Protein AF-A0A1Q9H7E2-F1 (afdb_monomer)

Radius of gyration: 31.57 Å; Cα contacts (8 Å, |Δi|>4): 617; chains: 1; bounding box: 72×55×86 Å

InterPro domains:
  IPR029470 PD-(D/E)XK nuclease superfamily 4 [PF14281] (46-238)

Foldseek 3Di:
DDPDPPLDDDDPVLVVVLVVLVVVLVVVLVVCVVVPLFLDFPLVVVDPLQPQQPQPLVVVLQQQALPHPLVPQLVLVCLLVVVDDPLCVVADSNQKDKDAQCWLDDPPCPPLTDTQGMWIHSLQAIEREDTEEPDAADFLQQVSVLVSCCVPVDVPRDQSRYEYEYEYAPDLDHDPRNNPQWDDDDDPQWDFIAGNPPRDGSHIYGYHHCVPSVLVSLVSVLVPDDPPRPCNVVSVSSNSSNCVSVVVDDTSRDDPVNVLVDPDPVSNSSSVSVVVVCVLCVQLVQLVVVVVVQVLLVVVCVVLVQADPCQVVVVVVPDDVAERDSVVSSVCSVPVDVDDPPFVWRHWDWGWRDAFQDAPPDFTWTKTWTFDDGPFWIWTWMATDGPWDDDDGDDDDDDDDDDDTDDDDTPTDTDDRHPPPPPPPSDDDPVSVCVSVVSVCRVVNHD

Organism: NCBI:txid1903952

Solvent-accessible surface area (backbone atoms only — not comparable to full-atom values): 25646 Å² total; per-residue (Å²): 134,83,82,78,77,77,77,72,74,80,51,77,70,50,52,54,50,51,53,52,51,50,51,53,48,52,50,54,50,50,54,39,37,76,74,63,45,46,80,81,36,66,59,47,70,79,39,60,54,80,35,47,64,82,47,52,42,48,52,52,44,52,49,44,17,15,83,29,97,81,74,58,38,18,53,56,34,48,57,44,45,76,78,45,65,75,89,59,59,82,59,48,31,67,52,17,44,60,47,63,60,46,68,53,44,64,92,88,41,80,90,59,58,46,60,43,44,32,39,38,30,44,86,75,39,39,38,43,36,44,73,35,71,82,69,78,80,50,74,34,46,56,38,48,52,54,53,38,47,43,69,71,74,38,80,80,66,49,29,84,32,33,33,45,31,44,35,19,61,82,62,90,64,82,48,71,58,14,29,51,67,46,42,79,54,64,60,98,49,38,40,34,28,21,40,60,83,82,62,46,72,59,22,30,31,36,55,42,31,48,84,49,60,52,47,52,35,54,48,53,49,61,69,72,47,60,96,83,42,83,59,52,63,59,54,50,31,49,51,50,25,48,27,52,57,71,69,65,61,68,72,71,41,88,45,74,66,54,65,46,63,40,89,51,68,66,62,25,52,52,47,51,42,49,50,49,52,49,60,69,42,44,26,51,58,50,14,52,53,52,48,54,51,52,52,51,53,50,53,50,43,54,75,69,66,47,48,43,98,55,49,83,65,47,64,71,72,67,63,62,102,37,69,75,43,55,68,59,38,26,52,46,57,69,61,69,54,98,80,56,90,80,59,66,47,64,40,30,50,75,44,62,44,41,74,70,41,66,40,101,82,78,55,64,30,34,32,26,43,34,44,34,48,55,101,45,33,39,40,40,33,39,40,52,50,46,100,55,70,66,90,76,77,79,80,90,75,98,71,94,79,91,73,78,47,57,70,78,69,54,72,68,48,82,42,59,81,50,62,85,73,62,63,89,72,80,69,75,55,76,75,62,71,51,45,61,65,51,51,53,34,40,78,68,48,44,133

Structure (mmCIF, N/CA/C/O backbone):
data_AF-A0A1Q9H7E2-F1
#
_entry.id   AF-A0A1Q9H7E2-F1
#
loop_
_atom_site.group_PDB
_atom_site.id
_atom_site.type_symbol
_atom_site.label_atom_id
_atom_site.label_alt_id
_atom_site.label_comp_id
_atom_site.label_asym_id
_atom_site.label_entity_id
_atom_site.label_seq_id
_atom_site.pdbx_PDB_ins_code
_atom_site.Cartn_x
_atom_site.Cartn_y
_atom_site.Cartn_z
_atom_site.occupancy
_atom_site.B_iso_or_equiv
_atom_site.auth_seq_id
_atom_site.auth_comp_id
_atom_site.auth_asym_id
_atom_site.auth_atom_id
_atom_site.pdbx_PDB_model_num
ATOM 1 N N . MET A 1 1 ? 38.313 38.463 -12.359 1.00 33.28 1 MET A N 1
ATOM 2 C CA . MET A 1 1 ? 38.902 37.269 -12.994 1.00 33.28 1 MET A CA 1
ATOM 3 C C . MET A 1 1 ? 37.817 36.220 -13.021 1.00 33.28 1 MET A C 1
ATOM 5 O O . MET A 1 1 ? 37.540 35.615 -11.995 1.00 33.28 1 MET A O 1
ATOM 9 N N . GLU A 1 2 ? 37.116 36.135 -14.145 1.00 31.05 2 GLU A N 1
ATOM 10 C CA . GLU A 1 2 ? 36.112 35.104 -14.393 1.00 31.05 2 GLU A CA 1
ATOM 11 C C . GLU A 1 2 ? 36.844 33.774 -14.580 1.00 31.05 2 GLU A C 1
ATOM 13 O O . GLU A 1 2 ? 37.717 33.650 -15.435 1.00 31.05 2 GLU A O 1
ATOM 18 N N . THR A 1 3 ? 36.550 32.798 -13.725 1.00 30.09 3 THR A N 1
ATOM 19 C CA . THR A 1 3 ? 37.036 31.429 -13.883 1.00 30.09 3 THR A CA 1
ATOM 20 C C . THR A 1 3 ? 36.246 30.769 -15.004 1.00 30.09 3 THR A C 1
ATOM 22 O O . THR A 1 3 ? 35.138 30.278 -14.784 1.00 30.09 3 THR A O 1
ATOM 25 N N . GLU A 1 4 ? 36.813 30.780 -16.212 1.00 31.81 4 GLU A N 1
ATOM 26 C CA . GLU A 1 4 ? 36.366 29.938 -17.320 1.00 31.81 4 GLU A CA 1
ATOM 27 C C . GLU A 1 4 ? 36.320 28.486 -16.841 1.00 31.81 4 GLU A C 1
ATOM 29 O O . GLU A 1 4 ? 37.337 27.855 -16.545 1.00 31.81 4 GLU A O 1
ATOM 34 N N . THR A 1 5 ? 35.107 27.955 -16.721 1.00 34.22 5 THR A N 1
ATOM 35 C CA . THR A 1 5 ? 34.891 26.542 -16.439 1.00 34.22 5 THR A CA 1
ATOM 36 C C . THR A 1 5 ? 35.270 25.792 -17.711 1.00 34.22 5 THR A C 1
ATOM 38 O O . THR A 1 5 ? 34.480 25.738 -18.653 1.00 34.22 5 THR A O 1
ATOM 41 N N . GLN A 1 6 ? 36.504 25.281 -17.783 1.00 36.09 6 GLN A N 1
ATOM 42 C CA . GLN A 1 6 ? 36.932 24.412 -18.877 1.00 36.09 6 GLN A CA 1
ATOM 43 C C . GLN A 1 6 ? 35.972 23.224 -18.952 1.00 36.09 6 GLN A C 1
ATOM 45 O O . GLN A 1 6 ? 35.955 22.352 -18.085 1.00 36.09 6 GLN A O 1
ATOM 50 N N . ILE A 1 7 ? 35.137 23.212 -19.988 1.00 39.78 7 ILE A N 1
ATOM 51 C CA . ILE A 1 7 ? 34.285 22.076 -20.316 1.00 39.78 7 ILE A CA 1
ATOM 52 C C . ILE A 1 7 ? 35.229 20.969 -20.784 1.00 39.78 7 ILE A C 1
ATOM 54 O O . ILE A 1 7 ? 35.726 21.003 -21.911 1.00 39.78 7 ILE A O 1
ATOM 58 N N . PHE A 1 8 ? 35.521 20.023 -19.893 1.00 45.94 8 PHE A N 1
ATOM 59 C CA . PHE A 1 8 ? 36.308 18.838 -20.205 1.00 45.94 8 PHE A CA 1
ATOM 60 C C . PHE A 1 8 ? 35.589 18.044 -21.297 1.00 45.94 8 PHE A C 1
ATOM 62 O O . PHE A 1 8 ? 34.534 17.459 -21.049 1.00 45.94 8 PHE A O 1
ATOM 69 N N . LYS A 1 9 ? 36.139 18.057 -22.515 1.00 46.31 9 LYS A N 1
ATOM 70 C CA . LYS A 1 9 ? 35.673 17.202 -23.609 1.00 46.31 9 LYS A CA 1
ATOM 71 C C . LYS A 1 9 ? 36.309 15.819 -23.434 1.00 46.31 9 LYS A C 1
ATOM 73 O O . LYS A 1 9 ? 37.536 15.731 -23.522 1.00 46.31 9 LYS A O 1
ATOM 78 N N . PRO A 1 10 ? 35.527 14.760 -23.183 1.00 54.66 10 PRO A N 1
ATOM 79 C CA . PRO A 1 10 ? 36.068 13.428 -22.963 1.00 54.66 10 PRO A CA 1
ATOM 80 C C . PRO A 1 10 ? 36.798 12.913 -24.212 1.00 54.66 10 PRO A C 1
ATOM 82 O O . PRO A 1 10 ? 36.309 13.008 -25.338 1.00 54.66 10 PRO A O 1
ATOM 85 N N . THR A 1 11 ? 37.995 12.363 -24.011 1.00 57.62 11 THR A N 1
ATOM 86 C CA . THR A 1 11 ? 38.763 11.646 -25.042 1.00 57.62 11 THR A CA 1
ATOM 87 C C . THR A 1 11 ? 38.270 10.199 -25.164 1.00 57.62 11 THR A C 1
ATOM 89 O O . THR A 1 11 ? 37.644 9.681 -24.240 1.00 57.62 11 THR A O 1
ATOM 92 N N . THR A 1 12 ? 38.577 9.488 -26.254 1.00 60.16 12 THR A N 1
ATOM 93 C CA . THR A 1 12 ? 38.228 8.057 -26.412 1.00 60.16 12 THR A CA 1
ATOM 94 C C . THR A 1 12 ? 38.704 7.203 -25.223 1.00 60.16 12 THR A C 1
ATOM 96 O O . THR A 1 12 ? 37.951 6.382 -24.716 1.00 60.16 12 THR A O 1
ATOM 99 N N . SER A 1 13 ? 39.893 7.506 -24.685 1.00 63.75 13 SER A N 1
ATOM 100 C CA . SER A 1 13 ? 40.462 6.875 -23.479 1.00 63.75 13 SER A CA 1
ATOM 101 C C . SER A 1 13 ? 39.604 7.072 -22.215 1.00 63.75 13 SER A C 1
ATOM 103 O O . SER A 1 13 ? 39.498 6.185 -21.365 1.00 63.75 13 SER A O 1
ATOM 105 N N . SER A 1 14 ? 38.936 8.225 -22.094 1.00 71.56 14 SER A N 1
ATOM 106 C CA . SER A 1 14 ? 38.057 8.512 -20.953 1.00 71.56 14 SER A CA 1
ATOM 107 C C . SER A 1 14 ? 36.734 7.735 -21.021 1.00 71.56 14 SER A C 1
ATOM 109 O O . SER A 1 14 ? 36.245 7.280 -19.990 1.00 71.56 14 SER A O 1
ATOM 111 N N . TRP A 1 15 ? 36.207 7.472 -22.225 1.00 78.62 15 TRP A N 1
ATOM 112 C CA . TRP A 1 15 ? 35.038 6.602 -22.406 1.00 78.62 15 TRP A CA 1
ATOM 113 C C . TRP A 1 15 ? 35.341 5.146 -22.049 1.00 78.62 15 TRP A C 1
ATOM 115 O O . TRP A 1 15 ? 34.559 4.520 -21.334 1.00 78.62 15 TRP A O 1
ATOM 125 N N . ASP A 1 16 ? 36.488 4.620 -22.483 1.00 81.50 16 ASP A N 1
ATOM 126 C CA . ASP A 1 16 ? 36.915 3.258 -22.139 1.00 81.50 16 ASP A CA 1
ATOM 127 C C . ASP A 1 16 ? 37.079 3.091 -20.623 1.00 81.50 16 ASP A C 1
ATOM 129 O O . ASP A 1 16 ? 36.638 2.096 -20.042 1.00 81.50 16 ASP A O 1
ATOM 133 N N . THR A 1 17 ? 37.642 4.107 -19.966 1.00 81.31 17 THR A N 1
ATOM 134 C CA . THR A 1 17 ? 37.803 4.141 -18.508 1.00 81.31 17 THR A CA 1
ATOM 135 C C . THR A 1 17 ? 36.451 4.145 -17.793 1.00 81.31 17 THR A C 1
ATOM 137 O O . THR A 1 17 ? 36.259 3.351 -16.870 1.00 81.31 17 THR A O 1
ATOM 140 N N . LEU A 1 18 ? 35.490 4.965 -18.240 1.00 82.62 18 LEU A N 1
ATOM 141 C CA . LEU A 1 18 ? 34.126 4.983 -17.700 1.00 82.62 18 LEU A CA 1
ATOM 142 C C . LEU A 1 18 ? 33.436 3.626 -17.868 1.00 82.62 18 LEU A C 1
ATOM 144 O O . LEU A 1 18 ? 32.832 3.109 -16.930 1.00 82.62 18 LEU A O 1
ATOM 148 N N . PHE A 1 19 ? 33.481 3.040 -19.065 1.00 84.75 19 PHE A N 1
ATOM 149 C CA . PHE A 1 19 ? 32.792 1.776 -19.307 1.00 84.75 19 PHE A CA 1
ATOM 150 C C . PHE A 1 19 ? 33.423 0.632 -18.519 1.00 84.75 19 PHE A C 1
ATOM 152 O O . PHE A 1 19 ? 32.691 -0.190 -17.965 1.00 84.75 19 PHE A O 1
ATOM 159 N N . LEU A 1 20 ? 34.750 0.610 -18.385 1.00 85.31 20 LEU A N 1
ATOM 160 C CA . LEU A 1 20 ? 35.446 -0.368 -17.557 1.00 85.31 20 LEU A CA 1
ATOM 161 C C . LEU A 1 20 ? 35.140 -0.173 -16.064 1.00 85.31 20 LEU A C 1
ATOM 163 O O . LEU A 1 20 ? 34.879 -1.146 -15.351 1.00 85.31 20 LEU A O 1
ATOM 167 N N . SER A 1 21 ? 35.125 1.070 -15.572 1.00 84.69 21 SER A N 1
ATOM 168 C CA . SER A 1 21 ? 34.773 1.368 -14.179 1.00 84.69 21 SER A CA 1
ATOM 169 C C . SER A 1 21 ? 33.319 0.992 -13.886 1.00 84.69 21 SER A C 1
ATOM 171 O O . SER A 1 21 ? 33.040 0.374 -12.854 1.00 84.69 21 SER A O 1
ATOM 173 N N . TYR A 1 22 ? 32.409 1.246 -14.829 1.00 87.25 22 TYR A N 1
ATOM 174 C CA . TYR A 1 22 ? 31.016 0.827 -14.745 1.00 87.25 22 TYR A CA 1
ATOM 175 C C . TYR A 1 22 ? 30.871 -0.698 -14.774 1.00 87.25 22 TYR A C 1
ATOM 177 O O . TYR A 1 22 ? 30.132 -1.247 -13.963 1.00 87.25 22 TYR A O 1
ATOM 185 N N . GLN A 1 23 ? 31.597 -1.415 -15.636 1.00 87.19 23 GLN A N 1
ATOM 186 C CA . GLN A 1 23 ? 31.605 -2.885 -15.654 1.00 87.19 23 GLN A CA 1
ATOM 187 C C . GLN A 1 23 ? 32.081 -3.469 -14.318 1.00 87.19 23 GLN A C 1
ATOM 189 O O . GLN A 1 23 ? 31.421 -4.342 -13.750 1.00 87.19 23 GLN A O 1
ATOM 194 N N . ASN A 1 24 ? 33.176 -2.943 -13.768 1.00 87.81 24 ASN A N 1
ATOM 195 C CA . ASN A 1 24 ? 33.678 -3.340 -12.453 1.00 87.81 24 ASN A CA 1
ATOM 196 C C . ASN A 1 24 ? 32.657 -3.047 -11.347 1.00 87.81 24 ASN A C 1
ATOM 198 O O . ASN A 1 24 ? 32.437 -3.866 -10.450 1.00 87.81 24 ASN A O 1
ATOM 202 N N . TYR A 1 25 ? 31.997 -1.892 -11.419 1.00 86.56 25 TYR A N 1
ATOM 203 C CA . TYR A 1 25 ? 30.909 -1.534 -10.521 1.00 86.56 25 TYR A CA 1
ATOM 204 C C . TYR A 1 25 ? 29.738 -2.524 -10.628 1.00 86.56 25 TYR A C 1
ATOM 206 O O . TYR A 1 25 ? 29.253 -3.002 -9.602 1.00 86.56 25 TYR A O 1
ATOM 214 N N . GLN A 1 26 ? 29.331 -2.909 -11.843 1.00 86.44 26 GLN A N 1
ATOM 215 C CA . GLN A 1 26 ? 28.304 -3.929 -12.065 1.00 86.44 26 GLN A CA 1
ATOM 216 C C . GLN A 1 26 ? 28.702 -5.278 -11.461 1.00 86.44 26 GLN A C 1
ATOM 218 O O . GLN A 1 26 ? 27.874 -5.934 -10.834 1.00 86.44 26 GLN A O 1
ATOM 223 N N . GLN A 1 27 ? 29.966 -5.684 -11.575 1.00 88.56 27 GLN A N 1
ATOM 224 C CA . GLN A 1 27 ? 30.439 -6.935 -10.986 1.00 88.56 27 GLN A CA 1
ATOM 225 C C . GLN A 1 27 ? 30.398 -6.903 -9.451 1.00 88.56 27 GLN A C 1
ATOM 227 O O . GLN A 1 27 ? 29.885 -7.831 -8.826 1.00 88.56 27 GLN A O 1
ATOM 232 N N . ARG A 1 28 ? 30.867 -5.812 -8.828 1.00 86.12 28 ARG A N 1
ATOM 233 C CA . ARG A 1 28 ? 30.762 -5.618 -7.368 1.00 86.12 28 ARG A CA 1
ATOM 234 C C . ARG A 1 28 ? 29.308 -5.660 -6.914 1.00 86.12 28 ARG A C 1
ATOM 236 O O . ARG A 1 28 ? 28.985 -6.344 -5.949 1.00 86.12 28 ARG A O 1
ATOM 243 N N . ARG A 1 29 ? 28.433 -4.975 -7.648 1.00 85.69 29 ARG A N 1
ATOM 244 C CA . ARG A 1 29 ? 26.990 -4.965 -7.418 1.00 85.69 29 ARG A CA 1
ATOM 245 C C . ARG A 1 29 ? 26.403 -6.381 -7.436 1.00 85.69 29 ARG A C 1
ATOM 247 O O . ARG A 1 29 ? 25.655 -6.729 -6.529 1.00 85.69 29 ARG A O 1
ATOM 254 N N . GLN A 1 30 ? 26.774 -7.209 -8.413 1.00 87.25 30 GLN A N 1
ATOM 255 C CA . GLN A 1 30 ? 26.323 -8.605 -8.471 1.00 87.25 30 GLN A CA 1
ATOM 256 C C . GLN A 1 30 ? 26.838 -9.442 -7.297 1.00 87.25 30 GLN A C 1
ATOM 258 O O . GLN A 1 30 ? 26.081 -10.225 -6.728 1.00 87.25 30 GLN A O 1
ATOM 263 N N . ASN A 1 31 ? 28.085 -9.235 -6.871 1.00 88.56 31 ASN A N 1
ATOM 264 C CA . ASN A 1 31 ? 28.623 -9.924 -5.698 1.00 88.56 31 ASN A CA 1
ATOM 265 C C . ASN A 1 31 ? 27.832 -9.583 -4.424 1.00 88.56 31 ASN A C 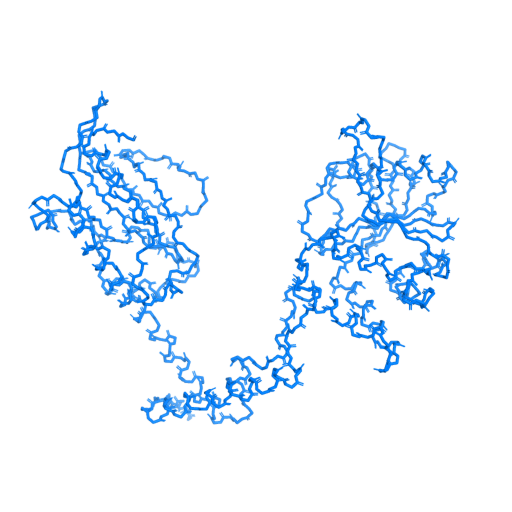1
ATOM 267 O O . ASN A 1 31 ? 27.511 -10.486 -3.656 1.00 88.56 31 ASN A O 1
ATOM 271 N N . LEU A 1 32 ? 27.459 -8.312 -4.224 1.00 85.75 32 LEU A N 1
ATOM 272 C CA . LEU A 1 32 ? 26.629 -7.890 -3.086 1.00 85.75 32 LEU A CA 1
ATOM 273 C C . LEU A 1 32 ? 25.233 -8.533 -3.118 1.00 85.75 32 LEU A C 1
ATOM 275 O O . LEU A 1 32 ? 24.756 -9.004 -2.085 1.00 85.75 32 LEU A O 1
ATOM 279 N N . ILE A 1 33 ? 24.614 -8.621 -4.303 1.00 85.62 33 ILE A N 1
ATOM 280 C CA . ILE A 1 33 ? 23.320 -9.298 -4.498 1.00 85.62 33 ILE A CA 1
ATOM 281 C C . ILE A 1 33 ? 23.394 -10.758 -4.044 1.00 85.62 33 ILE A C 1
ATOM 283 O O . ILE A 1 33 ? 22.537 -11.208 -3.276 1.00 85.62 33 ILE A O 1
ATOM 287 N N . VAL A 1 34 ? 24.427 -11.479 -4.490 1.00 87.69 34 VAL A N 1
ATOM 288 C CA . VAL A 1 34 ? 24.657 -12.892 -4.146 1.00 87.69 34 VAL A CA 1
ATOM 289 C C . VAL A 1 34 ? 24.964 -13.069 -2.655 1.00 87.69 34 VAL A C 1
ATOM 291 O O . VAL A 1 34 ? 24.564 -14.067 -2.064 1.00 87.69 34 VAL A O 1
ATOM 294 N N . GLN A 1 35 ? 25.611 -12.090 -2.022 1.00 85.81 35 GLN A N 1
ATOM 295 C CA . GLN A 1 35 ? 25.883 -12.073 -0.578 1.00 85.81 35 GLN A CA 1
ATOM 296 C C . GLN A 1 35 ? 24.662 -11.702 0.282 1.00 85.81 35 GLN A C 1
ATOM 298 O O . GLN A 1 35 ? 24.761 -11.695 1.507 1.00 85.81 35 GLN A O 1
ATOM 303 N N . GLY A 1 36 ? 23.510 -11.411 -0.331 1.00 78.81 36 GLY A N 1
ATOM 304 C CA . GLY A 1 36 ? 22.252 -11.148 0.372 1.00 78.81 36 GLY A CA 1
ATOM 305 C C . GLY A 1 36 ? 21.850 -9.674 0.458 1.00 78.81 36 GLY A C 1
ATOM 306 O O . GLY A 1 36 ? 20.761 -9.381 0.946 1.00 78.81 36 GLY A O 1
ATOM 307 N N . ILE A 1 37 ? 22.663 -8.741 -0.053 1.00 83.81 37 ILE A N 1
ATOM 308 C CA . ILE A 1 37 ? 22.259 -7.336 -0.214 1.00 83.81 37 ILE A CA 1
ATOM 309 C C . ILE A 1 37 ? 21.485 -7.228 -1.522 1.00 83.81 37 ILE A C 1
ATOM 311 O O . ILE A 1 37 ? 22.042 -6.933 -2.577 1.00 83.81 37 ILE A O 1
ATOM 315 N N . ASN A 1 38 ? 20.196 -7.539 -1.462 1.00 84.25 38 ASN A N 1
ATOM 316 C CA . ASN A 1 38 ? 19.333 -7.558 -2.630 1.00 84.25 38 ASN A CA 1
ATOM 317 C C . ASN A 1 38 ? 17.926 -7.041 -2.318 1.00 84.25 38 ASN A C 1
ATOM 319 O O . ASN A 1 38 ? 17.511 -6.905 -1.167 1.00 84.25 38 ASN A O 1
ATOM 323 N N . ASP A 1 39 ? 17.190 -6.774 -3.392 1.00 81.06 39 ASP A N 1
ATOM 324 C CA . ASP A 1 39 ? 15.796 -6.347 -3.349 1.00 81.06 39 ASP A CA 1
ATOM 325 C C . ASP A 1 39 ? 14.843 -7.551 -3.383 1.00 81.06 39 ASP A C 1
ATOM 327 O O . ASP A 1 39 ? 13.728 -7.464 -3.904 1.00 81.06 39 ASP A O 1
ATOM 331 N N . TYR A 1 40 ? 15.247 -8.715 -2.880 1.00 86.69 40 TYR A N 1
ATOM 332 C CA . TYR A 1 40 ? 14.306 -9.818 -2.767 1.00 86.69 40 TYR A CA 1
ATOM 333 C C . TYR A 1 40 ? 13.234 -9.472 -1.728 1.00 86.69 40 TYR A C 1
ATOM 335 O O . TYR A 1 40 ? 13.530 -8.986 -0.639 1.00 86.69 40 TYR A O 1
ATOM 343 N N . CYS A 1 41 ? 11.975 -9.699 -2.097 1.00 90.44 41 CYS A N 1
ATOM 344 C CA . CYS A 1 41 ? 10.839 -9.593 -1.194 1.00 90.44 41 CYS A CA 1
ATOM 345 C C . CYS A 1 41 ? 9.942 -10.798 -1.440 1.00 90.44 41 CYS A C 1
ATOM 347 O O . CYS A 1 41 ? 9.396 -10.949 -2.540 1.00 90.44 41 CYS A O 1
ATOM 349 N N . LEU A 1 42 ? 9.812 -11.663 -0.439 1.00 93.50 42 LEU A N 1
ATOM 350 C CA . LEU A 1 42 ? 9.065 -12.907 -0.575 1.00 93.50 42 LEU A CA 1
ATOM 351 C C . LEU A 1 42 ? 7.584 -12.603 -0.814 1.00 93.50 42 LEU A C 1
ATOM 353 O O . LEU A 1 42 ? 7.018 -13.068 -1.804 1.00 93.50 42 LEU A O 1
ATOM 357 N N . LEU A 1 43 ? 6.978 -11.759 0.025 1.00 93.94 43 LEU A N 1
ATOM 358 C CA . LEU A 1 43 ? 5.578 -11.344 -0.095 1.00 93.94 43 LEU A CA 1
ATOM 359 C C . LEU A 1 43 ? 5.274 -10.689 -1.446 1.00 93.94 43 LEU A C 1
ATOM 361 O O . LEU A 1 43 ? 4.267 -11.015 -2.072 1.00 93.94 43 LEU A O 1
ATOM 365 N N . GLY A 1 44 ? 6.169 -9.825 -1.933 1.00 89.12 44 GLY A N 1
ATOM 366 C CA . GLY A 1 44 ? 6.045 -9.190 -3.249 1.00 89.12 44 GLY A CA 1
ATOM 367 C C . GLY A 1 44 ? 6.235 -10.144 -4.436 1.00 89.12 44 GLY A C 1
ATOM 368 O O . GLY A 1 44 ? 5.901 -9.778 -5.561 1.00 89.12 44 GLY A O 1
ATOM 369 N N . THR A 1 45 ? 6.766 -11.347 -4.198 1.00 90.12 45 THR A N 1
ATOM 370 C CA . THR A 1 45 ? 6.917 -12.404 -5.210 1.00 90.12 45 THR A CA 1
ATOM 371 C C . THR A 1 45 ? 5.669 -13.284 -5.283 1.00 90.12 45 THR A C 1
ATOM 373 O O . THR A 1 45 ? 5.238 -13.653 -6.374 1.00 90.12 45 THR A O 1
ATOM 376 N N . VAL A 1 46 ? 5.062 -13.609 -4.136 1.00 93.12 46 VAL A N 1
ATOM 377 C CA . VAL A 1 46 ? 3.877 -14.486 -4.069 1.00 93.12 46 VAL A CA 1
ATOM 378 C C . VAL A 1 46 ? 2.554 -13.739 -4.256 1.00 93.12 46 VAL A C 1
ATOM 380 O O . VAL A 1 46 ? 1.569 -14.324 -4.706 1.00 93.12 46 VAL A O 1
ATOM 383 N N . LEU A 1 47 ? 2.515 -12.444 -3.935 1.00 93.75 47 LEU A N 1
ATOM 384 C CA . LEU A 1 47 ? 1.338 -11.589 -4.048 1.00 93.75 47 LEU A CA 1
ATOM 385 C C . LEU A 1 47 ? 1.692 -10.279 -4.750 1.00 93.75 47 LEU A C 1
ATOM 387 O O . LEU A 1 47 ? 2.823 -9.798 -4.719 1.00 93.75 47 LEU A O 1
ATOM 391 N N . LYS A 1 48 ? 0.691 -9.659 -5.380 1.00 91.75 48 LYS A N 1
ATOM 392 C CA . LYS A 1 48 ? 0.872 -8.319 -5.942 1.00 91.75 48 LYS A CA 1
ATOM 393 C C . LYS A 1 48 ? 1.026 -7.331 -4.787 1.00 91.75 48 LYS A C 1
ATOM 395 O O . LYS A 1 48 ? 0.194 -7.309 -3.891 1.00 91.75 48 LYS A O 1
ATOM 400 N N . VAL A 1 49 ? 2.014 -6.440 -4.863 1.00 90.31 49 VAL A N 1
ATOM 401 C CA . VAL A 1 49 ? 2.249 -5.404 -3.832 1.00 90.31 49 VAL A CA 1
ATOM 402 C C . VAL A 1 49 ? 1.084 -4.424 -3.645 1.00 90.31 49 VAL A C 1
ATOM 404 O O . VAL A 1 49 ? 1.092 -3.651 -2.708 1.00 90.31 49 VAL A O 1
ATOM 407 N N . HIS A 1 50 ? 0.095 -4.415 -4.541 1.00 89.06 50 HIS A N 1
ATOM 408 C CA . HIS A 1 50 ? -1.122 -3.604 -4.428 1.00 89.06 50 HIS A CA 1
ATOM 409 C C . HIS A 1 50 ? -2.364 -4.434 -4.060 1.00 89.06 50 HIS A C 1
ATOM 411 O O . HIS A 1 50 ? -3.486 -3.976 -4.270 1.00 89.06 50 HIS A O 1
ATOM 417 N N . ASP A 1 51 ? -2.183 -5.674 -3.604 1.00 91.75 51 ASP A N 1
ATOM 418 C CA . ASP A 1 51 ? -3.276 -6.573 -3.238 1.00 91.75 51 ASP A CA 1
ATOM 419 C C . ASP A 1 51 ? -3.821 -6.237 -1.843 1.00 91.75 51 ASP A C 1
ATOM 421 O O . ASP A 1 51 ? -3.306 -6.697 -0.825 1.00 91.75 51 ASP A O 1
ATOM 425 N N . GLU A 1 52 ? -4.859 -5.403 -1.802 1.00 90.50 52 GLU A N 1
ATOM 426 C CA . GLU A 1 52 ? -5.501 -4.943 -0.563 1.00 90.50 52 GLU A CA 1
ATOM 427 C C . GLU A 1 52 ? -5.899 -6.100 0.350 1.00 90.50 52 GLU A C 1
ATOM 429 O O . GLU A 1 52 ? -5.496 -6.139 1.509 1.00 90.50 52 GLU A O 1
ATOM 434 N N . THR A 1 53 ? -6.638 -7.071 -0.184 1.00 89.25 53 THR A N 1
ATOM 435 C CA . THR A 1 53 ? -7.242 -8.132 0.620 1.00 89.25 53 THR A CA 1
ATOM 436 C C . THR A 1 53 ? -6.221 -9.197 1.010 1.00 89.25 53 THR A C 1
ATOM 438 O O . THR A 1 53 ? -6.056 -9.502 2.192 1.00 89.25 53 THR A O 1
ATOM 441 N N . ARG A 1 54 ? -5.516 -9.789 0.036 1.00 93.19 54 ARG A N 1
ATOM 442 C CA . ARG A 1 54 ? -4.714 -11.001 0.278 1.00 93.19 54 ARG A CA 1
ATOM 443 C C . ARG A 1 54 ? -3.352 -10.703 0.886 1.00 93.19 54 ARG A C 1
ATOM 445 O O . ARG A 1 54 ? -2.816 -11.576 1.562 1.00 93.19 54 ARG A O 1
ATOM 452 N N . LEU A 1 55 ? -2.796 -9.516 0.640 1.00 95.25 55 LEU A N 1
ATOM 453 C CA . LEU A 1 55 ? -1.525 -9.100 1.229 1.00 95.25 55 LEU A CA 1
ATOM 454 C C . LEU A 1 55 ? -1.773 -8.235 2.461 1.00 95.25 55 LEU A C 1
ATOM 456 O O . LEU A 1 55 ? -1.431 -8.633 3.570 1.00 95.25 55 LEU A O 1
ATOM 460 N N . HIS A 1 56 ? -2.376 -7.063 2.283 1.00 96.31 56 HIS A N 1
ATOM 461 C CA . HIS A 1 56 ? -2.361 -6.050 3.332 1.00 96.31 56 HIS A CA 1
ATOM 462 C C . HIS A 1 56 ? -3.351 -6.323 4.465 1.00 96.31 56 HIS A C 1
ATOM 464 O O . HIS A 1 56 ? -2.948 -6.285 5.627 1.00 96.31 56 HIS A O 1
ATOM 470 N N . SER A 1 57 ? -4.611 -6.646 4.159 1.00 96.62 57 SER A N 1
ATOM 471 C CA . SER A 1 57 ? -5.612 -6.927 5.195 1.00 96.62 57 SER A CA 1
ATOM 472 C C . SER A 1 57 ? -5.230 -8.162 6.007 1.00 96.62 57 SER A C 1
ATOM 474 O O . SER A 1 57 ? -5.250 -8.122 7.234 1.00 96.62 57 SER A O 1
ATOM 476 N N . ARG A 1 58 ? -4.782 -9.233 5.337 1.00 97.25 58 ARG A N 1
ATOM 477 C CA . ARG A 1 58 ? -4.305 -10.456 6.005 1.00 97.25 58 ARG A CA 1
ATOM 478 C C . ARG A 1 58 ? -3.088 -10.214 6.887 1.00 97.25 58 ARG A C 1
ATOM 480 O O . ARG A 1 58 ? -3.056 -10.723 8.003 1.00 97.25 58 ARG A O 1
ATOM 487 N N . PHE A 1 59 ? -2.112 -9.438 6.417 1.00 97.69 59 PHE A N 1
ATOM 488 C CA . PHE A 1 59 ? -0.928 -9.129 7.213 1.00 97.69 59 PHE A CA 1
ATOM 489 C C . PHE A 1 59 ? -1.290 -8.324 8.467 1.00 97.69 59 PHE A C 1
ATOM 491 O O . PHE A 1 59 ? -0.926 -8.720 9.572 1.00 97.69 59 PHE A O 1
ATOM 498 N N . ILE A 1 60 ? -2.072 -7.250 8.322 1.00 98.25 60 ILE A N 1
ATOM 499 C CA . ILE A 1 60 ? -2.513 -6.422 9.456 1.00 98.25 60 ILE A CA 1
ATOM 500 C C . ILE A 1 60 ? -3.332 -7.255 10.446 1.00 98.25 60 ILE A C 1
ATOM 502 O O . ILE A 1 60 ? -3.025 -7.262 11.635 1.00 98.25 60 ILE A O 1
ATOM 506 N N . ALA A 1 61 ? -4.313 -8.018 9.962 1.00 98.19 61 ALA A N 1
ATOM 507 C CA . ALA A 1 61 ? -5.115 -8.904 10.799 1.00 98.19 61 ALA A CA 1
ATOM 508 C C . ALA A 1 61 ? -4.263 -9.937 11.549 1.00 98.19 61 ALA A C 1
ATOM 510 O O . ALA A 1 61 ? -4.541 -10.230 12.710 1.00 98.19 61 ALA A O 1
ATOM 511 N N . SER A 1 62 ? -3.214 -10.464 10.907 1.00 97.62 62 SER A N 1
ATOM 512 C CA . SER A 1 62 ? -2.323 -11.434 11.542 1.00 97.62 62 SER A CA 1
ATOM 513 C C . SER A 1 62 ? -1.552 -10.852 12.722 1.00 97.62 62 SER A C 1
ATOM 515 O O . SER A 1 62 ? -1.343 -11.579 13.682 1.00 97.62 62 SER A O 1
ATOM 517 N N . LEU A 1 63 ? -1.164 -9.570 12.671 1.00 98.25 63 LEU A N 1
ATOM 518 C CA . LEU A 1 63 ? -0.468 -8.898 13.770 1.00 98.25 63 LEU A CA 1
ATOM 519 C C . LEU A 1 63 ? -1.426 -8.447 14.876 1.00 98.25 63 LEU A C 1
ATOM 521 O O . LEU A 1 63 ? -1.060 -8.482 16.044 1.00 98.25 63 LEU A O 1
ATOM 525 N N . LEU A 1 64 ? -2.643 -8.025 14.520 1.00 98.31 64 LEU A N 1
ATOM 526 C CA . LEU A 1 64 ? -3.633 -7.562 15.496 1.00 98.31 64 LEU A CA 1
ATOM 527 C C . LEU A 1 64 ? -4.178 -8.685 16.390 1.00 98.31 64 LEU A C 1
ATOM 529 O O . LEU A 1 64 ? -4.611 -8.423 17.510 1.00 98.31 64 LEU A O 1
ATOM 533 N N . ASN A 1 65 ? -4.199 -9.924 15.898 1.00 98.12 65 ASN A N 1
ATOM 534 C CA . ASN A 1 65 ? -4.797 -11.053 16.602 1.00 98.12 65 ASN A CA 1
ATOM 535 C C . ASN A 1 65 ? -3.919 -11.525 17.769 1.00 98.12 65 ASN A C 1
ATOM 537 O O . ASN A 1 65 ? -2.887 -12.155 17.558 1.00 98.12 65 ASN A O 1
ATOM 541 N N . SER A 1 66 ? -4.373 -11.339 19.010 1.00 97.38 66 SER A N 1
ATOM 542 C CA . SER A 1 66 ? -3.611 -11.744 20.198 1.00 97.38 66 SER A CA 1
ATOM 543 C C . SER A 1 66 ? -3.429 -13.262 20.314 1.00 97.38 66 SER A C 1
ATOM 545 O O . SER A 1 66 ? -2.499 -13.739 20.967 1.00 97.38 66 SER A O 1
ATOM 547 N N . ARG A 1 67 ? -4.285 -14.037 19.641 1.00 95.69 67 ARG A N 1
ATOM 548 C CA . ARG A 1 67 ? -4.213 -15.502 19.538 1.00 95.69 67 ARG A CA 1
ATOM 549 C C . ARG A 1 67 ? -3.538 -15.966 18.243 1.00 95.69 67 ARG A C 1
ATOM 551 O O . ARG A 1 67 ? -3.620 -17.141 17.887 1.00 95.69 67 ARG A O 1
ATOM 558 N N . GLY A 1 68 ? -2.888 -15.053 17.520 1.00 93.50 68 GLY A N 1
ATOM 559 C CA . GLY A 1 68 ? -2.163 -15.340 16.292 1.00 93.50 68 GLY A CA 1
ATOM 560 C C . GLY A 1 68 ? -0.962 -16.266 16.507 1.00 93.50 68 GLY A C 1
ATOM 561 O O . GLY A 1 68 ? -0.331 -16.298 17.565 1.00 93.50 68 GLY A O 1
ATOM 562 N N . GLN A 1 69 ? -0.582 -16.989 15.451 1.00 94.06 69 GLN A N 1
ATOM 563 C CA . GLN A 1 69 ? 0.554 -17.926 15.455 1.00 94.06 69 GLN A CA 1
ATOM 564 C C . GLN A 1 69 ? 1.932 -17.243 15.532 1.00 94.06 69 GLN A C 1
ATOM 566 O O . GLN A 1 69 ? 2.961 -17.906 15.457 1.00 94.06 69 GLN A O 1
ATOM 571 N N . HIS A 1 70 ? 1.977 -15.920 15.691 1.00 94.38 70 HIS A N 1
ATOM 572 C CA . HIS A 1 70 ? 3.200 -15.204 16.048 1.00 94.38 70 HIS A CA 1
ATOM 573 C C . HIS A 1 70 ? 3.529 -15.322 17.547 1.00 94.38 70 HIS A C 1
ATOM 575 O O . HIS A 1 70 ? 4.645 -14.992 17.940 1.00 94.38 70 HIS A O 1
ATOM 581 N N . TYR A 1 71 ? 2.586 -15.776 18.390 1.00 95.38 71 TYR A N 1
ATOM 582 C CA . TYR A 1 71 ? 2.769 -16.007 19.835 1.00 95.38 71 TYR A CA 1
ATOM 583 C C . TYR A 1 71 ? 3.260 -14.782 20.628 1.00 95.38 71 TYR A C 1
ATOM 585 O O . TYR A 1 71 ? 3.881 -14.914 21.681 1.00 95.38 71 TYR A O 1
ATOM 593 N N . LYS A 1 72 ? 2.962 -13.574 20.137 1.00 96.19 72 LYS A N 1
ATOM 594 C CA . LYS A 1 72 ? 3.320 -12.298 20.788 1.00 96.19 72 LYS A CA 1
ATOM 595 C C . LYS A 1 72 ? 2.166 -11.671 21.579 1.00 96.19 72 LYS A C 1
ATOM 597 O O . LYS A 1 72 ? 2.303 -10.544 22.037 1.00 96.19 72 LYS A O 1
ATOM 602 N N . GLN A 1 73 ? 1.058 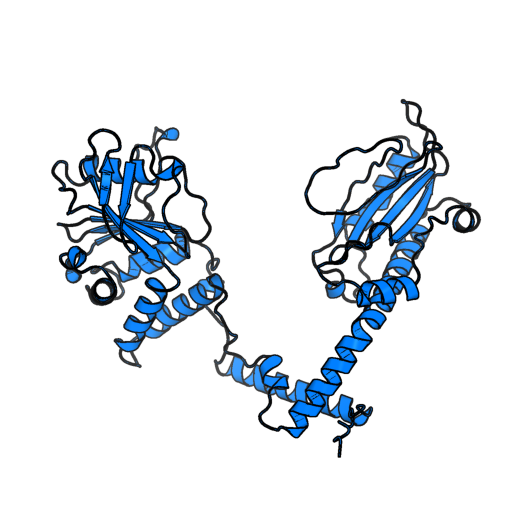-12.395 21.763 1.00 96.75 73 GLN A N 1
ATOM 603 C CA . GLN A 1 73 ? -0.125 -11.899 22.477 1.00 96.75 73 GLN A CA 1
ATOM 604 C C . GLN A 1 73 ? -0.529 -10.509 21.950 1.00 96.75 73 GLN A C 1
ATOM 606 O O . GLN A 1 73 ? -0.525 -10.300 20.739 1.00 96.75 73 GLN A O 1
ATOM 611 N N . GLY A 1 74 ? -0.837 -9.554 22.829 1.00 97.38 74 GLY A N 1
ATOM 612 C CA . GLY A 1 74 ? -1.224 -8.198 22.451 1.00 97.38 74 GLY A CA 1
ATOM 613 C C . GLY A 1 74 ? -0.093 -7.262 22.025 1.00 97.38 74 GLY A C 1
ATOM 614 O O . GLY A 1 74 ? -0.389 -6.113 21.721 1.00 97.38 74 GLY A O 1
ATOM 615 N N . PHE A 1 75 ? 1.168 -7.707 21.977 1.00 98.38 75 PHE A N 1
ATOM 616 C CA . PHE A 1 75 ? 2.342 -6.846 21.758 1.00 98.38 75 PHE A CA 1
ATOM 617 C C . PHE A 1 75 ? 2.213 -5.908 20.549 1.00 98.38 75 PHE A C 1
ATOM 619 O O . PHE A 1 75 ? 2.452 -4.708 20.653 1.00 98.38 75 PHE A O 1
ATOM 626 N N . PHE A 1 76 ? 1.816 -6.435 19.387 1.00 98.44 76 PHE A N 1
ATOM 627 C CA . PHE A 1 76 ? 1.698 -5.612 18.182 1.00 98.44 76 PHE A CA 1
ATOM 628 C C . PHE A 1 76 ? 0.549 -4.606 18.301 1.00 98.44 76 PHE A C 1
ATOM 630 O O . PHE A 1 76 ? 0.710 -3.449 17.920 1.00 98.44 76 PHE A O 1
ATOM 637 N N . THR A 1 77 ? -0.590 -5.021 18.855 1.00 98.31 77 THR A N 1
ATOM 638 C CA . THR A 1 77 ? -1.741 -4.138 19.070 1.00 98.31 77 THR A CA 1
ATOM 639 C C . THR A 1 77 ? -1.440 -3.050 20.098 1.00 98.31 77 THR A C 1
ATOM 641 O O . THR A 1 77 ? -1.831 -1.905 19.899 1.00 98.31 77 THR A O 1
ATOM 644 N N . GLU A 1 78 ? -0.695 -3.369 21.156 1.00 98.50 78 GLU A N 1
ATOM 645 C CA . GLU A 1 78 ? -0.233 -2.400 22.153 1.00 98.50 78 GLU A CA 1
ATOM 646 C C . GLU A 1 78 ? 0.611 -1.302 21.496 1.00 98.50 78 GLU A C 1
ATOM 648 O O . GLU A 1 78 ? 0.329 -0.120 21.681 1.00 98.50 78 GLU A O 1
ATOM 653 N N . LEU A 1 79 ? 1.563 -1.679 20.636 1.00 98.50 79 LEU A N 1
ATOM 654 C CA . LEU A 1 79 ? 2.358 -0.720 19.863 1.00 98.50 79 LEU A CA 1
ATOM 655 C C . LEU A 1 79 ? 1.533 0.083 18.851 1.00 98.50 79 LEU A C 1
ATOM 657 O O . LEU A 1 79 ? 1.902 1.209 18.539 1.00 98.50 79 LEU A O 1
ATOM 661 N N . LEU A 1 80 ? 0.432 -0.461 18.322 1.00 98.44 80 LEU A N 1
ATOM 662 C CA . LEU A 1 80 ? -0.461 0.320 17.464 1.00 98.44 80 LEU A CA 1
ATOM 663 C C . LEU A 1 80 ? -1.197 1.380 18.286 1.00 98.44 80 LEU A C 1
ATOM 665 O O . LEU A 1 80 ? -1.278 2.527 17.863 1.00 98.44 80 LEU A O 1
ATOM 669 N N . LEU A 1 81 ? -1.715 1.015 19.461 1.00 98.06 81 LEU A N 1
ATOM 670 C CA . LEU A 1 81 ? -2.499 1.910 20.317 1.00 98.06 81 LEU A CA 1
ATOM 671 C C . LEU A 1 81 ? -1.719 3.137 20.794 1.00 98.06 81 LEU A C 1
ATOM 673 O O . LEU A 1 81 ? -2.333 4.183 20.997 1.00 98.06 81 LEU A O 1
ATOM 677 N N . THR A 1 82 ? -0.393 3.052 20.937 1.00 97.69 82 THR A N 1
ATOM 678 C CA . THR A 1 82 ? 0.440 4.218 21.288 1.00 97.69 82 THR A CA 1
ATOM 679 C C . THR A 1 82 ? 0.445 5.297 20.201 1.00 97.69 82 THR A C 1
ATOM 681 O O . THR A 1 82 ? 0.701 6.460 20.505 1.00 97.69 82 THR A O 1
ATOM 684 N N . LEU A 1 83 ? 0.126 4.929 18.955 1.00 96.69 83 LEU A N 1
ATOM 685 C CA . LEU A 1 83 ? -0.000 5.838 17.813 1.00 96.69 83 LEU A CA 1
ATOM 686 C C . LEU A 1 83 ? -1.429 6.367 17.617 1.00 96.69 83 LEU A C 1
ATOM 688 O O . LEU A 1 83 ? -1.653 7.200 16.738 1.00 96.69 83 LEU A O 1
ATOM 692 N N . LEU A 1 84 ? -2.406 5.863 18.376 1.00 96.50 84 LEU A N 1
ATOM 693 C CA . LEU A 1 84 ? -3.822 6.191 18.213 1.00 96.50 84 LEU A CA 1
ATOM 694 C C . LEU A 1 84 ? -4.317 7.181 19.286 1.00 96.50 84 LEU A C 1
ATOM 696 O O . LEU A 1 84 ? -3.702 7.307 20.347 1.00 96.50 84 LEU A O 1
ATOM 700 N N . PRO A 1 85 ? -5.452 7.873 19.045 1.00 96.62 85 PRO A N 1
ATOM 701 C CA . PRO A 1 85 ? -6.091 8.724 20.050 1.00 96.62 85 PRO A CA 1
ATOM 702 C C . PRO A 1 85 ? -6.343 7.989 21.372 1.00 96.62 85 PRO A C 1
ATOM 704 O O . PRO A 1 85 ? -6.699 6.805 21.386 1.00 96.62 85 PRO A O 1
ATOM 707 N N . SER A 1 86 ? -6.196 8.697 22.494 1.00 95.00 86 SER A N 1
ATOM 708 C CA . SER A 1 86 ? -6.272 8.102 23.834 1.00 95.00 86 SER A CA 1
ATOM 709 C C . SER A 1 86 ? -7.641 7.489 24.143 1.00 95.00 86 SER A C 1
ATOM 711 O O . SER A 1 86 ? -7.742 6.539 24.917 1.00 95.00 86 SER A O 1
ATOM 713 N N . GLU A 1 87 ? -8.701 7.950 23.480 1.00 94.88 87 GLU A N 1
ATOM 714 C CA . GLU A 1 87 ? -10.056 7.411 23.582 1.00 94.88 87 GLU A CA 1
ATOM 715 C C . GLU A 1 87 ? -10.172 5.947 23.134 1.00 94.88 87 GLU A C 1
ATOM 717 O O . GLU A 1 87 ? -11.130 5.268 23.529 1.00 94.88 87 GLU A O 1
ATOM 722 N N . LEU A 1 88 ? -9.216 5.467 22.330 1.00 94.75 88 LEU A N 1
ATOM 723 C CA . LEU A 1 88 ? -9.135 4.087 21.849 1.00 94.75 88 LEU A CA 1
ATOM 724 C C . LEU A 1 88 ? -8.275 3.182 22.744 1.00 94.75 88 LEU A C 1
ATOM 726 O O . LEU A 1 88 ? -8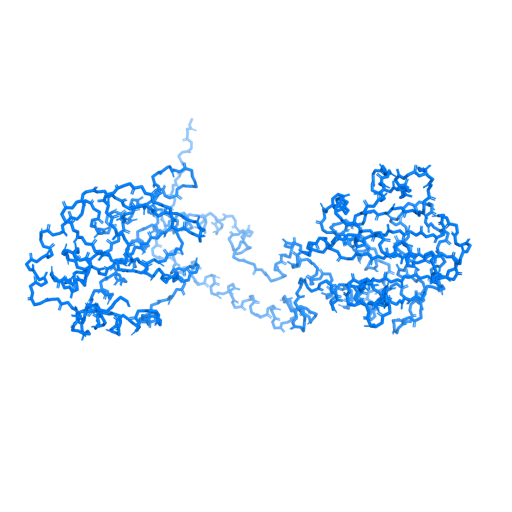.314 1.968 22.576 1.00 94.75 88 LEU A O 1
ATOM 730 N N . GLN A 1 89 ? -7.568 3.724 23.743 1.00 92.19 89 GLN A N 1
ATOM 731 C CA . GLN A 1 89 ? -6.691 2.943 24.635 1.00 92.19 89 GLN A CA 1
ATOM 732 C C . GLN A 1 89 ? -7.434 1.962 25.548 1.00 92.19 89 GLN A C 1
ATOM 734 O O . GLN A 1 89 ? -6.812 1.100 26.155 1.00 92.19 89 GLN A O 1
ATOM 739 N N . LYS A 1 90 ? -8.767 2.053 25.633 1.00 92.56 90 LYS A N 1
ATOM 740 C CA . LYS A 1 90 ? -9.587 1.056 26.337 1.00 92.56 90 LYS A CA 1
ATOM 741 C C . LYS A 1 90 ? -9.586 -0.317 25.642 1.00 92.56 90 LYS A C 1
ATOM 743 O O . LYS A 1 90 ? -10.176 -1.247 26.174 1.00 92.56 90 LYS A O 1
ATOM 748 N N . PHE A 1 91 ? -9.086 -0.401 24.404 1.00 95.56 91 PHE A N 1
ATOM 749 C CA . PHE A 1 91 ? -9.074 -1.628 23.608 1.00 95.56 91 PHE A CA 1
ATOM 750 C C . PHE A 1 91 ? -8.014 -2.581 24.166 1.00 95.56 91 PHE A C 1
ATOM 752 O O . PHE A 1 91 ? -6.830 -2.260 24.131 1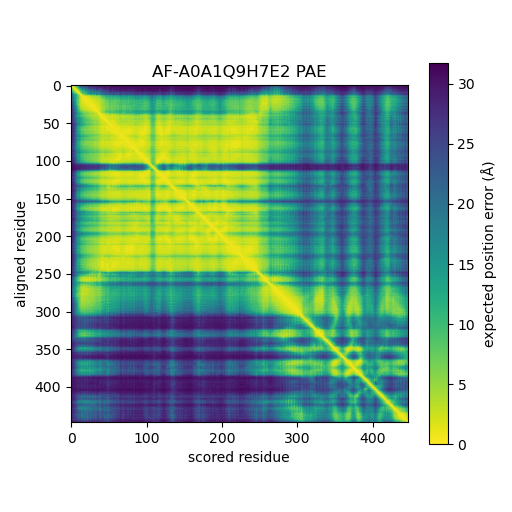.00 95.56 91 PHE A O 1
ATOM 759 N N . GLU A 1 92 ? -8.432 -3.725 24.701 1.00 97.75 92 GLU A N 1
ATOM 760 C CA . GLU A 1 92 ? -7.590 -4.642 25.472 1.00 97.75 92 GLU A CA 1
ATOM 761 C C . GLU A 1 92 ? -6.693 -5.501 24.558 1.00 97.75 92 GLU A C 1
ATOM 763 O O . GLU A 1 92 ? -7.158 -6.508 24.007 1.00 97.75 92 GLU A O 1
ATOM 768 N N . PRO A 1 93 ? -5.382 -5.200 24.428 1.00 97.62 93 PRO A N 1
ATOM 769 C CA . PRO A 1 93 ? -4.534 -5.782 23.381 1.00 97.62 93 PRO A CA 1
ATOM 770 C C . PRO A 1 93 ? -4.402 -7.301 23.484 1.00 97.62 93 PRO A C 1
ATOM 772 O O . PRO A 1 93 ? -4.320 -8.005 22.482 1.00 97.62 93 PRO A O 1
ATOM 775 N N . ASN A 1 94 ? -4.408 -7.834 24.707 1.00 97.81 94 ASN A N 1
ATOM 776 C CA . ASN A 1 94 ? -4.213 -9.261 24.962 1.00 97.81 94 ASN A CA 1
ATOM 777 C C . ASN A 1 94 ? -5.456 -10.114 24.670 1.00 97.81 94 ASN A C 1
ATOM 779 O O . ASN A 1 94 ? -5.363 -11.343 24.660 1.00 97.81 94 ASN A O 1
ATOM 783 N N . LYS A 1 95 ? -6.612 -9.500 24.399 1.00 97.94 95 LYS A N 1
ATOM 784 C CA . LYS A 1 95 ? -7.881 -10.206 24.152 1.00 97.94 95 LYS A CA 1
ATOM 785 C C . LYS A 1 95 ? -8.354 -10.135 22.703 1.00 97.94 95 LYS A C 1
ATOM 787 O O . LYS A 1 95 ? -9.401 -10.695 22.400 1.00 97.94 95 LYS A O 1
ATOM 792 N N . VAL A 1 96 ? -7.597 -9.472 21.833 1.00 98.19 96 VAL A N 1
ATOM 793 C CA . VAL A 1 96 ? -8.031 -9.170 20.470 1.00 98.19 96 VAL A CA 1
ATOM 794 C C . VAL A 1 96 ? -8.161 -10.429 19.624 1.00 98.19 96 VAL A C 1
ATOM 796 O O . VAL A 1 96 ? -7.181 -11.113 19.338 1.00 98.19 96 VAL A O 1
ATOM 799 N N . GLU A 1 97 ? -9.372 -10.681 19.153 1.00 97.69 97 GLU A N 1
ATOM 800 C CA . GLU A 1 97 ? -9.682 -11.641 18.106 1.00 97.69 97 GLU A CA 1
ATOM 801 C C . GLU A 1 97 ? -9.981 -10.906 16.805 1.00 97.69 97 GLU A C 1
ATOM 803 O O . GLU A 1 97 ? -10.547 -9.810 16.804 1.00 97.69 97 GLU A O 1
ATOM 808 N N . VAL A 1 98 ? -9.591 -11.507 15.681 1.00 98.12 98 VAL A N 1
ATOM 809 C CA . VAL A 1 98 ? -9.714 -10.878 14.365 1.00 98.12 98 VAL A CA 1
ATOM 810 C C . VAL A 1 98 ? -10.373 -11.827 13.377 1.00 98.12 98 VAL A C 1
ATOM 812 O O . VAL A 1 98 ? -9.979 -12.987 13.253 1.00 98.12 98 VAL A O 1
ATOM 815 N N . GLN A 1 99 ? -11.345 -11.306 12.635 1.00 97.44 99 GLN A N 1
ATOM 816 C CA . GLN A 1 99 ? -12.000 -11.967 11.516 1.00 97.44 99 GLN A CA 1
ATOM 817 C C . GLN A 1 99 ? -11.724 -11.188 10.228 1.00 97.44 99 GLN A C 1
ATOM 819 O O . GLN A 1 99 ? -11.643 -9.960 10.225 1.00 97.44 99 GLN A O 1
ATOM 824 N N . LEU A 1 100 ? -11.572 -11.915 9.126 1.00 96.38 100 LEU A N 1
ATOM 825 C CA . LEU A 1 100 ? -11.317 -11.367 7.797 1.00 96.38 100 LEU A CA 1
ATOM 826 C C . LEU A 1 100 ? -12.508 -11.642 6.890 1.00 96.38 100 LEU A C 1
ATOM 828 O O . LEU A 1 100 ? -13.131 -12.696 7.009 1.00 96.38 100 LEU A O 1
ATOM 832 N N . GLU A 1 101 ? -12.760 -10.737 5.946 1.00 93.38 101 GLU A N 1
ATOM 833 C CA . GLU A 1 101 ? -13.759 -10.926 4.886 1.00 93.38 101 GLU A CA 1
ATOM 834 C C . GLU A 1 101 ? -15.148 -11.301 5.463 1.00 93.38 101 GLU A C 1
ATOM 836 O O . GLU A 1 101 ? -15.796 -12.252 5.018 1.00 93.38 101 GLU A O 1
ATOM 841 N N . VAL A 1 102 ? -15.614 -10.562 6.482 1.00 93.75 102 VAL A N 1
ATOM 842 C CA . VAL A 1 102 ? -16.885 -10.845 7.177 1.00 93.75 102 VAL A CA 1
ATOM 843 C C . VAL A 1 102 ? -18.065 -10.407 6.313 1.00 93.75 102 VAL A C 1
ATOM 845 O O . VAL A 1 102 ? -18.198 -9.232 5.968 1.00 93.75 102 VAL A O 1
ATOM 848 N N . ALA A 1 103 ? -18.931 -11.351 5.947 1.00 90.69 103 ALA A N 1
ATOM 849 C CA . ALA A 1 103 ? -20.076 -11.087 5.083 1.00 90.69 103 ALA A CA 1
ATOM 850 C C . ALA A 1 103 ? -21.190 -10.331 5.827 1.00 90.69 103 ALA A C 1
ATOM 852 O O . ALA A 1 103 ? -21.736 -10.832 6.804 1.00 90.69 103 ALA A O 1
ATOM 853 N N . THR A 1 104 ? -21.610 -9.176 5.305 1.00 86.12 104 THR A N 1
ATOM 854 C CA . THR A 1 104 ? -22.638 -8.323 5.939 1.00 86.12 104 THR A CA 1
ATOM 855 C C . THR A 1 104 ? -24.057 -8.562 5.410 1.00 86.12 104 THR A C 1
ATOM 857 O O . THR A 1 104 ? -24.907 -7.673 5.442 1.00 86.12 104 THR A O 1
ATOM 860 N N . GLY A 1 105 ? -24.328 -9.734 4.832 1.00 75.88 105 GLY A N 1
ATOM 861 C CA . GLY A 1 105 ? -25.646 -10.075 4.297 1.00 75.88 105 GLY A CA 1
ATOM 862 C C . GLY A 1 105 ? -25.832 -11.573 4.062 1.00 75.88 105 GLY A C 1
ATOM 863 O O . GLY A 1 105 ? -24.869 -12.298 3.811 1.00 75.88 105 GLY A O 1
ATOM 864 N N . LYS A 1 106 ? -27.091 -12.031 4.115 1.00 59.22 106 LYS A N 1
ATOM 865 C CA . LYS A 1 106 ? -27.469 -13.432 3.857 1.00 59.22 106 LYS A CA 1
ATOM 866 C C . LYS A 1 106 ? -27.126 -13.844 2.419 1.00 59.22 106 LYS A C 1
ATOM 868 O O . LYS A 1 106 ? -27.234 -13.030 1.499 1.00 59.22 106 LYS A O 1
ATOM 873 N N . LEU A 1 107 ? -26.737 -15.112 2.241 1.00 51.59 107 LEU A N 1
ATOM 874 C CA . LEU A 1 107 ? -26.179 -15.674 1.000 1.00 51.59 107 LEU A CA 1
ATOM 875 C C . LEU A 1 107 ? -27.047 -15.411 -0.249 1.00 51.59 107 LEU A C 1
ATOM 877 O O . LEU A 1 107 ? -26.493 -15.220 -1.330 1.00 51.59 107 LEU A O 1
ATOM 881 N N . ASP A 1 108 ? -28.367 -15.301 -0.072 1.00 49.28 108 ASP A N 1
ATOM 882 C CA . ASP A 1 108 ? -29.357 -15.236 -1.157 1.00 49.28 108 ASP A CA 1
ATOM 883 C C . ASP A 1 108 ? -29.666 -13.816 -1.664 1.00 49.28 108 ASP A C 1
ATOM 885 O O . ASP A 1 108 ? -30.370 -13.649 -2.658 1.00 49.28 108 ASP A O 1
ATOM 889 N N . ASN A 1 109 ? -29.142 -12.767 -1.016 1.00 47.38 109 ASN A N 1
ATOM 890 C CA . ASN A 1 109 ? -29.412 -11.378 -1.396 1.00 47.38 109 ASN A CA 1
ATOM 891 C C . ASN A 1 109 ? -28.154 -10.702 -1.959 1.00 47.38 109 ASN A C 1
ATOM 893 O O . ASN A 1 109 ? -27.499 -9.888 -1.303 1.00 47.38 109 ASN A O 1
ATOM 897 N N . HIS A 1 110 ? -27.835 -11.012 -3.220 1.00 46.66 110 HIS A N 1
ATOM 898 C CA . HIS A 1 110 ? -26.675 -10.476 -3.950 1.00 46.66 110 HIS A CA 1
ATOM 899 C C . HIS A 1 110 ? -26.576 -8.936 -3.949 1.00 46.66 110 HIS A C 1
ATOM 901 O O . HIS A 1 110 ? -25.486 -8.396 -4.104 1.00 46.66 110 HIS A O 1
ATOM 907 N N . LEU A 1 111 ? -27.689 -8.226 -3.728 1.00 45.69 111 LEU A N 1
ATOM 908 C CA . LEU A 1 111 ? -27.753 -6.761 -3.691 1.00 45.69 111 LEU A CA 1
ATOM 909 C C . LEU A 1 111 ? -27.308 -6.135 -2.352 1.00 45.69 111 LEU A C 1
ATOM 911 O O . LEU A 1 111 ? -26.992 -4.948 -2.325 1.00 45.69 111 LEU A O 1
ATOM 915 N N . LYS A 1 112 ? -27.267 -6.901 -1.248 1.00 52.50 112 LYS A N 1
ATOM 916 C CA . LYS A 1 112 ? -26.846 -6.420 0.090 1.00 52.50 112 LYS A CA 1
ATOM 917 C C . LYS A 1 112 ? -25.459 -6.913 0.521 1.00 52.50 112 LYS A C 1
ATOM 919 O O . LYS A 1 112 ? -24.981 -6.528 1.585 1.00 52.50 112 LYS A O 1
ATOM 924 N N . LYS A 1 113 ? -24.813 -7.766 -0.274 1.00 67.06 113 LYS A N 1
ATOM 925 C CA . LYS A 1 113 ? -23.583 -8.450 0.127 1.00 67.06 113 LYS A CA 1
ATOM 926 C C . LYS A 1 113 ? -22.382 -7.499 0.078 1.00 67.06 113 LYS A C 1
ATOM 928 O O . LYS A 1 113 ? -21.970 -7.068 -0.995 1.00 67.06 113 LYS A O 1
ATOM 933 N N . GLY A 1 114 ? -21.835 -7.174 1.243 1.00 80.06 114 GLY A N 1
ATOM 934 C CA . GLY A 1 114 ? -20.510 -6.581 1.404 1.00 80.06 114 GLY A CA 1
ATOM 935 C C . GLY A 1 114 ? -19.624 -7.493 2.249 1.00 80.06 114 GLY A C 1
ATOM 936 O O . GLY A 1 114 ? -20.129 -8.417 2.889 1.00 80.06 114 GLY A O 1
ATOM 937 N N . PHE A 1 115 ? -18.319 -7.243 2.220 1.00 90.50 115 PHE A N 1
ATOM 938 C CA . PHE A 1 115 ? -17.336 -7.959 3.026 1.00 90.50 115 PHE A CA 1
ATOM 939 C C . PHE A 1 115 ? -16.519 -6.939 3.808 1.00 90.50 115 PHE A C 1
ATOM 941 O O . PHE A 1 115 ? -15.836 -6.115 3.202 1.00 90.50 115 PHE A O 1
ATOM 948 N N . ILE A 1 116 ? -16.624 -6.965 5.133 1.00 94.75 116 ILE A N 1
ATOM 949 C CA . ILE A 1 116 ? -15.734 -6.185 5.993 1.00 94.75 116 ILE A CA 1
ATOM 950 C C . ILE A 1 116 ? -14.333 -6.777 5.844 1.00 94.75 116 ILE A C 1
ATOM 952 O O . ILE A 1 116 ? -14.159 -7.979 6.054 1.00 94.75 116 ILE A O 1
ATOM 956 N N . ASP A 1 117 ? -13.351 -5.951 5.476 1.00 96.38 117 ASP A N 1
ATOM 957 C CA . ASP A 1 117 ? -11.984 -6.425 5.245 1.00 96.38 117 ASP A CA 1
ATOM 958 C C . ASP A 1 117 ? -11.376 -7.020 6.519 1.00 96.38 117 ASP A C 1
ATOM 960 O O . ASP A 1 117 ? -10.850 -8.133 6.477 1.00 96.38 117 ASP A O 1
ATOM 964 N N . ILE A 1 118 ? -11.471 -6.301 7.645 1.00 98.44 118 ILE A N 1
ATOM 965 C CA . ILE A 1 118 ? -11.015 -6.763 8.959 1.00 98.44 118 ILE A CA 1
ATOM 966 C C . ILE A 1 118 ? -12.021 -6.333 10.031 1.00 98.44 118 ILE A C 1
ATOM 968 O O . ILE A 1 118 ? -12.361 -5.155 10.139 1.00 98.44 118 ILE A O 1
ATOM 972 N N . LEU A 1 119 ? -12.458 -7.281 10.854 1.00 98.19 119 LEU A N 1
ATOM 973 C CA . LEU A 1 119 ? -13.208 -7.034 12.081 1.00 98.19 119 LEU A CA 1
ATOM 974 C C . LEU A 1 119 ? -12.347 -7.479 13.263 1.00 98.19 119 LEU A C 1
ATOM 976 O O . LEU A 1 119 ? -12.017 -8.660 13.353 1.00 98.19 119 LEU A O 1
ATOM 980 N N . ALA A 1 120 ? -11.982 -6.559 14.152 1.00 98.25 120 ALA A N 1
ATOM 981 C CA . ALA A 1 120 ? -11.223 -6.867 15.364 1.00 98.25 120 ALA A CA 1
ATOM 982 C C . ALA A 1 120 ? -12.053 -6.561 16.616 1.00 98.25 120 ALA A C 1
ATOM 984 O O . ALA A 1 120 ? -12.754 -5.551 16.657 1.00 98.25 120 ALA A O 1
ATOM 985 N N . SER A 1 121 ? -11.976 -7.412 17.636 1.00 97.31 121 SER A N 1
ATOM 986 C CA . SER A 1 121 ? -12.681 -7.203 18.903 1.00 97.31 121 SER A CA 1
ATOM 987 C C . SER A 1 121 ? -11.912 -7.773 20.083 1.00 97.31 121 SER A C 1
ATOM 989 O O . SER A 1 121 ? -11.306 -8.830 19.972 1.00 97.31 121 SER A O 1
ATOM 991 N N . ASP A 1 122 ? -11.976 -7.095 21.224 1.00 96.81 122 ASP A N 1
ATOM 992 C CA . ASP A 1 122 ? -11.488 -7.589 22.517 1.00 96.81 122 ASP A CA 1
ATOM 993 C C . ASP A 1 122 ? -12.612 -8.183 23.401 1.00 96.81 122 ASP A C 1
ATOM 995 O O . ASP A 1 122 ? -12.393 -8.507 24.573 1.00 96.81 122 ASP A O 1
ATOM 999 N N . GLY A 1 123 ? -13.824 -8.304 22.844 1.00 94.31 123 GLY A N 1
ATOM 1000 C CA . GLY A 1 123 ? -15.051 -8.716 23.527 1.00 94.31 123 GLY A CA 1
ATOM 1001 C C . GLY A 1 123 ? -15.850 -7.576 24.173 1.00 94.31 123 GLY A C 1
ATOM 1002 O O . GLY A 1 123 ? -16.968 -7.811 24.620 1.00 94.31 123 GLY A O 1
ATOM 1003 N N . GLN A 1 124 ? -15.317 -6.351 24.231 1.00 93.94 124 GLN A N 1
ATOM 1004 C CA . GLN A 1 124 ? -16.016 -5.155 24.732 1.00 93.94 124 GLN A CA 1
ATOM 1005 C C . GLN A 1 124 ? -16.128 -4.053 23.677 1.00 93.94 124 GLN A C 1
ATOM 1007 O O . GLN A 1 124 ? -17.104 -3.300 23.660 1.00 93.94 124 GLN A O 1
ATOM 1012 N N . GLN A 1 125 ? -15.121 -3.947 22.820 1.00 96.38 125 GLN A N 1
ATOM 1013 C CA . GLN A 1 125 ? -14.997 -2.994 21.736 1.00 96.38 125 GLN A CA 1
ATOM 1014 C C . GLN A 1 125 ? -14.822 -3.713 20.403 1.00 96.38 125 GLN A C 1
ATOM 1016 O O . GLN A 1 125 ? -14.323 -4.837 20.329 1.00 96.38 125 GLN A O 1
ATOM 1021 N N . TYR A 1 126 ? -15.217 -3.029 19.335 1.00 97.75 126 TYR A N 1
ATOM 1022 C CA . TYR A 1 126 ? -15.244 -3.551 17.978 1.00 97.75 126 TYR A CA 1
ATOM 1023 C C . TYR A 1 126 ? -14.662 -2.528 17.013 1.00 97.75 126 TYR A C 1
ATOM 1025 O O . TYR A 1 126 ? -15.082 -1.369 16.978 1.00 97.75 126 TYR A O 1
ATOM 1033 N N . TRP A 1 127 ? -13.701 -2.960 16.208 1.00 98.31 127 TRP A N 1
ATOM 1034 C CA . TRP A 1 127 ? -13.098 -2.175 15.142 1.00 98.31 127 TRP A CA 1
ATOM 1035 C C . TRP A 1 127 ? -13.457 -2.789 13.794 1.00 98.31 127 TRP A C 1
ATOM 1037 O O . TRP A 1 127 ? -13.055 -3.910 13.482 1.00 98.31 127 TRP A O 1
ATOM 1047 N N . ILE A 1 128 ? -14.186 -2.030 12.981 1.00 98.25 128 ILE A N 1
ATOM 1048 C CA . ILE A 1 128 ? -14.404 -2.323 11.564 1.00 98.25 128 ILE A CA 1
ATOM 1049 C C . ILE A 1 128 ? -13.310 -1.593 10.800 1.00 98.25 128 ILE A C 1
ATOM 1051 O O . ILE A 1 128 ? -13.321 -0.366 10.765 1.00 98.25 128 ILE A O 1
ATOM 1055 N N . ILE A 1 129 ? -12.382 -2.316 10.182 1.00 98.25 129 ILE A N 1
ATOM 1056 C CA . ILE A 1 129 ? -11.309 -1.720 9.385 1.00 98.25 129 ILE A CA 1
ATOM 1057 C C . ILE A 1 129 ? -11.602 -1.980 7.911 1.00 98.25 129 ILE A C 1
ATOM 1059 O O . ILE A 1 129 ? -11.593 -3.123 7.460 1.00 98.25 129 ILE A O 1
ATOM 1063 N N . GLU A 1 130 ? -11.841 -0.906 7.164 1.00 96.75 130 GLU A N 1
ATOM 1064 C CA . GLU A 1 130 ? -11.962 -0.929 5.707 1.00 96.75 130 GLU A CA 1
ATOM 1065 C C . GLU A 1 130 ? -10.629 -0.514 5.082 1.00 96.75 130 GLU A C 1
ATOM 1067 O O . GLU A 1 130 ? -10.154 0.603 5.313 1.00 96.75 130 GLU A O 1
ATOM 1072 N N . ASN A 1 131 ? -10.032 -1.388 4.272 1.00 95.56 131 ASN A N 1
ATOM 1073 C CA . ASN A 1 131 ? -8.710 -1.188 3.693 1.00 95.56 131 ASN A CA 1
ATOM 1074 C C . ASN A 1 131 ? -8.796 -0.669 2.245 1.00 95.56 131 ASN A C 1
ATOM 1076 O O . ASN A 1 131 ? -9.252 -1.356 1.334 1.00 95.56 131 ASN A O 1
ATOM 1080 N N . LYS A 1 132 ? -8.320 0.558 2.004 1.00 92.00 132 LYS A N 1
ATOM 1081 C CA . LYS A 1 132 ? -8.381 1.271 0.718 1.00 92.00 132 LYS A CA 1
ATOM 1082 C C . LYS A 1 132 ? -7.023 1.806 0.266 1.00 92.00 132 LYS A C 1
ATOM 1084 O O . LYS A 1 132 ? -6.730 3.001 0.384 1.00 92.00 132 LYS A O 1
ATOM 1089 N N . LEU A 1 133 ? -6.231 0.958 -0.368 1.00 85.81 133 LEU A N 1
ATOM 1090 C CA . LEU A 1 133 ? -4.998 1.350 -1.048 1.00 85.81 133 LEU A CA 1
ATOM 1091 C C . LEU A 1 133 ? -5.296 1.960 -2.431 1.00 85.81 133 LEU A C 1
ATOM 1093 O O . LEU A 1 133 ? -5.028 3.135 -2.669 1.00 85.81 133 LEU A O 1
ATOM 1097 N N . ASN A 1 134 ? -5.907 1.193 -3.334 1.00 79.75 134 ASN A N 1
ATOM 1098 C CA . ASN A 1 134 ? -6.205 1.568 -4.720 1.00 79.75 134 ASN A CA 1
ATOM 1099 C C . ASN A 1 134 ? -7.687 1.429 -5.103 1.00 79.75 134 ASN A C 1
ATOM 1101 O O . ASN A 1 134 ? -8.100 1.982 -6.130 1.00 79.75 134 ASN A O 1
ATOM 1105 N N . ALA A 1 135 ? -8.499 0.706 -4.329 1.00 77.88 135 ALA A N 1
ATOM 1106 C CA . ALA A 1 135 ? -9.904 0.516 -4.643 1.00 77.88 135 ALA A CA 1
ATOM 1107 C C . ALA A 1 135 ? -10.701 1.820 -4.532 1.00 77.88 135 ALA A C 1
ATOM 1109 O O . ALA A 1 135 ? -10.465 2.695 -3.687 1.00 77.88 135 ALA A O 1
ATOM 1110 N N . LYS A 1 136 ? -11.699 1.936 -5.411 1.00 84.12 136 LYS A N 1
ATOM 1111 C CA . LYS A 1 136 ? -12.759 2.934 -5.276 1.00 84.12 136 LYS A CA 1
ATOM 1112 C C . LYS A 1 136 ? -13.717 2.495 -4.178 1.00 84.12 136 LYS A C 1
ATOM 1114 O O . LYS A 1 136 ? -13.939 1.301 -3.980 1.00 84.12 136 LYS A O 1
ATOM 1119 N N . ASP A 1 137 ? -14.314 3.468 -3.509 1.00 85.69 137 ASP A N 1
ATOM 1120 C CA . ASP A 1 137 ? -15.308 3.159 -2.493 1.00 85.69 137 ASP A CA 1
ATOM 1121 C C . ASP A 1 137 ? -16.568 2.622 -3.158 1.00 85.69 137 ASP A C 1
ATOM 1123 O O . ASP A 1 137 ? -17.026 3.141 -4.183 1.00 85.69 137 ASP A O 1
ATOM 1127 N N . GLN A 1 138 ? -17.132 1.582 -2.560 1.00 85.81 138 GLN A N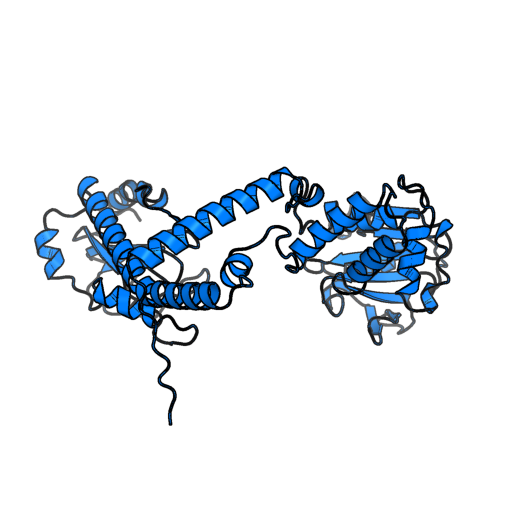 1
ATOM 1128 C CA . GLN A 1 138 ? -18.395 1.032 -3.015 1.00 85.81 138 GLN A CA 1
ATOM 1129 C C . GLN A 1 138 ? -19.550 1.849 -2.424 1.00 85.81 138 GLN A C 1
ATOM 1131 O O . GLN A 1 138 ? -19.451 2.391 -1.322 1.00 85.81 138 GLN A O 1
ATOM 1136 N N . GLY A 1 139 ? -20.660 1.953 -3.157 1.00 87.38 139 GLY A N 1
ATOM 1137 C CA . GLY A 1 139 ? -21.840 2.679 -2.680 1.00 87.38 139 GLY A CA 1
ATOM 1138 C C . GLY A 1 139 ? -22.399 2.050 -1.405 1.00 87.38 139 GLY A C 1
ATOM 1139 O O . GLY A 1 139 ? -22.481 0.826 -1.318 1.00 87.38 139 GLY A O 1
ATOM 1140 N N . LYS A 1 140 ? -22.764 2.883 -0.427 1.00 88.56 140 LYS A N 1
ATOM 1141 C CA . LYS A 1 140 ? -23.276 2.543 0.913 1.00 88.56 140 LYS A CA 1
ATOM 1142 C C . LYS A 1 140 ? -22.420 1.548 1.716 1.00 88.56 140 LYS A C 1
ATOM 1144 O O . LYS A 1 140 ? -22.949 0.869 2.587 1.00 88.56 140 LYS A O 1
ATOM 1149 N N . GLN A 1 141 ? -21.132 1.400 1.400 1.00 90.38 141 GLN A N 1
ATOM 1150 C CA . GLN A 1 141 ? -20.274 0.390 2.025 1.00 90.38 141 GLN A CA 1
ATOM 1151 C C . GLN A 1 141 ? -20.104 0.614 3.526 1.00 90.38 141 GLN A C 1
ATOM 1153 O O . GLN A 1 141 ? -20.382 -0.290 4.302 1.00 90.38 141 GLN A O 1
ATOM 1158 N N . MET A 1 142 ? -19.719 1.827 3.923 1.00 94.62 142 MET A N 1
ATOM 1159 C CA . MET A 1 142 ? -19.579 2.188 5.333 1.00 94.62 142 MET A CA 1
ATOM 1160 C C . MET A 1 142 ? -20.902 2.014 6.087 1.00 94.62 142 MET A C 1
ATOM 1162 O O . MET A 1 142 ? -20.906 1.403 7.151 1.00 94.62 142 MET A O 1
ATOM 1166 N N . ALA A 1 143 ? -22.015 2.491 5.514 1.00 92.94 143 ALA A N 1
ATOM 1167 C CA . ALA A 1 143 ? -23.329 2.367 6.145 1.00 92.94 143 ALA A CA 1
ATOM 1168 C C . ALA A 1 143 ? -23.689 0.907 6.431 1.00 92.94 143 ALA A C 1
ATOM 1170 O O . ALA A 1 143 ? -23.940 0.555 7.576 1.00 92.94 143 ALA A O 1
ATOM 1171 N N . ARG A 1 144 ? -23.571 0.035 5.419 1.00 92.69 144 ARG A N 1
ATOM 1172 C CA . ARG A 1 144 ? -23.860 -1.397 5.573 1.00 92.69 144 ARG A CA 1
ATOM 1173 C C . ARG A 1 144 ? -23.070 -2.054 6.697 1.00 92.69 144 ARG A C 1
ATOM 1175 O O . ARG A 1 144 ? -23.584 -2.972 7.319 1.00 92.69 144 ARG A O 1
ATOM 1182 N N . TYR A 1 145 ? -21.815 -1.663 6.896 1.00 94.88 145 TYR A N 1
ATOM 1183 C CA . TYR A 1 145 ? -20.952 -2.319 7.877 1.00 94.88 145 TYR A CA 1
ATOM 1184 C C . TYR A 1 145 ? -21.287 -1.882 9.295 1.00 94.88 145 TYR A C 1
ATOM 1186 O O . TYR A 1 145 ? -21.298 -2.711 10.198 1.00 94.88 145 TYR A O 1
ATOM 1194 N N . ILE A 1 146 ? -21.595 -0.597 9.468 1.00 94.56 146 ILE A N 1
ATOM 1195 C CA . ILE A 1 146 ? -22.038 -0.046 10.747 1.00 94.56 146 ILE A CA 1
ATOM 1196 C C . ILE A 1 146 ? -23.407 -0.620 11.123 1.00 94.56 146 ILE A C 1
ATOM 1198 O O . ILE A 1 146 ? -23.553 -1.104 12.242 1.00 94.56 146 ILE A O 1
ATOM 1202 N N . ASP A 1 147 ? -24.360 -0.634 10.185 1.00 92.31 147 ASP A N 1
ATOM 1203 C CA . ASP A 1 147 ? -25.690 -1.228 10.382 1.00 92.31 147 ASP A CA 1
ATOM 1204 C C . ASP A 1 147 ? -25.564 -2.698 10.797 1.00 92.31 147 ASP A C 1
ATOM 1206 O O . ASP A 1 147 ? -26.058 -3.104 11.843 1.00 92.31 147 ASP A O 1
ATOM 1210 N N . TRP A 1 148 ? -24.809 -3.484 10.020 1.00 93.00 148 TRP A N 1
ATOM 1211 C CA . TRP A 1 148 ? -24.583 -4.900 10.304 1.00 93.00 148 TRP A CA 1
ATOM 1212 C C . TRP A 1 148 ? -23.966 -5.131 11.687 1.00 93.00 148 TRP A C 1
ATOM 1214 O O . TRP A 1 148 ? -24.401 -6.023 12.406 1.00 93.00 148 TRP A O 1
ATOM 1224 N N . ALA A 1 149 ? -22.970 -4.334 12.080 1.00 92.50 149 ALA A N 1
ATOM 1225 C CA . ALA A 1 149 ? -22.323 -4.496 13.376 1.00 92.50 149 ALA A CA 1
ATOM 1226 C C . ALA A 1 149 ? -23.277 -4.211 14.542 1.00 92.50 149 ALA A C 1
ATOM 1228 O O . ALA A 1 149 ? -23.223 -4.908 15.551 1.00 92.50 149 ALA A O 1
ATOM 1229 N N . ARG A 1 150 ? -24.158 -3.217 14.397 1.00 89.69 150 ARG A N 1
ATOM 1230 C CA . ARG A 1 150 ? -25.175 -2.887 15.403 1.00 89.69 150 ARG A CA 1
ATOM 1231 C C . ARG A 1 150 ? -26.292 -3.925 15.482 1.00 89.69 150 ARG A C 1
ATOM 1233 O O . ARG A 1 150 ? -26.841 -4.128 16.557 1.00 89.69 150 ARG A O 1
ATOM 1240 N N . ASP A 1 151 ? -26.609 -4.569 14.364 1.00 89.25 151 ASP A N 1
ATOM 1241 C CA . ASP A 1 151 ? -27.664 -5.580 14.307 1.00 89.25 151 ASP A CA 1
ATOM 1242 C C . ASP A 1 151 ? -27.181 -6.965 14.784 1.00 89.25 151 ASP A C 1
ATOM 1244 O O . ASP A 1 151 ? -27.941 -7.691 15.420 1.00 89.25 151 ASP A O 1
ATOM 1248 N N . GLU A 1 152 ? -25.936 -7.352 14.473 1.00 89.12 152 GLU A N 1
ATOM 1249 C CA . GLU A 1 152 ? -25.479 -8.749 14.586 1.00 89.12 152 GLU A CA 1
ATOM 1250 C C . GLU A 1 152 ? -24.425 -9.002 15.680 1.00 89.12 152 GLU A C 1
ATOM 1252 O O . GLU A 1 152 ? -24.280 -10.148 16.105 1.00 89.12 152 GLU A O 1
ATOM 1257 N N . LEU A 1 153 ? -23.666 -7.992 16.135 1.00 87.06 153 LEU A N 1
ATOM 1258 C CA . LEU A 1 153 ? -22.637 -8.202 17.172 1.00 87.06 153 LEU A CA 1
ATOM 1259 C C . LEU A 1 153 ? -23.223 -8.115 18.581 1.00 87.06 153 LEU A C 1
ATOM 1261 O O . LEU A 1 153 ? -23.010 -9.014 19.392 1.00 87.06 153 LEU A O 1
ATOM 1265 N N . ASP A 1 154 ? -23.941 -7.031 18.863 1.00 77.19 154 ASP A N 1
ATOM 1266 C CA . ASP A 1 154 ? -24.650 -6.797 20.120 1.00 77.19 154 ASP A CA 1
ATOM 1267 C C . ASP A 1 154 ? -25.697 -5.697 19.891 1.00 77.19 154 ASP A C 1
ATOM 1269 O O . ASP A 1 154 ? -25.349 -4.586 19.484 1.00 77.19 154 ASP A O 1
ATOM 1273 N N . SER A 1 155 ? -26.971 -6.001 20.155 1.00 71.94 155 SER A N 1
ATOM 1274 C CA . SER A 1 155 ? -28.084 -5.067 19.946 1.00 71.94 155 SER A CA 1
ATOM 1275 C C . SER A 1 155 ? -27.992 -3.810 20.814 1.00 71.94 155 SER A C 1
ATOM 1277 O O . SER A 1 155 ? -28.565 -2.783 20.449 1.00 71.94 155 SER A O 1
ATOM 1279 N N . ASP A 1 156 ? -27.255 -3.874 21.928 1.00 82.69 156 ASP A N 1
ATOM 1280 C CA . ASP A 1 156 ? -27.059 -2.763 22.862 1.00 82.69 156 ASP A CA 1
ATOM 1281 C C . ASP A 1 156 ? -25.646 -2.152 22.771 1.00 82.69 156 ASP A C 1
ATOM 1283 O O . ASP A 1 156 ? -25.219 -1.412 23.665 1.00 82.69 156 ASP A O 1
ATOM 1287 N N . ILE A 1 157 ? -24.907 -2.413 21.680 1.00 89.69 157 ILE A N 1
ATOM 1288 C CA . ILE A 1 157 ? -23.585 -1.816 21.469 1.00 89.69 157 ILE A CA 1
ATOM 1289 C C . ILE A 1 157 ? -23.667 -0.284 21.500 1.00 89.69 157 ILE A C 1
ATOM 1291 O O . ILE A 1 157 ? -24.310 0.366 20.669 1.00 89.69 157 ILE A O 1
ATOM 1295 N N . SER A 1 158 ? -22.979 0.332 22.462 1.00 93.00 158 SER A N 1
ATOM 1296 C CA . SER A 1 158 ? -22.922 1.791 22.521 1.00 93.00 158 SER A CA 1
ATOM 1297 C C . SER A 1 158 ? -22.068 2.345 21.379 1.00 93.00 158 SER A C 1
ATOM 1299 O O . SER A 1 158 ? -21.083 1.736 20.955 1.00 93.00 158 SER A O 1
ATOM 1301 N N . ALA A 1 159 ? -22.357 3.575 20.945 1.00 94.31 159 ALA A N 1
ATOM 1302 C CA . ALA A 1 159 ? -21.573 4.249 19.908 1.00 94.31 159 ALA A CA 1
ATOM 1303 C C . ALA A 1 159 ? -20.073 4.360 20.250 1.00 94.31 159 ALA A C 1
ATOM 1305 O O . ALA A 1 159 ? -19.230 4.456 19.364 1.00 94.31 159 ALA A O 1
ATOM 1306 N N . SER A 1 160 ? -19.710 4.344 21.535 1.00 95.44 160 SER A N 1
ATOM 1307 C CA . SER A 1 160 ? -18.307 4.375 21.955 1.00 95.44 160 SER A CA 1
ATOM 1308 C C . SER A 1 160 ? -17.596 3.025 21.810 1.00 95.44 160 SER A C 1
ATOM 1310 O O . SER A 1 160 ? -16.375 2.997 21.681 1.00 95.44 160 SER A O 1
ATOM 1312 N N . GLN A 1 161 ? -18.332 1.914 21.812 1.00 96.62 161 GLN A N 1
ATOM 1313 C CA . GLN A 1 161 ? -17.762 0.570 21.701 1.00 96.62 161 GLN A CA 1
ATOM 1314 C C . GLN A 1 161 ? -17.483 0.163 20.254 1.00 96.62 161 GLN A C 1
ATOM 1316 O O . GLN A 1 161 ? -16.663 -0.722 20.028 1.00 96.62 161 GLN A O 1
ATOM 1321 N N . LEU A 1 162 ? -18.113 0.817 19.278 1.00 97.75 162 LEU A N 1
ATOM 1322 C CA . LEU A 1 162 ? -17.870 0.586 17.859 1.00 97.75 162 LEU A CA 1
ATOM 1323 C C . LEU A 1 162 ? -16.977 1.687 17.276 1.00 97.75 162 LEU A C 1
ATOM 1325 O O . LEU A 1 162 ? -17.261 2.874 17.428 1.00 97.75 162 LEU A O 1
ATOM 1329 N N . THR A 1 163 ? -15.935 1.297 16.547 1.00 98.44 163 THR A N 1
ATOM 1330 C CA . THR A 1 163 ? -15.072 2.211 15.790 1.00 98.44 163 THR A CA 1
ATOM 1331 C C . THR A 1 163 ? -15.023 1.784 14.327 1.00 98.44 163 THR A C 1
ATOM 1333 O O . THR A 1 163 ? -14.618 0.666 14.011 1.00 98.44 163 THR A O 1
ATOM 1336 N N . PHE A 1 164 ? -15.394 2.690 13.422 1.00 98.38 164 PHE A N 1
ATOM 1337 C CA . PHE A 1 164 ? -15.158 2.537 11.991 1.00 98.38 164 PHE A CA 1
ATOM 1338 C C . PHE A 1 164 ? -13.805 3.155 11.628 1.00 98.38 164 PHE A C 1
ATOM 1340 O O . PHE A 1 164 ? -13.616 4.371 11.712 1.00 98.38 164 PHE A O 1
ATOM 1347 N N . ILE A 1 165 ? -12.869 2.307 11.216 1.00 98.44 165 ILE A N 1
ATOM 1348 C CA . ILE A 1 165 ? -11.513 2.663 10.820 1.00 98.44 165 ILE A CA 1
ATOM 1349 C C . ILE A 1 165 ? -11.421 2.631 9.295 1.00 98.44 165 ILE A C 1
ATOM 1351 O O . ILE A 1 165 ? -11.538 1.584 8.658 1.00 98.44 165 ILE A O 1
ATOM 1355 N N . TYR A 1 166 ? -11.170 3.789 8.696 1.00 97.69 166 TYR A N 1
ATOM 1356 C CA . TYR A 1 166 ? -10.892 3.909 7.274 1.00 97.69 166 TYR A CA 1
ATOM 1357 C C . TYR A 1 166 ? -9.382 3.926 7.052 1.00 97.69 166 TYR A C 1
ATOM 1359 O O . TYR A 1 166 ? -8.738 4.955 7.238 1.00 97.69 166 TYR A O 1
ATOM 1367 N N . LEU A 1 167 ? -8.803 2.785 6.678 1.00 97.19 167 LEU A N 1
ATOM 1368 C CA . LEU A 1 167 ? -7.370 2.666 6.434 1.00 97.19 167 LEU A CA 1
ATOM 1369 C C . LEU A 1 167 ? -7.080 2.907 4.955 1.00 97.19 167 LEU A C 1
ATOM 1371 O O . LEU A 1 167 ? -7.486 2.126 4.102 1.00 97.19 167 LEU A O 1
ATOM 1375 N N . SER A 1 168 ? -6.363 3.978 4.625 1.00 93.81 168 SER A N 1
ATOM 1376 C CA . SER A 1 168 ? -6.113 4.342 3.229 1.00 93.81 168 SER A CA 1
ATOM 1377 C C . SER A 1 168 ? -4.703 4.849 2.956 1.00 93.81 168 SER A C 1
ATOM 1379 O O . SER A 1 168 ? -3.926 5.134 3.865 1.00 93.81 168 SER A O 1
ATOM 1381 N N . ASN A 1 169 ? -4.353 5.008 1.682 1.00 87.00 169 ASN A N 1
ATOM 1382 C CA . ASN A 1 169 ? -3.165 5.765 1.298 1.00 87.00 169 ASN A CA 1
ATOM 1383 C C . ASN A 1 169 ? -3.543 7.231 1.006 1.00 87.00 169 ASN A C 1
ATOM 1385 O O . ASN A 1 169 ? -3.907 7.571 -0.119 1.00 87.00 169 ASN A O 1
ATOM 1389 N N . ASN A 1 170 ? -3.487 8.090 2.032 1.00 81.38 170 ASN A N 1
ATOM 1390 C CA . ASN A 1 170 ? -3.723 9.544 1.968 1.00 81.38 170 ASN A CA 1
ATOM 1391 C C . ASN A 1 170 ? -5.122 10.002 1.494 1.00 81.38 170 ASN A C 1
ATOM 1393 O O . ASN A 1 170 ? -5.274 11.130 1.016 1.00 81.38 170 ASN A O 1
ATOM 1397 N N . LYS A 1 171 ? -6.174 9.179 1.617 1.00 88.44 171 LYS A N 1
ATOM 1398 C CA . LYS A 1 171 ? -7.551 9.648 1.371 1.00 88.44 171 LYS A CA 1
ATOM 1399 C C . LYS A 1 171 ? -8.112 10.301 2.633 1.00 88.44 171 LYS A C 1
ATOM 1401 O O . LYS A 1 171 ? -8.061 9.721 3.703 1.00 88.44 171 LYS A O 1
ATOM 1406 N N . THR A 1 172 ? -8.729 11.472 2.515 1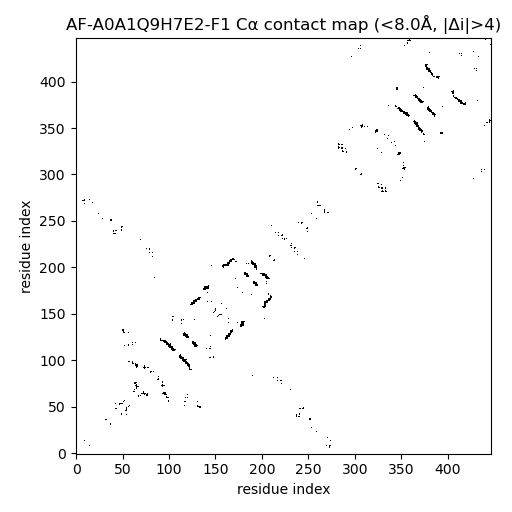.00 87.19 172 THR A N 1
ATOM 1407 C CA . THR A 1 172 ? -9.220 12.213 3.693 1.00 87.19 172 THR A CA 1
ATOM 1408 C C . THR A 1 172 ? -10.405 11.554 4.407 1.00 87.19 172 THR A C 1
ATOM 1410 O O . THR A 1 172 ? -10.564 11.745 5.605 1.00 87.19 172 THR A O 1
ATOM 1413 N N . ARG A 1 173 ? -11.265 10.820 3.688 1.00 92.44 173 ARG A N 1
ATOM 1414 C CA . ARG A 1 173 ? -12.431 10.095 4.234 1.00 92.44 173 ARG A CA 1
ATOM 1415 C C . ARG A 1 173 ? -13.095 9.205 3.178 1.00 92.44 173 ARG A C 1
ATOM 1417 O O . ARG A 1 173 ? -12.827 9.401 1.985 1.00 92.44 173 ARG A O 1
ATOM 1424 N N . PRO A 1 174 ? -14.002 8.289 3.572 1.00 93.50 174 PRO A N 1
ATOM 1425 C CA . PRO A 1 174 ? -14.900 7.622 2.637 1.00 93.50 174 PRO A CA 1
ATOM 1426 C C . PRO A 1 174 ? -15.716 8.627 1.814 1.00 93.50 174 PRO A C 1
ATOM 1428 O O . PRO A 1 174 ? -16.154 9.673 2.305 1.00 93.50 174 PRO A O 1
ATOM 1431 N N . SER A 1 175 ? -15.960 8.303 0.547 1.00 92.81 175 SER A N 1
ATOM 1432 C CA . SER A 1 175 ? -16.787 9.114 -0.346 1.00 92.81 175 SER A CA 1
ATOM 1433 C C . SER A 1 175 ? -18.230 9.238 0.150 1.00 92.81 175 SER A C 1
ATOM 1435 O O . SER A 1 175 ? -18.760 8.349 0.818 1.00 92.81 175 SER A O 1
ATOM 1437 N N . LYS A 1 176 ? -18.923 10.313 -0.260 1.00 90.56 176 LYS A N 1
ATOM 1438 C CA . LYS A 1 176 ? -20.348 10.516 0.065 1.00 90.56 176 LYS A CA 1
ATOM 1439 C C . LYS A 1 176 ? -21.213 9.304 -0.290 1.00 90.56 176 LYS A C 1
ATOM 1441 O O . LYS A 1 176 ? -22.075 8.937 0.493 1.00 90.56 176 LYS A O 1
ATOM 1446 N N . SER A 1 177 ? -20.927 8.669 -1.428 1.00 89.75 177 SER A N 1
ATOM 1447 C CA . SER A 1 177 ? -21.627 7.462 -1.877 1.00 89.75 177 SER A CA 1
ATOM 1448 C C . SER A 1 177 ? -21.473 6.302 -0.890 1.00 89.75 177 SER A C 1
ATOM 1450 O O . SER A 1 177 ? -22.448 5.616 -0.614 1.00 89.75 177 SER A O 1
ATOM 1452 N N . SER A 1 178 ? -20.278 6.100 -0.324 1.00 90.75 178 SER A N 1
ATOM 1453 C CA . SER A 1 178 ? -20.006 5.026 0.643 1.00 90.75 178 SER A CA 1
ATOM 1454 C C . SER A 1 178 ? -20.686 5.239 1.995 1.00 90.75 178 SER A C 1
ATOM 1456 O O . SER A 1 178 ? -21.189 4.284 2.586 1.00 90.75 178 SER A O 1
ATOM 1458 N N . ARG A 1 179 ? -20.742 6.491 2.460 1.00 91.31 179 ARG A N 1
ATOM 1459 C CA . ARG A 1 179 ? -21.320 6.851 3.765 1.00 91.31 179 ARG A CA 1
ATOM 1460 C C . ARG A 1 179 ? -22.833 6.633 3.840 1.00 91.31 179 ARG A C 1
ATOM 1462 O O . ARG A 1 179 ? -23.351 6.444 4.929 1.00 91.31 179 ARG A O 1
ATOM 1469 N N . GLY A 1 180 ? -23.534 6.635 2.702 1.00 90.12 180 GLY A N 1
ATOM 1470 C CA . GLY A 1 180 ? -24.994 6.543 2.687 1.00 90.12 180 GLY A CA 1
ATOM 1471 C C . GLY A 1 180 ? -25.618 7.733 3.413 1.00 90.12 180 GLY A C 1
ATOM 1472 O O . GLY A 1 180 ? -25.295 8.875 3.087 1.00 90.12 180 GLY A O 1
ATOM 1473 N N . ASP A 1 181 ? -26.469 7.442 4.392 1.00 92.12 181 ASP A N 1
ATOM 1474 C CA . ASP A 1 181 ? -27.187 8.438 5.190 1.00 92.12 181 ASP A CA 1
ATOM 1475 C C . ASP A 1 181 ? -26.404 8.874 6.444 1.00 92.12 181 ASP A C 1
ATOM 1477 O O . ASP A 1 181 ? -26.936 9.595 7.277 1.00 92.12 181 ASP A O 1
ATOM 1481 N N . TYR A 1 182 ? -25.131 8.477 6.574 1.00 96.00 182 TYR A N 1
ATOM 1482 C CA . TYR A 1 182 ? -24.268 8.879 7.683 1.00 96.00 182 TYR A CA 1
ATOM 1483 C C . TYR A 1 182 ? -23.403 10.107 7.384 1.00 96.00 182 TYR A C 1
ATOM 1485 O O . TYR A 1 182 ? -22.830 10.268 6.297 1.00 96.00 182 TYR A O 1
ATOM 1493 N N . ASP A 1 183 ? -23.220 10.927 8.416 1.00 95.88 183 ASP A N 1
ATOM 1494 C CA . ASP A 1 183 ? -22.306 12.062 8.433 1.00 95.88 183 ASP A CA 1
ATOM 1495 C C . ASP A 1 183 ? -21.082 11.759 9.306 1.00 95.88 183 ASP A C 1
ATOM 1497 O O . ASP A 1 183 ? -21.174 11.104 10.338 1.00 95.88 183 ASP A O 1
ATOM 1501 N N . ILE A 1 1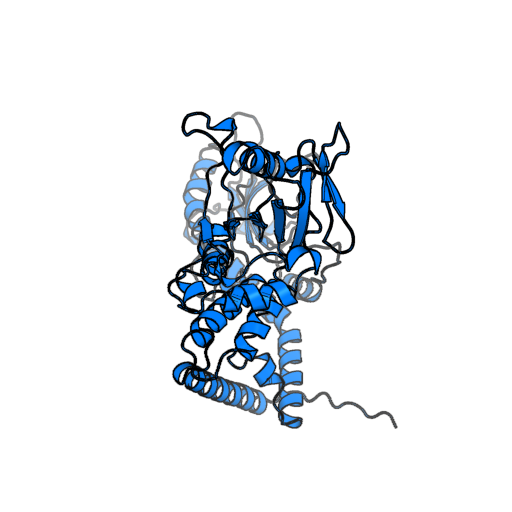84 ? -19.912 12.254 8.895 1.00 96.75 184 ILE A N 1
ATOM 1502 C CA . ILE A 1 184 ? -18.669 12.144 9.673 1.00 96.75 184 ILE A CA 1
ATOM 1503 C C . ILE A 1 184 ? -18.325 13.536 10.188 1.00 96.75 184 ILE A C 1
ATOM 1505 O O . ILE A 1 184 ? -18.145 14.455 9.382 1.00 96.75 184 ILE A O 1
ATOM 1509 N N . VAL A 1 185 ? -18.212 13.659 11.509 1.00 96.06 185 VAL A N 1
ATOM 1510 C CA . VAL A 1 185 ? -17.736 14.854 12.208 1.00 96.06 185 VAL A CA 1
ATOM 1511 C C . VAL A 1 185 ? -16.432 14.477 12.896 1.00 96.06 185 VAL A C 1
ATOM 1513 O O . VAL A 1 185 ? -16.429 13.738 13.877 1.00 96.06 185 VAL A O 1
ATOM 1516 N N . GLU A 1 186 ? -15.321 14.944 12.342 1.00 95.25 186 GLU A N 1
ATOM 1517 C CA . GLU A 1 186 ? -13.976 14.600 12.798 1.00 95.25 186 GLU A CA 1
ATOM 1518 C C . GLU A 1 186 ? -13.080 15.830 12.843 1.00 95.25 186 GLU A C 1
ATOM 1520 O O . GLU A 1 186 ? -13.346 16.838 12.179 1.00 95.25 186 GLU A O 1
ATOM 1525 N N . LYS A 1 187 ? -12.036 15.727 13.659 1.00 94.06 187 LYS A N 1
ATOM 1526 C CA . LYS A 1 187 ? -10.924 16.658 13.706 1.00 94.06 187 LYS A CA 1
ATOM 1527 C C . LYS A 1 187 ? -9.635 15.844 13.686 1.00 94.06 187 LYS A C 1
ATOM 1529 O O . LYS A 1 187 ? -9.480 14.913 14.473 1.00 94.06 187 LYS A O 1
ATOM 1534 N N . ASP A 1 188 ? -8.719 16.221 12.800 1.00 90.94 188 ASP A N 1
ATOM 1535 C CA . ASP A 1 188 ? -7.399 15.599 12.661 1.00 90.94 188 ASP A CA 1
ATOM 1536 C C . ASP A 1 188 ? -7.462 14.067 12.460 1.00 90.94 188 ASP A C 1
ATOM 1538 O O . ASP A 1 188 ? -6.594 13.323 12.905 1.00 90.94 188 ASP A O 1
ATOM 1542 N N . GLY A 1 189 ? -8.498 13.582 11.766 1.00 94.00 189 GLY A N 1
ATOM 1543 C CA . GLY A 1 189 ? -8.680 12.174 11.424 1.00 94.00 189 GLY A CA 1
ATOM 1544 C C . GLY A 1 189 ? -9.449 11.351 12.456 1.00 94.00 189 GLY A C 1
ATOM 1545 O O . GLY A 1 189 ? -9.724 10.185 12.182 1.00 94.00 189 GLY A O 1
ATOM 1546 N N . PHE A 1 190 ? -9.850 11.918 13.596 1.00 97.31 190 PHE A N 1
ATOM 1547 C CA . PHE A 1 190 ? -10.621 11.217 14.627 1.00 97.31 190 PHE A CA 1
ATOM 1548 C C . PHE A 1 190 ? -11.911 11.958 14.992 1.00 97.31 190 PHE A C 1
ATOM 1550 O O . PHE A 1 190 ? -11.967 13.187 15.031 1.00 97.31 190 PHE A O 1
ATOM 1557 N N . GLY A 1 191 ? -12.976 11.208 15.267 1.00 97.38 191 GLY A N 1
ATOM 1558 C CA . GLY A 1 191 ? -14.235 11.780 15.726 1.00 97.38 191 GLY A CA 1
ATOM 1559 C C . GLY A 1 191 ? -15.371 10.774 15.730 1.00 97.38 191 GLY A C 1
ATOM 1560 O O . GLY A 1 191 ? -15.220 9.647 16.200 1.00 97.38 191 GLY A O 1
ATOM 1561 N N . TRP A 1 192 ? -16.518 11.188 15.201 1.00 98.12 192 TRP A N 1
ATOM 1562 C CA . TRP A 1 192 ? -17.770 10.451 15.310 1.00 98.12 192 TRP A CA 1
ATOM 1563 C C . TRP A 1 192 ? -18.505 10.360 13.979 1.00 98.12 192 TRP A C 1
ATOM 1565 O O . TRP A 1 192 ? -18.571 11.313 13.194 1.00 98.12 192 TRP A O 1
ATOM 1575 N N . VAL A 1 193 ? -19.110 9.200 13.762 1.00 97.94 193 VAL A N 1
ATOM 1576 C CA . VAL A 1 193 ? -20.141 8.990 12.753 1.00 97.94 193 VAL A CA 1
ATOM 1577 C C . VAL A 1 193 ? -21.486 9.302 13.391 1.00 97.94 193 VAL A C 1
ATOM 1579 O O . VAL A 1 193 ? -21.785 8.781 14.463 1.00 97.94 193 VAL A O 1
ATOM 1582 N N . HIS A 1 194 ? -22.292 10.122 12.729 1.00 97.44 194 HIS A N 1
ATOM 1583 C CA . HIS A 1 194 ? -23.633 10.486 13.169 1.00 97.44 194 HIS A CA 1
ATOM 1584 C C . HIS A 1 194 ? -24.671 10.024 12.159 1.00 97.44 194 HIS A C 1
ATOM 1586 O O . HIS A 1 194 ? -24.433 10.067 10.947 1.00 97.44 194 HIS A O 1
ATOM 1592 N N . ASP A 1 195 ? -25.837 9.640 12.664 1.00 95.06 195 ASP A N 1
ATOM 1593 C CA . ASP A 1 195 ? -27.014 9.409 11.839 1.00 95.06 195 ASP A CA 1
ATOM 1594 C C . ASP A 1 195 ? -27.435 10.713 11.149 1.00 95.06 195 ASP A C 1
ATOM 1596 O O . ASP A 1 195 ? -27.533 11.771 11.777 1.00 95.06 195 ASP A O 1
ATOM 1600 N N . GLY A 1 196 ? -27.661 10.669 9.837 1.00 90.81 196 GLY A N 1
ATOM 1601 C CA . GLY A 1 196 ? -27.979 11.861 9.059 1.00 90.81 196 GLY A CA 1
ATOM 1602 C C . GLY A 1 196 ? -29.321 12.491 9.422 1.00 90.81 196 GLY A C 1
ATOM 1603 O O . GLY A 1 196 ? -29.468 13.700 9.215 1.00 90.81 196 GLY A O 1
ATOM 1604 N N . GLN A 1 197 ? -30.266 11.719 9.970 1.00 90.69 197 GLN A N 1
ATOM 1605 C CA . GLN A 1 197 ? -31.595 12.182 10.363 1.00 90.69 197 GLN A CA 1
ATOM 1606 C C . GLN A 1 197 ? -31.634 12.614 11.829 1.00 90.69 197 GLN A C 1
ATOM 1608 O O . GLN A 1 197 ? -32.007 13.753 12.104 1.00 90.69 197 GLN A O 1
ATOM 1613 N N . SER A 1 198 ? -31.242 11.740 12.763 1.00 92.94 198 SER A N 1
ATOM 1614 C CA . SER A 1 198 ? -31.329 12.038 14.201 1.00 92.94 198 SER A CA 1
ATOM 1615 C C . SER A 1 198 ? -30.191 12.925 14.702 1.00 92.94 198 SER A C 1
ATOM 1617 O O . SER A 1 198 ? -30.344 13.581 15.726 1.00 92.94 198 SER A O 1
ATOM 1619 N N . LYS A 1 199 ? -29.064 12.969 13.976 1.00 93.38 199 LYS A N 1
ATOM 1620 C CA . LYS A 1 199 ? -27.807 13.613 14.391 1.00 93.38 199 LYS A CA 1
ATOM 1621 C C . LYS A 1 199 ? -27.184 13.024 15.658 1.00 93.38 199 LYS A C 1
ATOM 1623 O O . LYS A 1 199 ? -26.222 13.593 16.163 1.00 93.38 199 LYS A O 1
ATOM 1628 N N . GLU A 1 200 ? -27.658 11.870 16.118 1.00 94.88 200 GLU A N 1
ATOM 1629 C CA . GLU A 1 200 ? -27.063 11.144 17.239 1.00 94.88 200 GLU A CA 1
ATOM 1630 C C . GLU A 1 200 ? -25.793 10.389 16.805 1.00 94.88 200 GLU A C 1
ATOM 1632 O O . GLU A 1 200 ? -25.709 9.932 15.657 1.00 94.88 200 GLU A O 1
ATOM 1637 N N . PRO A 1 201 ? -24.793 10.237 17.694 1.00 96.56 201 PRO A N 1
ATOM 1638 C CA . PRO A 1 201 ? -23.593 9.465 17.406 1.00 96.56 201 PRO A CA 1
ATOM 1639 C C . PRO A 1 201 ? -23.915 7.970 17.292 1.00 96.56 201 PRO A C 1
ATOM 1641 O O . PRO A 1 201 ? -24.629 7.388 18.107 1.00 96.56 201 PRO A O 1
ATOM 1644 N N . VAL A 1 202 ? -23.347 7.334 16.272 1.00 96.19 202 VAL A N 1
ATOM 1645 C CA . VAL A 1 202 ? -23.599 5.934 15.899 1.00 96.19 202 VAL A CA 1
ATOM 1646 C C . VAL A 1 202 ? -22.377 5.074 16.184 1.00 96.19 202 VAL A C 1
ATOM 1648 O O . VAL A 1 202 ? -22.518 3.965 16.689 1.00 96.19 202 VAL A O 1
ATOM 1651 N N . CYS A 1 203 ? -21.185 5.582 15.875 1.00 97.50 203 CYS A N 1
ATOM 1652 C CA . CYS A 1 203 ? -19.915 4.954 16.214 1.00 97.50 203 CYS A CA 1
ATOM 1653 C C . CYS A 1 203 ? -18.780 5.985 16.192 1.00 97.50 203 CYS A C 1
ATOM 1655 O O . CYS A 1 203 ? -18.933 7.089 15.655 1.00 97.50 203 CYS A O 1
ATOM 1657 N N . ARG A 1 204 ? -17.610 5.624 16.716 1.00 98.25 204 ARG A N 1
ATOM 1658 C CA . ARG A 1 204 ? -16.381 6.399 16.506 1.00 98.25 204 ARG A CA 1
ATOM 1659 C C . ARG A 1 204 ? -15.903 6.273 15.063 1.00 98.25 204 ARG A C 1
ATOM 1661 O O . ARG A 1 204 ? -16.138 5.262 14.400 1.00 98.25 204 ARG A O 1
ATOM 1668 N N . TYR A 1 205 ? -15.209 7.298 14.589 1.00 98.44 205 TYR A N 1
ATOM 1669 C CA . TYR A 1 205 ? -14.546 7.324 13.290 1.00 98.44 205 TYR A CA 1
ATOM 1670 C C . TYR A 1 205 ? -13.048 7.546 13.470 1.00 98.44 205 TYR A C 1
ATOM 1672 O O . TYR A 1 205 ? -12.643 8.431 14.225 1.00 98.44 205 TYR A O 1
ATOM 1680 N N . LEU A 1 206 ? -12.243 6.786 12.731 1.00 98.00 206 LEU A N 1
ATOM 1681 C CA . LEU A 1 206 ? -10.798 6.966 12.655 1.00 98.00 206 LEU A CA 1
ATOM 1682 C C . LEU A 1 206 ? -10.325 6.844 11.202 1.00 98.00 206 LEU A C 1
ATOM 1684 O O . LEU A 1 206 ? -10.581 5.844 10.536 1.00 98.00 206 LEU A O 1
ATOM 1688 N N . ASN A 1 207 ? -9.602 7.845 10.713 1.00 97.31 207 ASN A N 1
ATOM 1689 C CA . ASN A 1 207 ? -8.935 7.817 9.419 1.00 97.31 207 ASN A CA 1
ATOM 1690 C C . ASN A 1 207 ? -7.465 7.429 9.604 1.00 97.31 207 ASN A C 1
ATOM 1692 O O . ASN A 1 207 ? -6.660 8.234 10.067 1.00 97.31 207 ASN A O 1
ATOM 1696 N N . LEU A 1 208 ? -7.114 6.202 9.226 1.00 96.69 208 LEU A N 1
ATOM 1697 C CA . LEU A 1 208 ? -5.741 5.717 9.281 1.00 96.69 208 LEU A CA 1
ATOM 1698 C C . LEU A 1 208 ? -5.064 5.785 7.920 1.00 96.69 208 LEU A C 1
ATOM 1700 O O . LEU A 1 208 ? -5.674 5.677 6.854 1.00 96.69 208 LEU A O 1
ATOM 1704 N N . HIS A 1 209 ? -3.743 5.920 7.975 1.00 95.06 209 HIS A N 1
ATOM 1705 C CA . HIS A 1 209 ? -2.914 6.106 6.797 1.00 95.06 209 HIS A CA 1
ATOM 1706 C C . HIS A 1 209 ? -1.752 5.139 6.773 1.00 95.06 209 HIS A C 1
ATOM 1708 O O . HIS A 1 209 ? -0.993 5.059 7.734 1.00 95.06 209 HIS A O 1
ATOM 1714 N N . TYR A 1 210 ? -1.556 4.478 5.633 1.00 95.44 210 TYR A N 1
ATOM 1715 C CA . TYR A 1 210 ? -0.377 3.639 5.437 1.00 95.44 210 TYR A CA 1
ATOM 1716 C C . TYR A 1 210 ? 0.923 4.422 5.595 1.00 95.44 210 TYR A C 1
ATOM 1718 O O . TYR A 1 210 ? 1.875 3.923 6.177 1.00 95.44 210 TYR A O 1
ATOM 1726 N N . HIS A 1 211 ? 0.951 5.651 5.082 1.00 91.31 211 HIS A N 1
ATOM 1727 C CA . HIS A 1 211 ? 2.175 6.427 4.927 1.00 91.31 211 HIS A CA 1
ATOM 1728 C C . HIS A 1 211 ? 2.772 6.958 6.240 1.00 91.31 211 HIS A C 1
ATOM 1730 O O . HIS A 1 211 ? 3.959 7.286 6.238 1.00 91.31 211 HIS A O 1
ATOM 1736 N N . HIS A 1 212 ? 1.951 7.047 7.290 1.00 89.62 212 HIS A N 1
ATOM 1737 C CA . HIS A 1 212 ? 2.315 7.524 8.625 1.00 89.62 212 HIS A CA 1
ATOM 1738 C C . HIS A 1 212 ? 1.979 6.423 9.636 1.00 89.62 212 HIS A C 1
ATOM 1740 O O . HIS A 1 212 ? 2.841 5.628 9.952 1.00 89.62 212 HIS A O 1
ATOM 1746 N N . HIS A 1 213 ? 0.708 6.197 9.970 1.00 95.88 213 HIS A N 1
ATOM 1747 C CA . HIS A 1 213 ? 0.323 5.211 10.992 1.00 95.88 213 HIS A CA 1
ATOM 1748 C C . HIS A 1 213 ? 0.862 3.778 10.792 1.00 95.88 213 HIS A C 1
ATOM 1750 O O . HIS A 1 213 ? 1.411 3.212 11.727 1.00 95.88 213 HIS A O 1
ATOM 1756 N N . ILE A 1 214 ? 0.720 3.163 9.606 1.00 97.31 214 ILE A N 1
ATOM 1757 C CA . ILE A 1 214 ? 1.195 1.773 9.413 1.00 97.31 214 ILE A CA 1
ATOM 1758 C C . ILE A 1 214 ? 2.718 1.713 9.258 1.00 97.31 214 ILE A C 1
ATOM 1760 O O . ILE A 1 214 ? 3.331 0.789 9.780 1.00 97.31 214 ILE A O 1
ATOM 1764 N N . CYS A 1 215 ? 3.339 2.667 8.556 1.00 96.12 215 CYS A N 1
ATOM 1765 C CA . CYS A 1 215 ? 4.801 2.748 8.477 1.00 96.12 215 CYS A CA 1
ATOM 1766 C C . CYS A 1 215 ? 5.422 2.921 9.870 1.00 96.12 215 CYS A C 1
ATOM 1768 O O . CYS A 1 215 ? 6.264 2.108 10.244 1.00 96.12 215 CYS A O 1
ATOM 1770 N N . ASP A 1 216 ? 4.945 3.899 10.639 1.00 97.50 216 ASP A N 1
ATOM 1771 C CA . ASP A 1 216 ? 5.434 4.213 11.982 1.00 97.50 216 ASP A CA 1
ATOM 1772 C C . ASP A 1 216 ? 5.196 3.025 12.929 1.00 97.50 216 ASP A C 1
ATOM 1774 O O . ASP A 1 216 ? 6.063 2.670 13.720 1.00 97.50 216 ASP A O 1
ATOM 1778 N N . TRP A 1 217 ? 4.062 2.325 12.794 1.00 98.50 217 TRP A N 1
ATOM 1779 C CA . TRP A 1 217 ? 3.790 1.107 13.561 1.00 98.50 217 TRP A CA 1
ATOM 1780 C C . TRP A 1 217 ? 4.802 -0.008 13.273 1.00 98.50 217 TRP A C 1
ATOM 1782 O O . TRP A 1 217 ? 5.317 -0.627 14.201 1.00 98.50 217 TRP A O 1
ATOM 1792 N N . LEU A 1 218 ? 5.128 -0.261 12.000 1.00 98.38 218 LEU A N 1
ATOM 1793 C CA . LEU A 1 218 ? 6.137 -1.263 11.635 1.00 98.38 218 LEU A CA 1
ATOM 1794 C C . LEU A 1 218 ? 7.534 -0.872 12.134 1.00 98.38 218 LEU A C 1
ATOM 1796 O O . LEU A 1 218 ? 8.299 -1.749 12.534 1.00 98.38 218 LEU A O 1
ATOM 1800 N N . GLU A 1 219 ? 7.866 0.419 12.115 1.00 97.62 219 GLU A N 1
ATOM 1801 C CA . GLU A 1 219 ? 9.126 0.942 12.652 1.00 97.62 219 GLU A CA 1
ATOM 1802 C C . GLU A 1 219 ? 9.202 0.740 14.169 1.00 97.62 219 GLU A C 1
ATOM 1804 O O . GLU A 1 219 ? 10.149 0.107 14.635 1.00 97.62 219 GLU A O 1
ATOM 1809 N N . LEU A 1 220 ? 8.160 1.119 14.918 1.00 98.31 220 LEU A N 1
ATOM 1810 C CA . LEU A 1 220 ? 8.063 0.863 16.360 1.00 98.31 220 LEU A CA 1
ATOM 1811 C C . LEU A 1 220 ? 8.184 -0.626 16.697 1.00 98.31 220 LEU A C 1
ATOM 1813 O O . LEU A 1 220 ? 8.872 -0.998 17.647 1.00 98.31 220 LEU A O 1
ATOM 1817 N N . ILE A 1 221 ? 7.557 -1.501 15.904 1.00 98.50 221 ILE A N 1
ATOM 1818 C CA . ILE A 1 221 ? 7.708 -2.951 16.060 1.00 98.50 221 ILE A CA 1
ATOM 1819 C C . ILE A 1 221 ? 9.176 -3.355 15.896 1.00 98.50 221 ILE A C 1
ATOM 1821 O O . ILE A 1 221 ? 9.716 -4.084 16.726 1.00 98.50 221 ILE A O 1
ATOM 1825 N N . LEU A 1 222 ? 9.844 -2.902 14.836 1.00 97.94 222 LEU A N 1
ATOM 1826 C CA . LEU A 1 222 ? 11.248 -3.235 14.590 1.00 97.94 222 LEU A CA 1
ATOM 1827 C C . LEU A 1 222 ? 12.199 -2.620 15.624 1.00 97.94 222 LEU A C 1
ATOM 1829 O O . LEU A 1 222 ? 13.282 -3.164 15.825 1.00 97.94 222 LEU A O 1
ATOM 1833 N N . GLU A 1 223 ? 11.844 -1.521 16.274 1.00 97.81 223 GLU A N 1
ATOM 1834 C CA . GLU A 1 223 ? 12.623 -0.949 17.376 1.00 97.81 223 GLU A CA 1
ATOM 1835 C C . GLU A 1 223 ? 12.448 -1.746 18.671 1.00 97.81 223 GLU A C 1
ATOM 1837 O O . GLU A 1 223 ? 13.425 -1.989 19.378 1.00 97.81 223 GLU A O 1
ATOM 1842 N N . ALA A 1 224 ? 11.227 -2.207 18.949 1.00 97.56 224 ALA A N 1
ATOM 1843 C CA . ALA A 1 224 ? 10.892 -2.947 20.161 1.00 97.56 224 ALA A CA 1
ATOM 1844 C C . ALA A 1 224 ? 11.317 -4.428 20.132 1.00 97.56 224 ALA A C 1
ATOM 1846 O O . ALA A 1 224 ? 11.481 -5.042 21.185 1.00 97.56 224 ALA A O 1
ATOM 1847 N N . LEU A 1 225 ? 11.480 -5.032 18.950 1.00 96.94 225 LEU A N 1
ATOM 1848 C CA . LEU A 1 225 ? 11.927 -6.423 18.818 1.00 96.94 225 LEU A CA 1
ATOM 1849 C C . LEU A 1 225 ? 13.444 -6.566 19.021 1.00 96.94 225 LEU A C 1
ATOM 1851 O O . LEU A 1 225 ? 14.234 -5.832 18.430 1.00 96.94 225 LEU A O 1
ATOM 1855 N N . ASP A 1 226 ? 13.879 -7.608 19.730 1.00 95.19 226 ASP A N 1
ATOM 1856 C CA . ASP A 1 226 ? 15.301 -7.964 19.826 1.00 95.19 226 ASP A CA 1
ATOM 1857 C C . ASP A 1 226 ? 15.905 -8.263 18.452 1.00 95.19 226 ASP A C 1
ATOM 1859 O O . ASP A 1 226 ? 15.253 -8.853 17.597 1.00 95.19 226 ASP A O 1
ATOM 1863 N N . LYS A 1 227 ? 17.188 -7.943 18.229 1.00 92.50 227 LYS A N 1
ATOM 1864 C CA . LYS A 1 227 ? 17.863 -8.143 16.924 1.00 92.50 227 LYS A CA 1
ATOM 1865 C C . LYS A 1 227 ? 17.767 -9.572 16.371 1.00 92.50 227 LYS A C 1
ATOM 1867 O O . LYS A 1 227 ? 17.810 -9.745 15.158 1.00 92.50 227 LYS A O 1
ATOM 1872 N N . GLN A 1 228 ? 17.673 -10.569 17.249 1.00 92.88 228 GLN A N 1
ATOM 1873 C CA . GLN A 1 228 ? 17.579 -11.990 16.897 1.00 92.88 228 GLN A CA 1
ATOM 1874 C C . GLN A 1 228 ? 16.131 -12.507 16.856 1.00 92.88 228 GLN A C 1
ATOM 1876 O O . GLN A 1 228 ? 15.915 -13.695 16.629 1.00 92.88 228 GLN A O 1
ATOM 1881 N N . ASP A 1 229 ? 15.137 -11.644 17.077 1.00 95.69 229 ASP A N 1
ATOM 1882 C CA . ASP A 1 229 ? 13.736 -12.042 17.085 1.00 95.69 229 ASP A CA 1
ATOM 1883 C C . ASP A 1 229 ? 13.285 -12.520 15.698 1.00 95.69 229 ASP A C 1
ATOM 1885 O O . ASP A 1 229 ? 13.450 -11.833 14.683 1.00 95.69 229 ASP A O 1
ATOM 1889 N N . GLN A 1 230 ? 12.668 -13.702 15.672 1.00 94.62 230 GLN A N 1
ATOM 1890 C CA . GLN A 1 230 ? 12.182 -14.363 14.463 1.00 94.62 230 GLN A CA 1
ATOM 1891 C C . GLN A 1 230 ? 11.132 -13.557 13.687 1.00 94.62 230 GLN A C 1
ATOM 1893 O O . GLN A 1 230 ? 10.918 -13.827 12.509 1.00 94.62 230 GLN A O 1
ATOM 1898 N N . MET A 1 231 ? 10.469 -12.581 14.315 1.00 96.06 231 MET A N 1
ATOM 1899 C CA . MET A 1 231 ? 9.477 -11.740 13.649 1.00 96.06 231 MET A CA 1
ATOM 1900 C C . MET A 1 231 ? 10.114 -10.678 12.761 1.00 96.06 231 MET A C 1
ATOM 1902 O O . MET A 1 231 ? 9.503 -10.276 11.770 1.00 96.06 231 MET A O 1
ATOM 1906 N N . ARG A 1 232 ? 11.347 -10.241 13.054 1.00 96.56 232 ARG A N 1
ATOM 1907 C CA . ARG A 1 232 ? 11.980 -9.136 12.317 1.00 96.56 232 ARG A CA 1
ATOM 1908 C C . ARG A 1 232 ? 12.031 -9.363 10.804 1.00 96.56 232 ARG A C 1
ATOM 1910 O O . ARG A 1 232 ? 11.666 -8.428 10.089 1.00 96.56 232 ARG A O 1
ATOM 1917 N N . PRO A 1 233 ? 12.424 -10.544 10.278 1.00 94.19 233 PRO A N 1
ATOM 1918 C CA . PRO A 1 233 ? 12.427 -10.785 8.838 1.00 94.19 233 PRO A CA 1
ATOM 1919 C C . PRO A 1 233 ? 11.037 -10.656 8.205 1.00 94.19 233 PRO A C 1
ATOM 1921 O O . PRO A 1 233 ? 10.923 -10.060 7.140 1.00 94.19 233 PRO A O 1
ATOM 1924 N N . PHE A 1 234 ? 9.976 -11.136 8.864 1.00 95.62 234 PHE A N 1
ATOM 1925 C CA . PHE A 1 234 ? 8.607 -11.057 8.335 1.00 95.62 234 PHE A CA 1
ATOM 1926 C C . PHE A 1 234 ? 8.081 -9.617 8.305 1.00 95.62 234 PHE A C 1
ATOM 1928 O O . PHE A 1 234 ? 7.500 -9.191 7.306 1.00 95.62 234 PHE A O 1
ATOM 1935 N N . ILE A 1 235 ? 8.337 -8.849 9.370 1.00 97.31 235 ILE A N 1
ATOM 1936 C CA . ILE A 1 235 ? 7.995 -7.421 9.432 1.00 97.31 235 ILE A CA 1
ATOM 1937 C C . ILE A 1 235 ? 8.773 -6.639 8.364 1.00 97.31 235 ILE A C 1
ATOM 1939 O O . ILE A 1 235 ? 8.190 -5.840 7.635 1.00 97.31 235 ILE A O 1
ATOM 1943 N N . THR A 1 236 ? 10.071 -6.921 8.210 1.00 94.56 236 THR A N 1
ATOM 1944 C CA . THR A 1 236 ? 10.942 -6.276 7.210 1.00 94.56 236 THR A CA 1
ATOM 1945 C C . THR A 1 236 ? 10.511 -6.605 5.777 1.00 94.56 236 THR A C 1
ATOM 1947 O O . THR A 1 236 ? 10.538 -5.735 4.901 1.00 94.56 236 THR A O 1
ATOM 1950 N N . ASP A 1 237 ? 10.098 -7.847 5.511 1.00 94.50 237 ASP A N 1
ATOM 1951 C CA . ASP A 1 237 ? 9.622 -8.263 4.190 1.00 94.50 237 ASP A CA 1
ATOM 1952 C C . ASP A 1 237 ? 8.314 -7.549 3.823 1.00 94.50 237 ASP A C 1
ATOM 1954 O O . ASP A 1 237 ? 8.188 -7.001 2.726 1.00 94.50 237 ASP A O 1
ATOM 1958 N N . TYR A 1 238 ? 7.376 -7.436 4.770 1.00 96.69 238 TYR A N 1
ATOM 1959 C CA . TYR A 1 238 ? 6.160 -6.648 4.563 1.00 96.69 238 TYR A CA 1
ATOM 1960 C C . TYR A 1 238 ? 6.442 -5.152 4.412 1.00 96.69 238 TYR A C 1
ATOM 1962 O O . TYR A 1 238 ? 5.886 -4.522 3.513 1.00 96.69 238 TYR A O 1
ATOM 1970 N N . GLN A 1 239 ? 7.338 -4.580 5.223 1.00 94.75 239 GLN A N 1
ATOM 1971 C CA . GLN A 1 239 ? 7.758 -3.183 5.088 1.00 94.75 239 GLN A CA 1
ATOM 1972 C C . GLN A 1 239 ? 8.351 -2.923 3.695 1.00 94.75 239 GLN A C 1
ATOM 1974 O O . GLN A 1 239 ? 8.046 -1.907 3.073 1.00 94.75 239 GLN A O 1
ATOM 1979 N N . THR A 1 240 ? 9.123 -3.873 3.154 1.00 92.75 240 THR A N 1
ATOM 1980 C CA . THR A 1 240 ? 9.647 -3.812 1.780 1.00 92.75 240 THR A CA 1
ATOM 1981 C C . THR A 1 240 ? 8.506 -3.833 0.752 1.00 92.75 240 THR A C 1
ATOM 1983 O O . THR A 1 240 ? 8.450 -2.968 -0.126 1.00 92.75 240 THR A O 1
ATOM 1986 N N . ALA A 1 241 ? 7.545 -4.758 0.871 1.00 94.00 241 ALA A N 1
ATOM 1987 C CA . ALA A 1 241 ? 6.377 -4.812 -0.016 1.00 94.00 241 ALA A CA 1
ATOM 1988 C C . ALA A 1 241 ? 5.540 -3.518 0.032 1.00 94.00 241 ALA A C 1
ATOM 1990 O O . ALA A 1 241 ? 5.144 -2.988 -1.010 1.00 94.00 241 ALA A O 1
ATOM 1991 N N . LEU A 1 242 ? 5.322 -2.971 1.231 1.00 93.50 242 LEU A N 1
ATOM 1992 C CA . LEU A 1 242 ? 4.604 -1.719 1.443 1.00 93.50 242 LEU A CA 1
ATOM 1993 C C . LEU A 1 242 ? 5.365 -0.524 0.850 1.00 93.50 242 LEU A C 1
ATOM 1995 O O . LEU A 1 242 ? 4.770 0.295 0.154 1.00 93.50 242 LEU A O 1
ATOM 1999 N N . ASN A 1 243 ? 6.681 -0.438 1.045 1.00 91.75 243 ASN A N 1
ATOM 2000 C CA . ASN A 1 243 ? 7.502 0.630 0.472 1.00 91.75 243 ASN A CA 1
ATOM 2001 C C . ASN A 1 243 ? 7.485 0.619 -1.060 1.00 91.75 243 ASN A C 1
ATOM 2003 O O . ASN A 1 243 ? 7.461 1.688 -1.677 1.00 91.75 243 ASN A O 1
ATOM 2007 N N . ARG A 1 244 ? 7.416 -0.561 -1.689 1.00 89.94 244 ARG A N 1
ATOM 2008 C CA . ARG A 1 244 ? 7.219 -0.685 -3.146 1.00 89.94 244 ARG A CA 1
ATOM 2009 C C . ARG A 1 244 ? 5.881 -0.142 -3.587 1.00 89.94 244 ARG A C 1
ATOM 2011 O O . ARG A 1 244 ? 5.818 0.614 -4.555 1.00 89.94 244 ARG A O 1
ATOM 2018 N N . TYR A 1 245 ? 4.822 -0.500 -2.868 1.00 89.00 245 TYR A N 1
ATOM 2019 C CA . TYR A 1 245 ? 3.495 0.034 -3.131 1.00 89.00 245 TYR A CA 1
ATOM 2020 C C . TYR A 1 245 ? 3.471 1.567 -3.015 1.00 89.00 245 TYR A C 1
ATOM 2022 O O . TYR A 1 245 ? 3.000 2.254 -3.923 1.00 89.00 245 TYR A O 1
ATOM 2030 N N . LEU A 1 246 ? 4.052 2.106 -1.939 1.00 89.06 246 LEU A N 1
ATOM 2031 C CA . LEU A 1 246 ? 4.129 3.545 -1.678 1.00 89.06 246 LEU A CA 1
ATOM 2032 C C . LEU A 1 246 ? 5.134 4.277 -2.581 1.00 89.06 246 LEU A C 1
ATOM 2034 O O . LEU A 1 246 ? 5.233 5.499 -2.502 1.00 89.06 246 LEU A O 1
ATOM 2038 N N . LYS A 1 247 ? 5.874 3.558 -3.439 1.00 85.19 247 LYS A N 1
ATOM 2039 C CA . LYS A 1 247 ? 6.964 4.095 -4.272 1.00 85.19 247 LYS A CA 1
ATOM 2040 C C . LYS A 1 247 ? 8.043 4.822 -3.456 1.00 85.19 247 LYS A C 1
ATOM 2042 O O . LYS A 1 247 ? 8.684 5.743 -3.955 1.00 85.19 247 LYS A O 1
ATOM 2047 N N . LYS A 1 248 ? 8.229 4.398 -2.203 1.00 80.44 248 LYS A N 1
ATOM 2048 C CA . LYS A 1 248 ? 9.317 4.824 -1.312 1.00 80.44 248 LYS A CA 1
ATOM 2049 C C . LYS A 1 248 ? 10.563 3.954 -1.465 1.00 80.44 248 LYS A C 1
ATOM 2051 O O . LYS A 1 248 ? 11.624 4.350 -0.990 1.00 80.44 248 LYS A O 1
ATOM 2056 N N . ASP A 1 249 ? 10.423 2.771 -2.070 1.00 71.19 249 ASP A N 1
ATOM 2057 C CA . ASP A 1 249 ? 11.509 1.796 -2.144 1.00 71.19 249 ASP A CA 1
ATOM 2058 C C . ASP A 1 249 ? 12.692 2.378 -2.924 1.00 71.19 249 ASP A C 1
ATOM 2060 O O . ASP A 1 249 ? 12.585 2.725 -4.105 1.00 71.19 249 ASP A O 1
ATOM 2064 N N . LYS A 1 250 ? 13.823 2.507 -2.235 1.00 65.12 250 LYS A N 1
ATOM 2065 C CA . LYS A 1 250 ? 15.124 2.705 -2.859 1.00 65.12 250 LYS A CA 1
ATOM 2066 C C . LYS A 1 250 ? 15.757 1.329 -2.924 1.00 65.12 250 LYS A C 1
ATOM 2068 O O . LYS A 1 250 ? 15.795 0.637 -1.912 1.00 65.12 250 LYS A O 1
ATOM 2073 N N . SER A 1 251 ? 16.236 0.959 -4.107 1.00 69.38 251 SER A N 1
ATOM 2074 C CA . SER A 1 251 ? 17.040 -0.248 -4.297 1.00 69.38 251 SER A CA 1
ATOM 2075 C C . SER A 1 251 ? 18.079 -0.342 -3.176 1.00 69.38 251 SER A C 1
ATOM 2077 O O . SER A 1 251 ? 18.866 0.586 -2.989 1.00 69.38 251 SER A O 1
ATOM 2079 N N . LYS A 1 252 ? 18.064 -1.441 -2.415 1.00 71.88 252 LYS A N 1
ATOM 2080 C CA . LYS A 1 252 ? 19.084 -1.759 -1.398 1.00 71.88 252 LYS A CA 1
ATOM 2081 C C . LYS A 1 252 ? 20.434 -2.022 -2.051 1.00 71.88 252 LYS A C 1
ATOM 2083 O O . LYS A 1 252 ? 21.475 -1.994 -1.402 1.00 71.88 252 LYS A O 1
ATOM 2088 N N . VAL A 1 253 ? 20.398 -2.298 -3.348 1.00 75.19 253 VAL A N 1
ATOM 2089 C CA . VAL A 1 253 ? 21.558 -2.424 -4.204 1.00 75.19 253 VAL A CA 1
ATOM 2090 C C . VAL A 1 253 ? 21.931 -1.049 -4.751 1.00 75.19 253 VAL A C 1
ATOM 2092 O O . VAL A 1 253 ? 21.063 -0.319 -5.231 1.00 75.19 253 VAL A O 1
ATOM 2095 N N . ASN A 1 254 ? 23.224 -0.728 -4.752 1.00 74.75 254 ASN A N 1
ATOM 2096 C CA . ASN A 1 254 ? 23.717 0.512 -5.345 1.00 74.75 254 ASN A CA 1
ATOM 2097 C C . ASN A 1 254 ? 23.214 0.672 -6.802 1.00 74.75 254 ASN A C 1
ATOM 2099 O O . ASN A 1 254 ? 23.190 -0.275 -7.599 1.00 74.75 254 ASN A O 1
ATOM 2103 N N . THR A 1 255 ? 22.790 1.887 -7.131 1.00 81.81 255 THR A N 1
ATOM 2104 C CA . THR A 1 255 ? 22.136 2.306 -8.373 1.00 81.81 255 THR A CA 1
ATOM 2105 C C . THR A 1 255 ? 23.096 3.038 -9.312 1.00 81.81 255 THR A C 1
ATOM 2107 O O . THR A 1 255 ? 24.178 3.466 -8.922 1.00 81.81 255 THR A O 1
ATOM 2110 N N . LEU A 1 256 ? 22.680 3.284 -10.561 1.00 81.25 256 LEU A N 1
ATOM 2111 C CA . LEU A 1 256 ? 23.446 4.151 -11.467 1.00 81.25 256 LEU A CA 1
ATOM 2112 C C . LEU A 1 256 ? 23.730 5.531 -10.843 1.00 81.25 256 LEU A C 1
ATOM 2114 O O . LEU A 1 256 ? 24.808 6.077 -11.044 1.00 81.25 256 LEU A O 1
ATOM 2118 N N . ILE A 1 257 ? 22.793 6.069 -10.056 1.00 81.62 257 ILE A N 1
ATOM 2119 C CA . ILE A 1 257 ? 22.981 7.337 -9.344 1.00 81.62 257 ILE A CA 1
ATOM 2120 C C . ILE A 1 257 ? 24.132 7.226 -8.337 1.00 81.62 257 ILE A C 1
ATOM 2122 O O . ILE A 1 257 ? 24.934 8.149 -8.244 1.00 81.62 257 ILE A O 1
ATOM 2126 N N . ASP A 1 258 ? 24.256 6.099 -7.637 1.00 84.69 258 ASP A N 1
ATOM 2127 C CA . ASP A 1 258 ? 25.344 5.866 -6.678 1.00 84.69 258 ASP A CA 1
ATOM 2128 C C . ASP A 1 258 ? 26.696 5.692 -7.381 1.00 84.69 258 ASP A C 1
ATOM 2130 O O . ASP A 1 258 ? 27.716 6.148 -6.876 1.00 84.69 258 ASP A O 1
ATOM 2134 N N . PHE A 1 259 ? 26.714 5.086 -8.574 1.00 85.12 259 PHE A N 1
ATOM 2135 C CA . PHE A 1 259 ? 27.914 5.044 -9.417 1.00 85.12 259 PHE A CA 1
ATOM 2136 C C . PHE A 1 259 ? 28.350 6.446 -9.870 1.00 85.12 259 PHE A C 1
ATOM 2138 O O . PHE A 1 259 ? 29.531 6.778 -9.817 1.00 85.12 259 PHE A O 1
ATOM 2145 N N . ILE A 1 260 ? 27.396 7.281 -10.294 1.00 83.94 260 ILE A N 1
ATOM 2146 C CA . ILE A 1 260 ? 27.668 8.655 -10.738 1.00 83.94 260 ILE A CA 1
ATOM 2147 C C . ILE A 1 260 ? 28.146 9.521 -9.567 1.00 83.94 260 ILE A C 1
ATOM 2149 O O . ILE A 1 260 ? 29.069 10.313 -9.728 1.00 83.94 260 ILE A O 1
ATOM 2153 N N . ASN A 1 261 ? 27.537 9.370 -8.389 1.00 81.81 261 ASN A N 1
ATOM 2154 C CA . ASN A 1 261 ? 27.865 10.128 -7.181 1.00 81.81 261 ASN A CA 1
ATOM 2155 C C . ASN A 1 261 ? 29.025 9.518 -6.377 1.00 81.81 261 ASN A C 1
ATOM 2157 O O . ASN A 1 261 ? 29.041 9.647 -5.155 1.00 81.81 261 ASN A O 1
ATOM 2161 N N . CYS A 1 262 ? 29.985 8.865 -7.032 1.00 75.50 262 CYS A N 1
ATOM 2162 C CA . CYS A 1 262 ? 31.159 8.316 -6.361 1.00 75.50 262 CYS A CA 1
ATOM 2163 C C . CYS A 1 262 ? 31.889 9.376 -5.510 1.00 75.50 262 CYS A C 1
ATOM 2165 O O . CYS A 1 262 ? 31.947 10.552 -5.879 1.00 75.50 262 CYS A O 1
ATOM 2167 N N . ASP A 1 263 ? 32.486 8.948 -4.393 1.00 72.12 263 ASP A N 1
ATOM 2168 C CA . ASP A 1 263 ? 33.143 9.843 -3.423 1.00 72.12 263 ASP A CA 1
ATOM 2169 C C . ASP A 1 263 ? 34.346 10.606 -4.007 1.00 72.12 263 ASP A C 1
ATOM 2171 O O . ASP A 1 263 ? 34.730 11.662 -3.502 1.00 72.12 263 ASP A O 1
ATOM 2175 N N . ASN A 1 264 ? 34.939 10.098 -5.092 1.00 75.75 264 ASN A N 1
ATOM 2176 C CA . ASN A 1 264 ? 36.003 10.788 -5.809 1.00 75.75 264 ASN A CA 1
ATOM 2177 C C . ASN A 1 264 ? 35.425 11.930 -6.662 1.00 75.75 264 ASN A C 1
ATOM 2179 O O . ASN A 1 264 ? 34.697 11.706 -7.632 1.00 75.75 264 ASN A O 1
ATOM 2183 N N . SER A 1 265 ? 35.778 13.168 -6.307 1.00 69.75 265 SER A N 1
ATOM 2184 C CA . SER A 1 265 ? 35.287 14.380 -6.967 1.00 69.75 265 SER A CA 1
ATOM 2185 C C . SER A 1 265 ? 35.730 14.510 -8.427 1.00 69.75 265 SER A C 1
ATOM 2187 O O . SER A 1 265 ? 34.993 15.101 -9.218 1.00 69.75 265 SER A O 1
ATOM 2189 N N . ILE A 1 266 ? 36.892 13.952 -8.786 1.00 71.88 266 ILE A N 1
ATOM 2190 C CA . ILE A 1 266 ? 37.415 13.960 -10.159 1.00 71.88 266 ILE A CA 1
ATOM 2191 C C . ILE A 1 266 ? 36.575 13.020 -11.029 1.00 71.88 266 ILE A C 1
ATOM 2193 O O . ILE A 1 266 ? 35.975 13.470 -12.004 1.00 71.88 266 ILE A O 1
ATOM 2197 N N . ASP A 1 267 ? 36.433 11.759 -10.610 1.00 74.38 267 ASP A N 1
ATOM 2198 C CA . ASP A 1 267 ? 35.630 10.751 -11.316 1.00 74.38 267 ASP A CA 1
ATOM 2199 C C . ASP A 1 267 ? 34.177 11.225 -11.484 1.00 74.38 267 ASP A C 1
ATOM 2201 O O . ASP A 1 267 ? 33.588 11.118 -12.559 1.00 74.38 267 ASP A O 1
ATOM 2205 N N . ARG A 1 268 ? 33.607 11.854 -10.446 1.00 80.56 268 ARG A N 1
ATOM 2206 C CA . ARG A 1 268 ? 32.258 12.431 -10.502 1.00 80.56 268 ARG A CA 1
ATOM 2207 C C . ARG A 1 268 ? 32.128 13.517 -11.573 1.00 80.56 268 ARG A C 1
ATOM 2209 O O . ARG A 1 268 ? 31.121 13.553 -12.280 1.00 80.56 268 ARG A O 1
ATOM 2216 N N . ALA A 1 269 ? 33.098 14.424 -11.681 1.00 80.75 269 ALA A N 1
ATOM 2217 C CA . ALA A 1 269 ? 33.065 15.491 -12.680 1.00 80.75 269 ALA A CA 1
ATOM 2218 C C . ALA A 1 269 ? 33.153 14.930 -14.109 1.00 80.75 269 ALA A C 1
ATOM 2220 O O . ALA A 1 269 ? 32.409 15.373 -14.988 1.00 80.75 269 ALA A O 1
ATOM 2221 N N . GLU A 1 270 ? 33.996 13.919 -14.325 1.00 79.62 270 GLU A N 1
ATOM 2222 C CA . GLU A 1 270 ? 34.104 13.220 -15.609 1.00 79.62 270 GLU A CA 1
ATOM 2223 C C . GLU A 1 270 ? 32.807 12.483 -15.965 1.00 79.62 270 GLU A C 1
ATOM 2225 O O . GLU A 1 270 ? 32.278 12.672 -17.064 1.00 79.62 270 GLU A O 1
ATOM 2230 N N . HIS A 1 271 ? 32.228 11.734 -15.017 1.00 83.31 271 HIS A N 1
ATOM 2231 C CA . HIS A 1 271 ? 30.939 11.059 -15.185 1.00 83.31 271 HIS A CA 1
ATOM 2232 C C . HIS A 1 271 ? 29.830 12.048 -15.578 1.00 83.31 271 HIS A C 1
ATOM 2234 O O . HIS A 1 271 ? 29.054 11.785 -16.498 1.00 83.31 271 HIS A O 1
ATOM 2240 N N . LEU A 1 272 ? 29.756 13.206 -14.910 1.00 84.44 272 LEU A N 1
ATOM 2241 C CA . LEU A 1 272 ? 28.771 14.249 -15.215 1.00 84.44 272 LEU A CA 1
ATOM 2242 C C . LEU A 1 272 ? 28.982 14.868 -16.602 1.00 84.44 272 LEU A C 1
ATOM 2244 O O . LEU A 1 272 ? 28.000 15.113 -17.306 1.00 84.44 272 LEU A O 1
ATOM 2248 N N . SER A 1 273 ? 30.233 15.100 -17.011 1.00 83.38 273 SER A N 1
ATOM 2249 C CA . SER A 1 273 ? 30.539 15.601 -18.357 1.00 83.38 273 SER A CA 1
ATOM 2250 C C . SER A 1 273 ? 30.083 14.608 -19.432 1.00 83.38 273 SER A C 1
ATOM 2252 O O . SER A 1 273 ? 29.371 14.972 -20.366 1.00 83.38 273 SER A O 1
ATOM 2254 N N . MET A 1 274 ? 30.381 13.320 -19.248 1.00 82.50 274 MET A N 1
ATOM 2255 C CA . MET A 1 274 ? 29.971 12.264 -20.177 1.00 82.50 274 MET A CA 1
ATOM 2256 C C . MET A 1 274 ? 28.449 12.075 -20.230 1.00 82.50 274 MET A C 1
ATOM 2258 O O . MET A 1 274 ? 27.892 11.865 -21.305 1.00 82.50 274 MET A O 1
ATOM 2262 N N . LEU A 1 275 ? 27.741 12.193 -19.101 1.00 84.00 275 LEU A N 1
ATOM 2263 C CA . LEU A 1 275 ? 26.272 12.170 -19.089 1.00 84.00 275 LEU A CA 1
ATOM 2264 C C . LEU A 1 275 ? 25.674 13.317 -19.898 1.00 84.00 275 LEU A C 1
ATOM 2266 O O . LEU A 1 275 ? 24.688 13.113 -20.605 1.00 84.00 275 LEU A O 1
ATOM 2270 N N . LYS A 1 276 ? 26.282 14.502 -19.824 1.00 84.56 276 LYS A N 1
ATOM 2271 C CA . LYS A 1 276 ? 25.883 15.648 -20.639 1.00 84.56 276 LYS A CA 1
ATOM 2272 C C . LYS A 1 276 ? 26.113 15.375 -22.124 1.00 84.56 276 LYS A C 1
ATOM 2274 O O . LYS A 1 276 ? 25.243 15.682 -22.933 1.00 84.56 276 LYS A O 1
ATOM 2279 N N . ASP A 1 277 ? 27.228 14.749 -22.490 1.00 85.62 277 ASP A N 1
ATOM 2280 C CA . ASP A 1 277 ? 27.488 14.358 -23.880 1.00 85.62 277 ASP A CA 1
ATOM 2281 C C . ASP A 1 277 ? 26.489 13.307 -24.387 1.00 85.62 277 ASP A C 1
ATOM 2283 O O . ASP A 1 277 ? 26.001 13.420 -25.517 1.00 85.62 277 ASP A O 1
ATOM 2287 N N . ILE A 1 278 ? 26.114 12.330 -23.549 1.00 84.81 278 ILE A N 1
ATOM 2288 C CA . ILE A 1 278 ? 25.034 11.374 -23.845 1.00 84.81 278 ILE A CA 1
ATOM 2289 C C . ILE A 1 278 ? 23.716 12.121 -24.044 1.00 84.81 278 ILE A C 1
ATOM 2291 O O . ILE A 1 278 ? 23.039 11.892 -25.041 1.00 84.81 278 ILE A O 1
ATOM 2295 N N . GLU A 1 279 ? 23.350 13.023 -23.132 1.00 83.69 279 GLU A N 1
ATOM 2296 C CA . GLU A 1 279 ? 22.116 13.810 -23.211 1.00 83.69 279 GLU A CA 1
ATOM 2297 C C . GLU A 1 279 ? 22.052 14.640 -24.501 1.00 83.69 279 GLU A C 1
ATOM 2299 O O . GLU A 1 279 ? 21.036 14.617 -25.198 1.00 83.69 279 GLU A O 1
ATOM 2304 N N . LEU A 1 280 ? 23.149 15.315 -24.861 1.00 82.62 280 LEU A N 1
ATOM 2305 C CA . LEU A 1 280 ? 23.259 16.120 -26.080 1.00 82.62 280 LEU A CA 1
ATOM 2306 C C . LEU A 1 280 ? 23.198 15.273 -27.358 1.00 82.62 280 LEU A C 1
ATOM 2308 O O . LEU A 1 280 ? 22.646 15.720 -28.366 1.00 82.62 280 LEU A O 1
ATOM 2312 N N . SER A 1 281 ? 23.743 14.056 -27.317 1.00 82.56 281 SER A N 1
ATOM 2313 C CA . SER A 1 281 ? 23.783 13.133 -28.459 1.00 82.56 281 SER A CA 1
ATOM 2314 C C . SER A 1 281 ? 22.503 12.308 -28.605 1.00 82.56 281 SER A C 1
ATOM 2316 O O . SER A 1 281 ? 22.188 11.840 -29.703 1.00 82.56 281 SER A O 1
ATOM 2318 N N . LEU A 1 282 ? 21.735 12.144 -27.524 1.00 79.06 282 LEU A N 1
ATOM 2319 C CA . LEU A 1 282 ? 20.550 11.293 -27.475 1.00 79.06 282 LEU A CA 1
ATOM 2320 C C . LEU A 1 282 ? 19.514 11.645 -28.557 1.00 79.06 282 LEU A C 1
ATOM 2322 O O . LEU A 1 282 ? 19.035 10.717 -29.200 1.00 79.06 282 LEU A O 1
ATOM 2326 N N . PRO A 1 283 ? 19.172 12.920 -28.842 1.00 76.56 283 PRO A N 1
ATOM 2327 C CA . PRO A 1 283 ? 18.269 13.258 -29.943 1.00 76.56 283 PRO A CA 1
ATOM 2328 C C . PRO A 1 283 ? 18.735 12.752 -31.311 1.00 76.56 283 PRO A C 1
ATOM 2330 O O . PRO A 1 283 ? 17.913 12.292 -32.101 1.00 76.56 283 PRO A O 1
ATOM 2333 N N . THR A 1 284 ? 20.041 12.811 -31.578 1.00 79.88 284 THR A N 1
ATOM 2334 C CA . THR A 1 284 ? 20.639 12.367 -32.843 1.00 79.88 284 THR A CA 1
ATOM 2335 C C . THR A 1 284 ? 20.595 10.856 -32.972 1.00 79.88 284 THR A C 1
ATOM 2337 O O . THR A 1 284 ? 20.056 10.344 -33.949 1.00 79.88 284 THR A O 1
ATOM 2340 N N . VAL A 1 285 ? 21.058 10.137 -31.944 1.00 78.38 285 VAL A N 1
ATOM 2341 C CA . VAL A 1 285 ? 20.941 8.671 -31.883 1.00 78.38 285 VAL A CA 1
ATOM 2342 C C . VAL A 1 285 ? 19.482 8.258 -32.065 1.00 78.38 285 VAL A C 1
ATOM 2344 O O . VAL A 1 285 ? 19.174 7.292 -32.767 1.00 78.38 285 VAL A O 1
ATOM 2347 N N . LYS A 1 286 ? 18.564 9.037 -31.480 1.00 73.00 286 LYS A N 1
ATOM 2348 C CA . LYS A 1 286 ? 17.143 8.763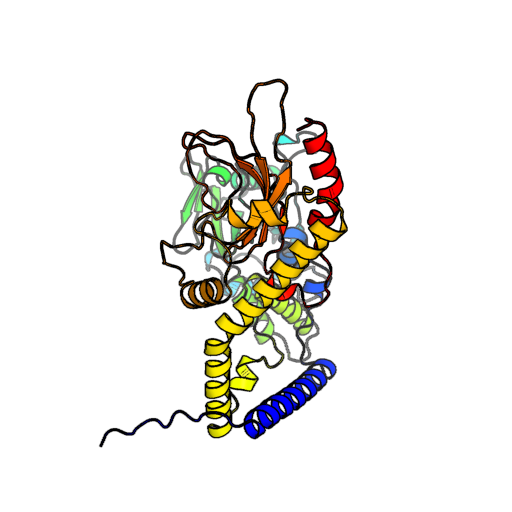 -31.590 1.00 73.00 286 LYS A CA 1
ATOM 2349 C C . LYS A 1 286 ? 16.573 8.975 -32.998 1.00 73.00 286 LYS A C 1
ATOM 2351 O O . LYS A 1 286 ? 15.759 8.190 -33.480 1.00 73.00 286 LYS A O 1
ATOM 2356 N N . ALA A 1 287 ? 17.002 10.021 -33.685 1.00 73.94 287 ALA A N 1
ATOM 2357 C CA . ALA A 1 287 ? 16.621 10.253 -35.071 1.00 73.94 287 ALA A CA 1
ATOM 2358 C C . ALA A 1 287 ? 17.151 9.151 -36.001 1.00 73.94 287 ALA A C 1
ATOM 2360 O O . ALA A 1 287 ? 16.412 8.637 -36.838 1.00 73.94 287 ALA A O 1
ATOM 2361 N N . GLN A 1 288 ? 18.404 8.734 -35.819 1.00 78.38 288 GLN A N 1
ATOM 2362 C CA . GLN A 1 288 ? 19.038 7.702 -36.643 1.00 78.38 288 GLN A CA 1
ATOM 2363 C C . GLN A 1 288 ? 18.320 6.360 -36.536 1.00 78.38 288 GLN A C 1
ATOM 2365 O O . GLN A 1 288 ? 17.954 5.768 -37.550 1.00 78.38 288 GLN A O 1
ATOM 2370 N N . TRP A 1 289 ? 18.050 5.906 -35.310 1.00 78.62 289 TRP A N 1
ATOM 2371 C CA . TRP A 1 289 ? 17.324 4.656 -35.093 1.00 78.62 289 TRP A CA 1
ATOM 2372 C C . TRP A 1 289 ? 15.908 4.708 -35.681 1.00 78.62 289 TRP A C 1
ATOM 2374 O O . TRP A 1 289 ? 15.497 3.768 -36.358 1.00 78.62 289 TRP A O 1
ATOM 2384 N N . LEU A 1 290 ? 15.181 5.817 -35.491 1.00 72.19 290 LEU A N 1
ATOM 2385 C CA . LEU A 1 290 ? 13.827 5.963 -36.034 1.00 72.19 290 LEU A CA 1
ATOM 2386 C C . LEU A 1 290 ? 13.843 5.928 -37.569 1.00 72.19 290 LEU A C 1
ATOM 2388 O O . LEU A 1 290 ? 12.980 5.300 -38.174 1.00 72.19 290 LEU A O 1
ATOM 2392 N N . THR A 1 291 ? 14.864 6.523 -38.188 1.00 73.62 291 THR A N 1
ATOM 2393 C CA . THR A 1 291 ? 15.053 6.520 -39.645 1.00 73.62 291 THR A CA 1
ATOM 2394 C C . THR A 1 291 ? 15.292 5.114 -40.164 1.00 73.62 291 THR A C 1
ATOM 2396 O O . THR A 1 291 ? 14.599 4.662 -41.075 1.00 73.62 291 THR A O 1
ATOM 2399 N N . ALA A 1 292 ? 16.222 4.391 -39.538 1.00 76.38 292 ALA A N 1
ATOM 2400 C CA . ALA A 1 292 ? 16.508 3.008 -39.886 1.00 76.38 292 ALA A CA 1
ATOM 2401 C C . ALA A 1 292 ? 15.264 2.119 -39.727 1.00 76.38 292 ALA A C 1
ATOM 2403 O O . ALA A 1 292 ? 14.960 1.314 -40.605 1.00 76.38 292 ALA A O 1
ATOM 2404 N N . PHE A 1 293 ? 14.504 2.302 -38.646 1.00 72.88 293 PHE A N 1
ATOM 2405 C CA . PHE A 1 293 ? 13.266 1.569 -38.404 1.00 72.88 293 PHE A CA 1
ATOM 2406 C C . PHE A 1 293 ? 12.190 1.855 -39.467 1.00 72.88 293 PHE A C 1
ATOM 2408 O O . PHE A 1 293 ? 11.561 0.923 -39.972 1.00 72.88 293 PHE A O 1
ATOM 2415 N N . MET A 1 294 ? 11.993 3.120 -39.854 1.00 72.31 294 MET A N 1
ATOM 2416 C CA . MET A 1 294 ? 11.046 3.489 -40.916 1.00 72.31 294 MET A CA 1
ATOM 2417 C C . MET A 1 294 ? 11.439 2.868 -42.263 1.00 72.31 294 MET A C 1
ATOM 2419 O O . MET A 1 294 ? 10.582 2.301 -42.941 1.00 72.31 294 MET A O 1
ATOM 2423 N N . GLN A 1 295 ? 12.734 2.870 -42.602 1.00 73.88 295 GLN A N 1
ATOM 2424 C CA . GLN A 1 295 ? 13.239 2.217 -43.814 1.00 73.88 295 GLN A CA 1
ATOM 2425 C C . GLN A 1 295 ? 12.989 0.703 -43.804 1.00 73.88 295 GLN A C 1
ATOM 2427 O O . GLN A 1 295 ? 12.621 0.117 -44.821 1.00 73.88 295 GLN A O 1
ATOM 2432 N N . GLN A 1 296 ? 13.162 0.048 -42.654 1.00 72.56 296 GLN A N 1
ATOM 2433 C CA . GLN A 1 296 ? 12.843 -1.374 -42.515 1.00 72.56 296 GLN A CA 1
ATOM 2434 C C . GLN A 1 296 ? 11.349 -1.649 -42.729 1.00 72.56 296 GLN A C 1
ATOM 2436 O O . GLN A 1 296 ? 10.997 -2.638 -43.374 1.00 72.56 296 GLN A O 1
ATOM 2441 N N . CYS A 1 297 ? 10.473 -0.776 -42.220 1.00 70.12 297 CYS A N 1
ATOM 2442 C CA . CYS A 1 297 ? 9.033 -0.892 -42.434 1.00 70.12 297 CYS A CA 1
ATOM 2443 C C . CYS A 1 297 ? 8.678 -0.765 -43.921 1.00 70.12 297 CYS A C 1
ATOM 2445 O O . CYS A 1 297 ? 7.944 -1.605 -44.435 1.00 70.12 297 CYS A O 1
ATOM 2447 N N . GLU A 1 298 ? 9.234 0.231 -44.617 1.00 72.38 298 GLU A N 1
ATOM 2448 C CA . GLU A 1 298 ? 9.072 0.402 -46.067 1.00 72.38 298 GLU A CA 1
ATOM 2449 C C . GLU A 1 298 ? 9.513 -0.860 -46.821 1.00 72.38 298 GLU A C 1
ATOM 2451 O O . GLU A 1 298 ? 8.717 -1.461 -47.543 1.00 72.38 298 GLU A O 1
ATOM 2456 N N . ASN A 1 299 ? 10.737 -1.336 -46.569 1.00 71.94 299 ASN A N 1
ATOM 2457 C CA . ASN A 1 299 ? 11.289 -2.526 -47.221 1.00 71.94 299 ASN A CA 1
ATOM 2458 C C . ASN A 1 299 ? 10.421 -3.774 -47.002 1.00 71.94 299 ASN A C 1
ATOM 2460 O O . ASN A 1 299 ? 10.260 -4.588 -47.910 1.00 71.94 299 ASN A O 1
ATOM 2464 N N . TYR A 1 300 ? 9.842 -3.942 -45.813 1.00 71.31 300 TYR A N 1
ATOM 2465 C CA . TYR A 1 300 ? 8.946 -5.062 -45.536 1.00 71.31 300 TYR A CA 1
ATOM 2466 C C . TYR A 1 300 ? 7.644 -4.983 -46.334 1.00 71.31 300 TYR A C 1
ATOM 2468 O O . TYR A 1 300 ? 7.187 -5.990 -46.871 1.00 71.31 300 TYR A O 1
ATOM 2476 N N . VAL A 1 301 ? 7.052 -3.793 -46.440 1.00 67.06 301 VAL A N 1
ATOM 2477 C CA . VAL A 1 301 ? 5.819 -3.579 -47.209 1.00 67.06 301 VAL A CA 1
ATOM 2478 C C . VAL A 1 301 ? 6.066 -3.850 -48.700 1.00 67.06 301 VAL A C 1
ATOM 2480 O O . VAL A 1 301 ? 5.249 -4.530 -49.328 1.00 67.06 301 VAL A O 1
ATOM 2483 N N . VAL A 1 302 ? 7.227 -3.434 -49.232 1.00 69.44 302 VAL A N 1
ATOM 2484 C CA . VAL A 1 302 ? 7.701 -3.792 -50.585 1.00 69.44 302 VAL A CA 1
ATOM 2485 C C . VAL A 1 302 ? 7.786 -5.317 -50.740 1.00 69.44 302 VAL A C 1
ATOM 2487 O O . VAL A 1 302 ? 7.180 -5.885 -51.645 1.00 69.44 302 VAL A O 1
ATOM 2490 N N . GLN A 1 303 ? 8.492 -6.005 -49.833 1.00 68.44 303 GLN A N 1
ATOM 2491 C CA . GLN A 1 303 ? 8.694 -7.461 -49.890 1.00 68.44 303 GLN A CA 1
ATOM 2492 C C . GLN A 1 303 ? 7.388 -8.263 -49.829 1.00 68.44 303 GLN A C 1
ATOM 2494 O O . GLN A 1 303 ? 7.305 -9.352 -50.393 1.00 68.44 303 GLN A O 1
ATOM 2499 N N . GLN A 1 304 ? 6.363 -7.750 -49.146 1.00 67.12 304 GLN A N 1
ATOM 2500 C CA . GLN A 1 304 ? 5.053 -8.399 -49.081 1.00 67.12 304 GLN A CA 1
ATOM 2501 C C . GLN A 1 304 ? 4.199 -8.193 -50.346 1.00 67.12 304 GLN A C 1
ATOM 2503 O O . GLN A 1 304 ? 3.100 -8.749 -50.411 1.00 67.12 304 GLN A O 1
ATOM 2508 N N . GLY A 1 305 ? 4.682 -7.433 -51.340 1.00 64.12 305 GLY A N 1
ATOM 2509 C CA . GLY A 1 305 ? 3.959 -7.140 -52.582 1.00 64.12 305 GLY A CA 1
ATOM 2510 C C . GLY A 1 305 ? 2.721 -6.271 -52.356 1.00 64.12 305 GLY A C 1
ATOM 2511 O O . GLY A 1 305 ? 1.700 -6.446 -53.020 1.00 64.12 305 GLY A O 1
ATOM 2512 N N . LEU A 1 306 ? 2.766 -5.406 -51.339 1.00 62.53 306 LEU A N 1
ATOM 2513 C CA . LEU A 1 306 ? 1.611 -4.613 -50.914 1.00 62.53 306 LEU A CA 1
ATOM 2514 C C . LEU A 1 306 ? 1.513 -3.264 -51.626 1.00 62.53 306 LEU A C 1
ATOM 2516 O O . LEU A 1 306 ? 0.408 -2.734 -51.716 1.00 62.53 306 LEU A O 1
ATOM 2520 N N . LEU A 1 307 ? 2.636 -2.755 -52.132 1.00 63.25 307 LEU A N 1
ATOM 2521 C CA . LEU A 1 307 ? 2.722 -1.488 -52.857 1.00 63.25 307 LEU A CA 1
ATOM 2522 C C . LEU A 1 307 ? 2.241 -1.643 -54.304 1.00 63.25 307 LEU A C 1
ATOM 2524 O O . LEU A 1 307 ? 2.305 -2.737 -54.870 1.00 63.25 307 LEU A O 1
ATOM 2528 N N . ASP A 1 308 ? 1.751 -0.548 -54.876 1.00 58.59 308 ASP A N 1
ATOM 2529 C CA . ASP A 1 308 ? 1.341 -0.476 -56.280 1.00 58.59 308 ASP A CA 1
ATOM 2530 C C . ASP A 1 308 ? 2.556 -0.472 -57.230 1.00 58.59 308 ASP A C 1
ATOM 2532 O O . ASP A 1 308 ? 3.654 -0.057 -56.847 1.00 58.59 308 ASP A O 1
ATOM 2536 N N . SER A 1 309 ? 2.375 -0.921 -58.477 1.00 54.19 309 SER A N 1
ATOM 2537 C CA . SER A 1 309 ? 3.433 -0.974 -59.501 1.00 54.19 309 SER A CA 1
ATOM 2538 C C . SER A 1 309 ? 4.018 0.397 -59.854 1.00 54.19 309 SER A C 1
ATOM 2540 O O . SER A 1 309 ? 5.134 0.466 -60.364 1.00 54.19 309 SER A O 1
ATOM 2542 N N . GLU A 1 310 ? 3.308 1.479 -59.528 1.00 53.28 310 GLU A N 1
ATOM 2543 C CA . GLU A 1 310 ? 3.734 2.868 -59.732 1.00 53.28 310 GLU A CA 1
ATOM 2544 C C . GLU A 1 310 ? 4.335 3.534 -58.477 1.00 53.28 310 GLU A C 1
ATOM 2546 O O . GLU A 1 310 ? 4.480 4.756 -58.430 1.00 53.28 310 GLU A O 1
ATOM 2551 N N . TYR A 1 311 ? 4.725 2.760 -57.455 1.00 55.41 311 TYR A N 1
ATOM 2552 C CA . TYR A 1 311 ? 5.293 3.270 -56.194 1.00 55.41 311 TYR A CA 1
ATOM 2553 C C . TYR A 1 311 ? 6.391 4.336 -56.374 1.00 55.41 311 TYR A C 1
ATOM 2555 O O . TYR A 1 311 ? 6.381 5.367 -55.703 1.00 55.41 311 TYR A O 1
ATOM 2563 N N . GLU A 1 312 ? 7.330 4.115 -57.298 1.00 52.09 312 GLU A N 1
ATOM 2564 C CA . GLU A 1 312 ? 8.429 5.059 -57.550 1.00 52.09 312 GLU A CA 1
ATOM 2565 C C . GLU A 1 312 ? 7.953 6.377 -58.192 1.00 52.09 312 GLU A C 1
ATOM 2567 O O . GLU A 1 312 ? 8.546 7.428 -57.944 1.00 52.09 312 GLU A O 1
ATOM 2572 N N . ASN A 1 313 ? 6.848 6.356 -58.949 1.00 48.75 313 ASN A N 1
ATOM 2573 C CA . ASN A 1 313 ? 6.251 7.553 -59.553 1.00 48.75 313 ASN A CA 1
ATOM 2574 C C . ASN A 1 313 ? 5.407 8.344 -58.535 1.00 48.75 313 ASN A C 1
ATOM 2576 O O . ASN A 1 313 ? 5.465 9.573 -58.507 1.00 48.75 313 ASN A O 1
ATOM 2580 N N . THR A 1 314 ? 4.679 7.655 -57.648 1.00 49.41 314 THR A N 1
ATOM 2581 C CA . THR A 1 314 ? 3.791 8.264 -56.634 1.00 49.41 314 THR A CA 1
ATOM 2582 C C . THR A 1 314 ? 4.520 8.786 -55.391 1.00 49.41 314 THR A C 1
ATOM 2584 O O . THR A 1 314 ? 4.040 9.712 -54.731 1.00 49.41 314 THR A O 1
ATOM 2587 N N . LYS A 1 315 ? 5.732 8.283 -55.104 1.00 47.53 315 LYS A N 1
ATOM 2588 C CA . LYS A 1 315 ? 6.627 8.803 -54.047 1.00 47.53 315 LYS A CA 1
ATOM 2589 C C . LYS A 1 315 ? 7.012 10.278 -54.261 1.00 47.53 315 LYS A C 1
ATOM 2591 O O . LYS A 1 315 ? 7.370 10.964 -53.303 1.00 47.53 315 LYS A O 1
ATOM 2596 N N . GLN A 1 316 ? 6.942 10.775 -55.503 1.00 43.31 316 GLN A N 1
ATOM 2597 C CA . GLN A 1 316 ? 7.235 12.173 -55.844 1.00 43.31 316 GLN A CA 1
ATOM 2598 C C . GLN A 1 316 ? 6.015 13.102 -55.761 1.00 43.31 316 GLN A C 1
ATOM 2600 O O . GLN A 1 316 ? 6.196 14.278 -55.442 1.00 43.31 316 GLN A O 1
ATOM 2605 N N . THR A 1 317 ? 4.805 12.599 -56.022 1.00 41.31 317 THR A N 1
ATOM 2606 C CA . THR A 1 317 ? 3.558 13.384 -56.081 1.00 41.31 317 THR A CA 1
ATOM 2607 C C . THR A 1 317 ? 2.874 13.528 -54.726 1.00 41.31 317 THR A C 1
ATOM 2609 O O . THR A 1 317 ? 2.404 14.618 -54.410 1.00 41.31 317 THR A O 1
ATOM 2612 N N . PHE A 1 318 ? 2.883 12.492 -53.880 1.00 43.62 318 PHE A N 1
ATOM 2613 C CA . PHE A 1 318 ? 2.385 12.599 -52.505 1.00 43.62 318 PHE A CA 1
ATOM 2614 C C . PHE A 1 318 ? 3.528 12.977 -51.555 1.00 43.62 318 PHE A C 1
ATOM 2616 O O . PHE A 1 318 ? 4.138 12.144 -50.874 1.00 43.62 318 PHE A O 1
ATOM 2623 N N . LYS A 1 319 ? 3.847 14.272 -51.523 1.00 47.34 319 LYS A N 1
ATOM 2624 C CA . LYS A 1 319 ? 4.586 14.876 -50.416 1.00 47.34 319 LYS A CA 1
ATOM 2625 C C . LYS A 1 319 ? 3.598 15.656 -49.558 1.00 47.34 319 LYS A C 1
ATOM 2627 O O . LYS A 1 319 ? 3.405 16.837 -49.828 1.00 47.34 319 LYS A O 1
ATOM 2632 N N . PRO A 1 320 ? 2.989 15.067 -48.515 1.00 47.72 320 PRO A N 1
ATOM 2633 C CA . PRO A 1 320 ? 2.530 15.924 -47.439 1.00 47.72 320 PRO A CA 1
ATOM 2634 C C . PRO A 1 320 ? 3.757 16.725 -46.974 1.00 47.72 320 PRO A C 1
ATOM 2636 O O . PRO A 1 320 ? 4.876 16.199 -46.981 1.00 47.72 320 PRO A O 1
ATOM 2639 N N . ASP A 1 321 ? 3.577 17.975 -46.553 1.00 41.94 321 ASP A N 1
ATOM 2640 C CA . ASP A 1 321 ? 4.639 18.834 -45.991 1.00 41.94 321 ASP A CA 1
ATOM 2641 C C . ASP A 1 321 ? 5.353 18.211 -44.758 1.00 41.94 321 ASP A C 1
ATOM 2643 O O . ASP A 1 321 ? 6.200 18.830 -44.116 1.00 41.94 321 ASP A O 1
ATOM 2647 N N . SER A 1 322 ? 5.017 16.965 -44.412 1.00 48.75 322 SER A N 1
ATOM 2648 C CA . SER A 1 322 ? 5.418 16.186 -43.256 1.00 48.75 322 SER A CA 1
ATOM 2649 C C . SER A 1 322 ? 6.195 14.899 -43.588 1.00 48.75 322 SER A C 1
ATOM 2651 O O . SER A 1 322 ? 6.148 13.928 -42.824 1.00 48.75 322 SER A O 1
ATOM 2653 N N . HIS A 1 323 ? 6.940 14.867 -44.699 1.00 47.44 323 HIS A N 1
ATOM 2654 C CA . HIS A 1 323 ? 7.842 13.744 -44.982 1.00 47.44 323 HIS A CA 1
ATOM 2655 C C . HIS A 1 323 ? 8.992 13.657 -43.979 1.00 47.44 323 HIS A C 1
ATOM 2657 O O . HIS A 1 323 ? 9.643 14.638 -43.624 1.00 47.44 323 HIS A O 1
ATOM 2663 N N . TYR A 1 324 ? 9.235 12.437 -43.522 1.00 58.59 324 TYR A N 1
ATOM 2664 C CA . TYR A 1 324 ? 10.227 12.122 -42.512 1.00 58.59 324 TYR A CA 1
ATOM 2665 C C . TYR A 1 324 ? 11.664 12.360 -43.018 1.00 58.59 324 TYR A C 1
ATOM 2667 O O . TYR A 1 324 ? 12.130 11.666 -43.920 1.00 58.59 324 TYR A O 1
ATOM 2675 N N . SER A 1 325 ? 12.390 13.297 -42.398 1.00 61.88 325 SER A N 1
ATOM 2676 C CA . SER A 1 325 ? 13.846 13.445 -42.543 1.00 61.88 325 SER A CA 1
ATOM 2677 C C . SER A 1 325 ? 14.554 13.227 -41.200 1.00 61.88 325 SER A C 1
ATOM 2679 O O . SER A 1 325 ? 14.002 13.526 -40.136 1.00 61.88 325 SER A O 1
ATOM 2681 N N . GLU A 1 326 ? 15.799 12.738 -41.220 1.00 62.53 326 GLU A N 1
ATOM 2682 C CA . GLU A 1 326 ? 16.607 12.603 -39.996 1.00 62.53 326 GLU A CA 1
ATOM 2683 C C . GLU A 1 326 ? 16.744 13.961 -39.282 1.00 62.53 326 GLU A C 1
ATOM 2685 O O . GLU A 1 326 ? 16.567 14.043 -38.067 1.00 62.53 326 GLU A O 1
ATOM 2690 N N . SER A 1 327 ? 16.940 15.052 -40.033 1.00 65.50 327 SER A N 1
ATOM 2691 C CA . SER A 1 327 ? 16.976 16.426 -39.509 1.00 65.50 327 SER A CA 1
ATOM 2692 C C . SER A 1 327 ? 15.699 16.821 -38.765 1.00 65.50 327 SER A C 1
ATOM 2694 O O . SER A 1 327 ? 15.771 17.381 -37.668 1.00 65.50 327 SER A O 1
ATOM 2696 N N . ASP A 1 328 ? 14.532 16.484 -39.313 1.00 64.12 328 ASP A N 1
ATOM 2697 C CA . ASP A 1 328 ? 13.235 16.741 -38.691 1.00 64.12 328 ASP A CA 1
ATOM 2698 C C . ASP A 1 328 ? 13.039 15.960 -37.394 1.00 64.12 328 ASP A C 1
ATOM 2700 O O . ASP A 1 328 ? 12.467 16.484 -36.428 1.00 64.12 328 ASP A O 1
ATOM 2704 N N . ALA A 1 329 ? 13.524 14.718 -37.359 1.00 65.44 329 ALA A N 1
ATOM 2705 C CA . ALA A 1 329 ? 13.497 13.879 -36.172 1.00 65.44 329 ALA A CA 1
ATOM 2706 C C . ALA A 1 329 ? 14.445 14.412 -35.083 1.00 65.44 329 ALA A C 1
ATOM 2708 O O . ALA A 1 329 ? 14.045 14.481 -33.919 1.00 65.44 329 ALA A O 1
ATOM 2709 N N . VAL A 1 330 ? 15.653 14.873 -35.439 1.00 64.50 330 VAL A N 1
ATOM 2710 C CA . VAL A 1 330 ? 16.602 15.488 -34.489 1.00 64.50 330 VAL A CA 1
ATOM 2711 C C . VAL A 1 330 ? 16.004 16.734 -33.840 1.00 64.50 330 VAL A C 1
ATOM 2713 O O . VAL A 1 330 ? 16.032 16.858 -32.613 1.00 64.50 330 VAL A O 1
ATOM 2716 N N . ILE A 1 331 ? 15.452 17.652 -34.643 1.00 65.75 331 ILE A N 1
ATOM 2717 C CA . ILE A 1 331 ? 14.790 18.876 -34.157 1.00 65.75 331 ILE A CA 1
ATOM 2718 C C . ILE A 1 331 ? 13.666 18.494 -33.189 1.00 65.75 331 ILE A C 1
ATOM 2720 O O . ILE A 1 331 ? 13.588 19.012 -32.075 1.00 65.75 331 ILE A O 1
ATOM 2724 N N . TRP A 1 332 ? 12.840 17.517 -33.557 1.00 65.19 332 TRP A N 1
ATOM 2725 C CA . TRP A 1 332 ? 11.747 17.065 -32.705 1.00 65.19 332 TRP A CA 1
ATOM 2726 C C . TRP A 1 332 ? 12.221 16.500 -31.357 1.00 65.19 332 TRP A C 1
ATOM 2728 O O . TRP A 1 332 ? 11.714 16.906 -30.308 1.00 65.19 332 TRP A O 1
ATOM 2738 N N . PHE A 1 333 ? 13.221 15.611 -31.350 1.00 67.69 333 PHE A N 1
ATOM 2739 C CA . PHE A 1 333 ? 13.753 15.040 -30.108 1.00 67.69 333 PHE A CA 1
ATOM 2740 C C . PHE A 1 333 ? 14.446 16.084 -29.218 1.00 67.69 333 PHE A C 1
ATOM 2742 O O . PHE A 1 333 ? 14.432 15.921 -27.997 1.00 67.69 333 PHE A O 1
ATOM 2749 N N . LYS A 1 334 ? 14.996 17.164 -29.794 1.00 67.12 334 LYS A N 1
ATOM 2750 C CA . LYS A 1 334 ? 15.536 18.315 -29.047 1.00 67.12 334 LYS A CA 1
ATOM 2751 C C . LYS A 1 334 ? 14.437 19.181 -28.416 1.00 67.12 334 LYS A C 1
ATOM 2753 O O . LYS A 1 334 ? 14.589 19.626 -27.283 1.00 67.12 334 LYS A O 1
ATOM 2758 N N . HIS A 1 335 ? 13.329 19.415 -29.127 1.00 57.97 335 HIS A N 1
ATOM 2759 C CA . HIS A 1 335 ? 12.276 20.367 -28.733 1.00 57.97 335 HIS A CA 1
ATOM 2760 C C . HIS A 1 335 ? 11.067 19.754 -28.012 1.00 57.97 335 HIS A C 1
ATOM 2762 O O . HIS A 1 335 ? 10.134 20.484 -27.672 1.00 57.97 335 HIS A O 1
ATOM 2768 N N . ALA A 1 336 ? 11.061 18.448 -27.725 1.00 53.75 336 ALA A N 1
ATOM 2769 C CA . ALA A 1 336 ? 9.983 17.748 -27.014 1.00 53.75 336 ALA A CA 1
ATOM 2770 C C . ALA A 1 336 ? 9.867 18.119 -25.510 1.00 53.75 336 ALA A C 1
ATOM 2772 O O . ALA A 1 336 ? 9.679 17.253 -24.645 1.00 53.75 336 ALA A O 1
ATOM 2773 N N . SER A 1 337 ? 9.929 19.412 -25.188 1.00 44.53 337 SER A N 1
ATOM 2774 C CA . SER A 1 337 ? 9.585 19.982 -23.890 1.00 44.53 337 SER A CA 1
ATOM 2775 C C . SER A 1 337 ? 8.130 19.630 -23.525 1.00 44.53 337 SER A C 1
ATOM 2777 O O . SER A 1 337 ? 7.279 19.523 -24.410 1.00 44.53 337 SER A O 1
ATOM 2779 N N . PRO A 1 338 ? 7.791 19.401 -22.242 1.00 44.78 338 PRO A N 1
ATOM 2780 C CA . PRO A 1 338 ? 6.433 19.040 -21.823 1.00 44.78 338 PRO A CA 1
ATOM 2781 C C . PRO A 1 338 ? 5.332 20.034 -22.234 1.00 44.78 338 PRO A C 1
ATOM 2783 O O . PRO A 1 338 ? 4.173 19.627 -22.298 1.00 44.78 338 PRO A O 1
ATOM 2786 N N . ASN A 1 339 ? 5.690 21.290 -22.532 1.00 44.09 339 ASN A N 1
ATOM 2787 C CA . ASN A 1 339 ? 4.755 22.409 -22.681 1.00 44.09 339 ASN A CA 1
ATOM 2788 C C . ASN A 1 339 ? 4.680 23.027 -24.091 1.00 44.09 339 ASN A C 1
ATOM 2790 O O . ASN A 1 339 ? 3.982 24.025 -24.253 1.00 44.09 339 ASN A O 1
ATOM 2794 N N . SER A 1 340 ? 5.355 22.487 -25.114 1.00 46.00 340 SER A N 1
ATOM 2795 C CA . SER A 1 340 ? 5.199 23.022 -26.475 1.00 46.00 340 SER A CA 1
ATOM 2796 C C . SER A 1 340 ? 3.866 22.575 -27.095 1.00 46.00 340 SER A C 1
ATOM 2798 O O . SER A 1 340 ? 3.490 21.399 -27.069 1.00 46.00 340 SER A O 1
ATOM 2800 N N . SER A 1 341 ? 3.117 23.541 -27.634 1.00 44.03 341 SER A N 1
ATOM 2801 C CA . SER A 1 341 ? 1.876 23.332 -28.398 1.00 44.03 341 SER A CA 1
ATOM 2802 C C . SER A 1 341 ? 2.117 22.589 -29.715 1.00 44.03 341 SER A C 1
ATOM 2804 O O . SER A 1 341 ? 1.204 21.934 -30.225 1.00 44.03 341 SER A O 1
ATOM 2806 N N . ASP A 1 342 ? 3.360 22.618 -30.195 1.00 46.75 342 ASP A N 1
ATOM 2807 C CA . ASP A 1 342 ? 3.851 21.958 -31.399 1.00 46.75 342 ASP A CA 1
ATOM 2808 C C . ASP A 1 342 ? 4.239 20.498 -31.109 1.00 46.75 342 ASP A C 1
ATOM 2810 O O . ASP A 1 342 ? 5.376 20.035 -31.216 1.00 46.75 342 ASP A O 1
ATOM 2814 N N . LYS A 1 343 ? 3.260 19.749 -30.599 1.00 48.97 343 LYS A N 1
ATOM 2815 C CA . LYS A 1 343 ? 3.354 18.291 -30.501 1.00 48.97 343 LYS A CA 1
ATOM 2816 C C . LYS A 1 343 ? 3.492 17.804 -31.937 1.00 48.97 343 LYS A C 1
ATOM 2818 O O . LYS A 1 343 ? 2.608 18.165 -32.693 1.00 48.97 343 LYS A O 1
ATOM 2823 N N . GLY A 1 344 ? 4.518 17.012 -32.272 1.00 45.22 344 GLY A N 1
ATOM 2824 C CA . GLY A 1 344 ? 4.788 16.390 -33.591 1.00 45.22 344 GLY A CA 1
ATOM 2825 C C . GLY A 1 344 ? 3.638 15.565 -34.184 1.00 45.22 344 GLY A C 1
ATOM 2826 O O . GLY A 1 344 ? 3.749 14.373 -34.436 1.00 45.22 344 GLY A O 1
ATOM 2827 N N . LYS A 1 345 ? 2.507 16.226 -34.343 1.00 45.38 345 LYS A N 1
ATOM 2828 C CA . LYS A 1 345 ? 1.322 15.862 -35.071 1.00 45.38 345 LYS A CA 1
ATOM 2829 C C . LYS A 1 345 ? 1.783 15.903 -36.522 1.00 45.38 345 LYS A C 1
ATOM 2831 O O . LYS A 1 345 ? 2.442 16.856 -36.910 1.00 45.38 345 LYS A O 1
ATOM 2836 N N . GLU A 1 346 ? 1.507 14.833 -37.255 1.00 48.75 346 GLU A N 1
ATOM 2837 C CA . GLU A 1 346 ? 1.724 14.722 -38.708 1.00 48.75 346 GLU A CA 1
ATOM 2838 C C . GLU A 1 346 ? 3.090 14.198 -39.181 1.00 48.75 346 GLU A C 1
ATOM 2840 O O . GLU A 1 346 ? 3.201 13.903 -40.365 1.00 48.75 346 GLU A O 1
ATOM 2845 N N . LYS A 1 347 ? 4.087 13.944 -38.317 1.00 58.22 347 LYS A N 1
ATOM 2846 C CA . LYS A 1 347 ? 5.362 13.345 -38.772 1.00 58.22 347 LYS A CA 1
ATOM 2847 C C . LYS A 1 347 ? 5.314 11.809 -38.788 1.00 58.22 347 LYS A C 1
ATOM 2849 O O . LYS A 1 347 ? 4.979 11.162 -37.791 1.00 58.22 347 LYS A O 1
ATOM 2854 N N . GLY A 1 348 ? 5.666 11.220 -39.925 1.00 63.50 348 GLY A N 1
ATOM 2855 C CA . GLY A 1 348 ? 5.655 9.777 -40.152 1.00 63.50 348 GLY A CA 1
ATOM 2856 C C . GLY A 1 348 ? 5.929 9.430 -41.611 1.00 63.50 348 GLY A C 1
ATOM 2857 O O . GLY A 1 348 ? 6.319 10.300 -42.384 1.00 63.50 348 GLY A O 1
ATOM 2858 N N . ILE A 1 349 ? 5.726 8.168 -41.984 1.00 64.50 349 ILE A N 1
ATOM 2859 C CA . ILE A 1 349 ? 5.761 7.739 -43.386 1.00 64.50 349 ILE A CA 1
ATOM 2860 C C . ILE A 1 349 ? 4.365 7.332 -43.853 1.00 64.50 349 ILE A C 1
ATOM 2862 O O . ILE A 1 349 ? 3.588 6.741 -43.096 1.00 64.50 349 ILE A O 1
ATOM 2866 N N . PHE A 1 350 ? 4.065 7.656 -45.106 1.00 67.38 350 PHE A N 1
ATOM 2867 C CA . PHE A 1 350 ? 2.829 7.304 -45.793 1.00 67.38 350 PHE A CA 1
ATOM 2868 C C . PHE A 1 350 ? 3.203 6.518 -47.048 1.00 67.38 350 PHE A C 1
ATOM 2870 O O . PHE A 1 350 ? 3.898 7.042 -47.914 1.00 67.38 350 PHE A O 1
ATOM 2877 N N . LEU A 1 351 ? 2.792 5.253 -47.118 1.00 65.38 351 LEU A N 1
ATOM 2878 C CA . LEU A 1 351 ? 3.138 4.340 -48.209 1.00 65.38 351 LEU A CA 1
ATOM 2879 C C . LEU A 1 351 ? 1.871 3.995 -49.008 1.00 65.38 351 LEU A C 1
ATOM 2881 O O . LEU A 1 351 ? 0.957 3.426 -48.409 1.00 65.38 351 LEU A O 1
ATOM 2885 N N . PRO A 1 352 ? 1.769 4.317 -50.309 1.00 63.97 352 PRO A N 1
ATOM 2886 C CA . PRO A 1 352 ? 0.579 4.019 -51.105 1.00 63.97 352 PRO A CA 1
ATOM 2887 C C . PRO A 1 352 ? 0.383 2.504 -51.269 1.00 63.97 352 PRO A C 1
ATOM 2889 O O . PRO A 1 352 ? 1.331 1.754 -51.492 1.00 63.97 352 PRO A O 1
ATOM 2892 N N . LEU A 1 353 ? -0.861 2.047 -51.139 1.00 61.66 353 LEU A N 1
ATOM 2893 C CA . LEU A 1 353 ? -1.269 0.640 -51.205 1.00 61.66 353 LEU A CA 1
ATOM 2894 C C . LEU A 1 353 ? -2.170 0.320 -52.411 1.00 61.66 353 LEU A C 1
ATOM 2896 O O . LEU A 1 353 ? -2.177 -0.834 -52.850 1.00 61.66 353 LEU A O 1
ATOM 2900 N N . ALA A 1 354 ? -2.963 1.287 -52.891 1.00 58.66 354 ALA A N 1
ATOM 2901 C CA . ALA A 1 354 ? -3.822 1.180 -54.079 1.00 58.66 354 ALA A CA 1
ATOM 2902 C C . ALA A 1 354 ? -4.309 2.572 -54.532 1.00 58.66 354 ALA A C 1
ATOM 2904 O O . ALA A 1 354 ? -4.709 3.359 -53.669 1.00 58.66 354 ALA A O 1
ATOM 2905 N N . GLU A 1 355 ? -4.316 2.839 -55.843 1.00 52.53 355 GLU A N 1
ATOM 2906 C CA . GLU A 1 355 ? -4.749 4.124 -56.434 1.00 52.53 355 GLU A CA 1
ATOM 2907 C C . GLU A 1 355 ? -6.274 4.332 -56.474 1.00 52.53 355 GLU A C 1
ATOM 2909 O O . GLU A 1 355 ? -6.727 5.466 -56.390 1.00 52.53 355 GLU A O 1
ATOM 2914 N N . GLU A 1 356 ? -7.091 3.272 -56.499 1.00 53.28 356 GLU A N 1
ATOM 2915 C CA . GLU A 1 356 ? -8.554 3.416 -56.538 1.00 53.28 356 GLU A CA 1
ATOM 2916 C C . GLU A 1 356 ? -9.258 2.299 -55.760 1.00 53.28 356 GLU A C 1
ATOM 2918 O O . GLU A 1 356 ? -9.258 1.131 -56.155 1.00 53.28 356 GLU A O 1
ATOM 2923 N N . VAL A 1 357 ? -9.908 2.645 -54.643 1.00 51.22 357 VAL A N 1
ATOM 2924 C CA . VAL A 1 357 ? -10.798 1.715 -53.928 1.00 51.22 357 VAL A CA 1
ATOM 2925 C C . VAL A 1 357 ? -12.246 2.175 -54.043 1.00 51.22 357 VAL A C 1
ATOM 2927 O O . VAL A 1 357 ? -12.761 2.894 -53.190 1.00 51.22 357 VAL A O 1
ATOM 2930 N N . SER A 1 358 ? -12.935 1.672 -55.067 1.00 46.34 358 SER A N 1
ATOM 2931 C CA . SER A 1 358 ? -14.383 1.815 -55.221 1.00 46.34 358 SER A CA 1
ATOM 2932 C C . SER A 1 358 ? -15.121 1.108 -54.074 1.00 46.34 358 SER A C 1
ATOM 2934 O O . SER A 1 358 ? -15.101 -0.121 -53.941 1.00 46.34 358 SER A O 1
ATOM 2936 N N . ARG A 1 359 ? -15.810 1.872 -53.218 1.00 51.09 359 ARG A N 1
ATOM 2937 C CA . ARG A 1 359 ? -16.812 1.315 -52.291 1.00 51.09 359 ARG A CA 1
ATOM 2938 C C . ARG A 1 359 ? -18.196 1.347 -52.933 1.00 51.09 359 ARG A C 1
ATOM 2940 O O . ARG A 1 359 ? -18.551 2.301 -53.612 1.00 51.09 359 ARG A O 1
ATOM 2947 N N . LYS A 1 360 ? -19.059 0.403 -52.531 1.00 43.84 360 LYS A N 1
ATOM 2948 C CA . LYS A 1 360 ? -20.517 0.407 -52.800 1.00 43.84 360 LYS A CA 1
ATOM 2949 C C . LYS A 1 360 ? -21.253 1.726 -52.459 1.00 43.84 360 LYS A C 1
ATOM 2951 O O . LYS A 1 360 ? -22.398 1.868 -52.870 1.00 43.84 360 LYS A O 1
ATOM 2956 N N . ASN A 1 361 ? -20.624 2.655 -51.725 1.00 39.72 361 ASN A N 1
ATOM 2957 C CA . ASN A 1 361 ? -21.207 3.917 -51.248 1.00 39.72 361 ASN A CA 1
ATOM 2958 C C . ASN A 1 361 ? -20.500 5.195 -51.774 1.00 39.72 361 ASN A C 1
ATOM 2960 O O . ASN A 1 361 ? -20.718 6.254 -51.197 1.00 39.72 361 ASN A O 1
ATOM 2964 N N . GLY A 1 362 ? -19.680 5.121 -52.834 1.00 44.75 362 GLY A N 1
ATOM 2965 C CA . GLY A 1 362 ? -19.310 6.303 -53.639 1.00 44.75 362 GLY A CA 1
ATOM 2966 C C . GLY A 1 362 ? -18.288 7.280 -53.042 1.00 44.75 362 GLY A C 1
ATOM 2967 O O . GLY A 1 362 ? -18.536 8.479 -53.040 1.00 44.75 362 GLY A O 1
ATOM 2968 N N . ILE A 1 363 ? -17.149 6.788 -52.546 1.00 44.47 363 ILE A N 1
ATOM 2969 C CA . ILE A 1 363 ? -15.962 7.631 -52.319 1.00 44.47 363 ILE A CA 1
ATOM 2970 C C . ILE A 1 363 ? -14.815 6.980 -53.089 1.00 44.47 363 ILE A C 1
ATOM 2972 O O . ILE A 1 363 ? -14.460 5.845 -52.762 1.00 44.47 363 ILE A O 1
ATOM 2976 N N . ASP A 1 364 ? -14.288 7.691 -54.083 1.00 54.22 364 ASP A N 1
ATOM 2977 C CA . ASP A 1 364 ? -13.110 7.310 -54.865 1.00 54.22 364 ASP A CA 1
ATOM 2978 C C . ASP A 1 364 ? -11.862 7.955 -54.236 1.00 54.22 364 ASP A C 1
ATOM 2980 O O . ASP A 1 364 ? -11.935 9.072 -53.712 1.00 54.22 364 ASP A O 1
ATOM 2984 N N . GLY A 1 365 ? -10.740 7.230 -54.195 1.00 59.94 365 GLY A N 1
ATOM 2985 C CA . GLY A 1 365 ? -9.527 7.725 -53.544 1.00 59.94 365 GLY A CA 1
ATOM 2986 C C . GLY A 1 365 ? -8.394 6.711 -53.355 1.00 59.94 365 GLY A C 1
ATOM 2987 O O . GLY A 1 365 ? -8.614 5.493 -53.388 1.00 59.94 365 GLY A O 1
ATOM 2988 N N . THR A 1 366 ? -7.197 7.239 -53.086 1.00 60.28 366 THR A N 1
ATOM 2989 C CA . THR A 1 366 ? -5.938 6.499 -52.897 1.00 60.28 366 THR A CA 1
ATOM 2990 C C . THR A 1 366 ? -5.779 6.051 -51.447 1.00 60.28 366 THR A C 1
ATOM 2992 O O . THR A 1 366 ? -5.952 6.833 -50.512 1.00 60.28 366 THR A O 1
ATOM 2995 N N . VAL A 1 367 ? -5.407 4.790 -51.215 1.00 63.28 367 VAL A N 1
ATOM 2996 C CA . VAL A 1 367 ? -5.179 4.252 -49.862 1.00 63.28 367 VAL A CA 1
ATOM 2997 C C . VAL A 1 367 ? -3.692 4.238 -49.530 1.00 63.28 367 VAL A C 1
ATOM 2999 O O . VAL A 1 367 ? -2.896 3.665 -50.264 1.00 63.28 367 VAL A O 1
ATOM 3002 N N . TYR A 1 368 ? -3.328 4.762 -48.364 1.00 66.62 368 TYR A N 1
ATOM 3003 C CA . TYR A 1 368 ? -1.980 4.772 -47.807 1.00 66.62 368 TYR A CA 1
ATOM 3004 C C . TYR A 1 368 ? -1.902 3.966 -46.505 1.00 66.62 368 TYR A C 1
ATOM 3006 O O . TYR A 1 368 ? -2.795 4.000 -45.660 1.00 66.62 368 TYR A O 1
ATOM 3014 N N . LEU A 1 369 ? -0.784 3.285 -46.286 1.00 66.38 369 LEU A N 1
ATOM 3015 C CA . LEU A 1 369 ? -0.332 2.844 -44.973 1.00 66.38 369 LEU A CA 1
ATOM 3016 C C . LEU A 1 369 ? 0.368 4.010 -44.277 1.00 66.38 369 LEU A C 1
ATOM 3018 O O . LEU A 1 369 ? 1.399 4.483 -44.742 1.00 66.38 369 LEU A O 1
ATOM 3022 N N . SER A 1 370 ? -0.166 4.444 -43.142 1.00 66.38 370 SER A N 1
ATOM 3023 C CA . SER A 1 370 ? 0.425 5.486 -42.305 1.00 66.38 370 SER A CA 1
ATOM 3024 C C . SER A 1 370 ? 1.158 4.872 -41.124 1.00 66.38 370 SER A C 1
ATOM 3026 O O . SER A 1 370 ? 0.566 4.148 -40.318 1.00 66.38 370 SER A O 1
ATOM 3028 N N . ILE A 1 371 ? 2.431 5.220 -40.976 1.00 67.06 371 ILE A N 1
ATOM 3029 C CA . ILE A 1 371 ? 3.241 4.904 -39.802 1.00 67.06 371 ILE A CA 1
ATOM 3030 C C . ILE A 1 371 ? 3.679 6.231 -39.193 1.00 67.06 371 ILE A C 1
ATOM 3032 O O . ILE A 1 371 ? 4.605 6.886 -39.662 1.00 67.06 371 ILE A O 1
ATOM 3036 N N . LEU A 1 372 ? 2.977 6.637 -38.144 1.00 66.00 372 LEU A N 1
ATOM 3037 C CA . LEU A 1 372 ? 3.202 7.884 -37.427 1.00 66.00 372 LEU A CA 1
ATOM 3038 C C . LEU A 1 372 ? 3.899 7.591 -36.104 1.00 66.00 372 LEU A C 1
ATOM 3040 O O . LEU A 1 372 ? 3.651 6.563 -35.471 1.00 66.00 372 LEU A O 1
ATOM 3044 N N . TYR A 1 373 ? 4.724 8.515 -35.632 1.00 60.88 373 TYR A N 1
ATOM 3045 C CA . TYR A 1 373 ? 5.352 8.397 -34.320 1.00 60.88 373 TYR A CA 1
ATOM 3046 C C . TYR A 1 373 ? 4.901 9.538 -33.407 1.00 60.88 373 TYR A C 1
ATOM 3048 O O . TYR A 1 373 ? 4.863 10.705 -33.777 1.00 60.88 373 TYR A O 1
ATOM 3056 N N . GLY A 1 374 ? 4.527 9.185 -32.181 1.00 56.62 374 GLY A N 1
ATOM 3057 C CA . GLY A 1 374 ? 4.266 10.127 -31.100 1.00 56.62 374 GLY A CA 1
ATOM 3058 C C . GLY A 1 374 ? 5.429 10.183 -30.111 1.00 56.62 374 GLY A C 1
ATOM 3059 O O . GLY A 1 374 ? 6.405 9.447 -30.215 1.00 56.62 374 GLY A O 1
ATOM 3060 N N . LYS A 1 375 ? 5.287 11.001 -29.056 1.00 53.66 375 LYS A N 1
ATOM 3061 C CA . LYS A 1 375 ? 6.309 11.171 -27.996 1.00 53.66 375 LYS A CA 1
ATOM 3062 C C . LYS A 1 375 ? 6.796 9.855 -27.367 1.00 53.66 375 LYS A C 1
ATOM 3064 O O . LYS A 1 375 ? 7.915 9.803 -26.869 1.00 53.66 375 LYS A O 1
ATOM 3069 N N . ARG A 1 376 ? 5.935 8.833 -27.320 1.00 50.00 376 ARG A N 1
ATOM 3070 C CA . ARG A 1 376 ? 6.200 7.541 -26.658 1.00 50.00 376 ARG A CA 1
ATOM 3071 C C . ARG A 1 376 ? 5.690 6.314 -27.419 1.00 50.00 376 ARG A C 1
ATOM 3073 O O . ARG A 1 376 ? 6.001 5.200 -27.031 1.00 50.00 376 ARG A O 1
ATOM 3080 N N . LYS A 1 377 ? 4.883 6.505 -28.465 1.00 54.59 377 LYS A N 1
ATOM 3081 C CA . LYS A 1 377 ? 4.131 5.428 -29.122 1.00 54.59 377 LYS A CA 1
ATOM 3082 C C . LYS A 1 377 ? 4.291 5.492 -30.627 1.00 54.59 377 LYS A C 1
ATOM 3084 O O . LYS A 1 377 ? 4.334 6.590 -31.179 1.00 54.59 377 LYS A O 1
ATOM 3089 N N . LEU A 1 378 ? 4.343 4.328 -31.264 1.00 57.06 378 LEU A N 1
ATOM 3090 C CA . LEU A 1 378 ? 4.197 4.218 -32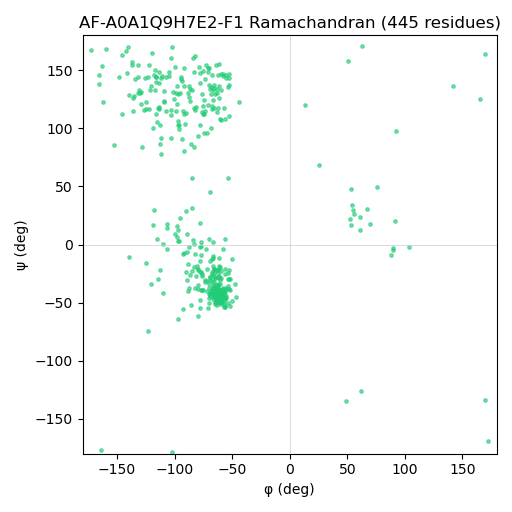.708 1.00 57.06 378 LEU A CA 1
ATOM 3091 C C . LEU A 1 378 ? 2.717 3.987 -33.016 1.00 57.06 378 LEU A C 1
ATOM 3093 O O . LEU A 1 378 ? 2.052 3.181 -32.360 1.00 57.06 378 LEU A O 1
ATOM 3097 N N . HIS A 1 379 ? 2.218 4.689 -34.021 1.00 61.88 379 HIS A N 1
ATOM 3098 C CA . HIS A 1 379 ? 0.862 4.574 -34.522 1.00 61.88 379 HIS A CA 1
ATOM 3099 C C . HIS A 1 379 ? 0.924 4.056 -35.954 1.00 61.88 379 HIS A C 1
ATOM 3101 O O . HIS A 1 379 ? 1.385 4.753 -36.849 1.00 61.88 379 HIS A O 1
ATOM 3107 N N . VAL A 1 380 ? 0.442 2.836 -36.170 1.00 58.16 380 VAL A N 1
ATOM 3108 C CA . VAL A 1 380 ? 0.302 2.256 -37.512 1.00 58.16 380 VAL A CA 1
ATOM 3109 C C . VAL A 1 380 ? -1.180 2.190 -37.846 1.00 58.16 380 VAL A C 1
ATOM 3111 O O . VAL A 1 380 ? -1.984 1.743 -37.021 1.00 58.16 380 VAL A O 1
ATOM 3114 N N . GLY A 1 381 ? -1.551 2.654 -39.034 1.00 60.34 381 GLY A N 1
ATOM 3115 C CA . GLY A 1 381 ? -2.931 2.679 -39.500 1.00 60.34 381 GLY A CA 1
ATOM 3116 C C . GLY A 1 381 ? -3.026 2.878 -41.006 1.00 60.34 381 GLY A C 1
ATOM 3117 O O . GLY A 1 381 ? -2.021 2.930 -41.699 1.00 60.34 381 GLY A O 1
ATOM 3118 N N . LEU A 1 382 ? -4.249 2.979 -41.509 1.00 59.12 382 LEU A N 1
ATOM 3119 C CA . LEU A 1 382 ? -4.510 3.258 -42.915 1.00 59.12 382 LEU A CA 1
ATOM 3120 C C . LEU A 1 382 ? -5.100 4.653 -43.067 1.00 59.12 382 LEU A C 1
ATOM 3122 O O . LEU A 1 382 ? -5.876 5.104 -42.219 1.00 59.12 382 LEU A O 1
ATOM 3126 N N . HIS A 1 383 ? -4.733 5.300 -44.157 1.00 60.69 383 HIS A N 1
ATOM 3127 C CA . HIS A 1 383 ? -5.197 6.603 -44.582 1.00 60.69 383 HIS A CA 1
ATOM 3128 C C . HIS A 1 383 ? -5.789 6.474 -45.984 1.00 60.69 383 HIS A C 1
ATOM 3130 O O . HIS A 1 383 ? -5.345 5.636 -46.758 1.00 60.69 383 HIS A O 1
ATOM 3136 N N . ILE A 1 384 ? -6.840 7.229 -46.282 1.00 58.47 384 ILE A N 1
ATOM 3137 C CA . ILE A 1 384 ? -7.473 7.244 -47.601 1.00 58.47 384 ILE A CA 1
ATOM 3138 C C . ILE A 1 384 ? -7.571 8.711 -47.993 1.00 58.47 384 ILE A C 1
ATOM 3140 O O . ILE A 1 384 ? -8.156 9.493 -47.242 1.00 58.47 384 ILE A O 1
ATOM 3144 N N . GLU A 1 385 ? -6.961 9.064 -49.113 1.00 56.19 385 GLU A N 1
ATOM 3145 C CA . GLU A 1 385 ? -7.011 10.394 -49.705 1.00 56.19 385 GLU A CA 1
ATOM 3146 C C . GLU A 1 385 ? -8.118 10.430 -50.763 1.00 56.19 385 GLU A C 1
ATOM 3148 O O . GLU A 1 385 ? -8.190 9.549 -51.611 1.00 56.19 385 GLU A O 1
ATOM 3153 N N . SER A 1 386 ? -8.988 11.434 -50.691 1.00 52.47 386 SER A N 1
ATOM 3154 C CA . SER A 1 386 ? -10.058 11.729 -51.654 1.00 52.47 386 SER A CA 1
ATOM 3155 C C . SER A 1 386 ? -10.071 13.242 -51.895 1.00 52.47 386 SER A C 1
ATOM 3157 O O . SER A 1 386 ? -9.691 13.970 -50.980 1.00 52.47 386 SER A O 1
ATOM 3159 N N . ASP A 1 387 ? -10.556 13.712 -53.048 1.00 45.81 387 ASP A N 1
ATOM 3160 C CA . ASP A 1 387 ? -10.457 15.109 -53.539 1.00 45.81 387 ASP A CA 1
ATOM 3161 C C . ASP A 1 387 ? -11.052 16.235 -52.649 1.00 45.81 387 ASP A C 1
ATOM 3163 O O . ASP A 1 387 ? -10.888 17.417 -52.952 1.00 45.81 387 ASP A O 1
ATOM 3167 N N . ASP A 1 388 ? -11.702 15.922 -51.526 1.00 35.16 388 ASP A N 1
ATOM 3168 C CA . ASP A 1 388 ? -12.231 16.913 -50.573 1.00 35.16 388 ASP A CA 1
ATOM 3169 C C . ASP A 1 388 ? -11.271 17.116 -49.389 1.00 35.16 388 ASP A C 1
ATOM 3171 O O . ASP A 1 388 ? -10.790 16.121 -48.879 1.00 35.16 388 ASP A O 1
ATOM 3175 N N . SER A 1 389 ? -11.028 18.372 -48.960 1.00 29.70 389 SER A N 1
ATOM 3176 C CA . SER A 1 389 ? -9.899 18.897 -48.133 1.00 29.70 389 SER A CA 1
ATOM 3177 C C . SER A 1 389 ? -10.104 19.013 -46.588 1.00 29.70 389 SER A C 1
ATOM 3179 O O . SER A 1 389 ? -11.170 19.458 -46.188 1.00 29.70 389 SER A O 1
ATOM 3181 N N . VAL A 1 390 ? -9.067 18.725 -45.739 1.00 34.38 390 VAL A N 1
ATOM 3182 C CA . VAL A 1 390 ? -8.902 18.717 -44.227 1.00 34.38 390 VAL A CA 1
ATOM 3183 C C . VAL A 1 390 ? -8.040 17.586 -43.530 1.00 34.38 390 VAL A C 1
ATOM 3185 O O . VAL A 1 390 ? -8.166 16.374 -43.679 1.00 34.38 390 VAL A O 1
ATOM 3188 N N . THR A 1 391 ? -7.223 18.057 -42.581 1.00 34.50 391 THR A N 1
ATOM 3189 C CA . THR A 1 391 ? -6.057 17.509 -41.848 1.00 34.50 391 THR A CA 1
ATOM 3190 C C . THR A 1 391 ? -6.319 16.623 -40.594 1.00 34.50 391 THR A C 1
ATOM 3192 O O . THR A 1 391 ? -7.360 16.723 -39.943 1.00 34.50 391 THR A O 1
ATOM 3195 N N . ILE A 1 392 ? -5.327 15.807 -40.170 1.00 36.81 392 ILE A N 1
ATOM 3196 C CA . ILE A 1 392 ? -5.356 14.914 -38.978 1.00 36.81 392 ILE A CA 1
ATOM 3197 C C . ILE A 1 392 ? -4.366 15.358 -37.897 1.00 36.81 392 ILE A C 1
ATOM 3199 O O . ILE A 1 392 ? -3.197 15.597 -38.166 1.00 36.81 392 ILE A O 1
ATOM 3203 N N . THR A 1 393 ? -4.783 15.298 -36.628 1.00 34.44 393 THR A N 1
ATOM 3204 C CA . THR A 1 393 ? -3.936 15.630 -35.477 1.00 34.44 393 THR A CA 1
ATOM 3205 C C . THR A 1 393 ? -3.957 14.541 -34.384 1.00 34.44 393 THR A C 1
ATOM 3207 O O . THR A 1 393 ? -5.021 14.132 -33.927 1.00 34.44 393 THR A O 1
ATOM 3210 N N . LEU A 1 394 ? -2.786 14.098 -33.901 1.00 35.81 394 LEU A N 1
ATOM 3211 C CA . LEU A 1 394 ? -2.616 13.069 -32.850 1.00 35.81 394 LEU A CA 1
ATOM 3212 C C . LEU A 1 394 ? -2.732 13.638 -31.409 1.00 35.81 394 LEU A C 1
ATOM 3214 O O . LEU A 1 394 ? -1.862 14.414 -31.012 1.00 35.81 394 LEU A O 1
ATOM 3218 N N . ASP A 1 395 ? -3.715 13.214 -30.582 1.00 29.98 395 ASP A N 1
ATOM 3219 C CA . ASP A 1 395 ? -3.512 13.010 -29.120 1.00 29.98 395 ASP A CA 1
ATOM 3220 C C . ASP A 1 395 ? -4.610 12.198 -28.364 1.00 29.98 395 ASP A C 1
ATOM 3222 O O . ASP A 1 395 ? -5.806 12.287 -28.623 1.00 29.98 395 ASP A O 1
ATOM 3226 N N . LYS A 1 396 ? -4.110 11.454 -27.364 1.00 33.66 396 LYS A N 1
ATOM 3227 C CA . LYS A 1 396 ? -4.639 10.786 -26.150 1.00 33.66 396 LYS A CA 1
ATOM 3228 C C . LYS A 1 396 ? -6.152 10.598 -25.922 1.00 33.66 396 LYS A C 1
ATOM 3230 O O . LYS A 1 396 ? -6.864 11.508 -25.516 1.00 33.66 396 LYS A O 1
ATOM 3235 N N . ARG A 1 397 ? -6.493 9.305 -25.801 1.00 30.47 397 ARG A N 1
ATOM 3236 C CA . ARG A 1 397 ? -7.680 8.672 -25.173 1.00 30.47 397 ARG A CA 1
ATOM 3237 C C . ARG A 1 397 ? -8.841 8.411 -26.128 1.00 30.47 397 ARG A C 1
ATOM 3239 O O . ARG A 1 397 ? -9.703 9.250 -26.324 1.00 30.47 397 ARG A O 1
ATOM 3246 N N . LYS A 1 398 ? -8.888 7.157 -26.598 1.00 38.00 398 LYS A N 1
ATOM 3247 C CA . LYS A 1 398 ? -10.095 6.358 -26.887 1.00 38.00 398 LYS A CA 1
ATOM 3248 C C . LYS A 1 398 ? -11.356 7.182 -27.209 1.00 38.00 398 LYS A C 1
ATOM 3250 O O . LYS A 1 398 ? -12.285 7.178 -26.407 1.00 38.00 398 LYS A O 1
ATOM 3255 N N . ARG A 1 399 ? -11.379 7.863 -28.359 1.00 30.11 399 ARG A N 1
ATOM 3256 C CA . ARG A 1 399 ? -12.542 8.142 -29.231 1.00 30.11 399 ARG A CA 1
ATOM 3257 C C . ARG A 1 399 ? -12.184 9.251 -30.221 1.00 30.11 399 ARG A C 1
ATOM 3259 O O . ARG A 1 399 ? -11.774 10.337 -29.828 1.00 30.11 399 ARG A O 1
ATOM 3266 N N . TRP A 1 400 ? -12.380 8.935 -31.495 1.00 42.88 400 TRP A N 1
ATOM 3267 C CA . TRP A 1 400 ? -12.331 9.833 -32.645 1.00 42.88 400 TRP A CA 1
ATOM 3268 C C . TRP A 1 400 ? -13.374 10.947 -32.474 1.00 42.88 400 TRP A C 1
ATOM 3270 O O . TRP A 1 400 ? -14.521 10.653 -32.129 1.00 42.88 400 TRP A O 1
ATOM 3280 N N . LYS A 1 401 ? -13.005 12.212 -32.694 1.00 30.05 401 LYS A N 1
ATOM 3281 C CA . LYS A 1 401 ? -13.966 13.316 -32.839 1.00 30.05 401 LYS A CA 1
ATOM 3282 C C . LYS A 1 401 ? -13.765 13.980 -34.199 1.00 30.05 401 LYS A C 1
ATOM 3284 O O . LYS A 1 401 ? -12.631 14.235 -34.583 1.00 30.05 401 LYS A O 1
ATOM 3289 N N . SER A 1 402 ? -14.877 14.210 -34.897 1.00 30.67 402 SER A N 1
ATOM 3290 C CA . SER A 1 402 ? -14.967 14.788 -36.242 1.00 30.67 402 SER A CA 1
ATOM 3291 C C . SER A 1 402 ? -14.681 16.288 -36.262 1.00 30.67 402 SER A C 1
ATOM 3293 O O . SER A 1 402 ? -15.185 16.996 -35.388 1.00 30.67 402 SER A O 1
ATOM 3295 N N . ILE A 1 403 ? -14.004 16.765 -37.310 1.00 35.41 403 ILE A N 1
ATOM 3296 C CA . ILE A 1 403 ? -14.041 18.147 -37.828 1.00 35.41 403 ILE A CA 1
ATOM 3297 C C . ILE A 1 403 ? -13.996 18.032 -39.384 1.00 35.41 403 ILE A C 1
ATOM 3299 O O . ILE A 1 403 ? -13.474 17.026 -39.863 1.00 35.41 403 ILE A O 1
ATOM 3303 N N . PRO A 1 404 ? -14.635 18.928 -40.166 1.00 30.28 404 PRO A N 1
ATOM 3304 C CA . PRO A 1 404 ? -15.172 18.624 -41.508 1.00 30.28 404 PRO A CA 1
ATOM 3305 C C . PRO A 1 404 ? -14.141 18.397 -42.621 1.00 30.28 404 PRO A C 1
ATOM 3307 O O . PRO A 1 404 ? -13.149 19.099 -42.623 1.00 30.28 404 PRO A O 1
ATOM 3310 N N . ASN A 1 405 ? -14.489 17.538 -43.595 1.00 31.77 405 ASN A N 1
ATOM 3311 C CA . ASN A 1 405 ? -13.977 17.425 -44.981 1.00 31.77 405 ASN A CA 1
ATOM 3312 C C . ASN A 1 405 ? -12.786 16.496 -45.352 1.00 31.77 405 ASN A C 1
ATOM 3314 O O . ASN A 1 405 ? -12.306 16.595 -46.462 1.00 31.77 405 ASN A O 1
ATOM 3318 N N . HIS A 1 406 ? -12.424 15.478 -44.558 1.00 36.91 406 HIS A N 1
ATOM 3319 C CA . HIS A 1 406 ? -11.953 14.168 -45.090 1.00 36.91 406 HIS A CA 1
ATOM 3320 C C . HIS A 1 406 ? -12.414 13.029 -44.178 1.00 36.91 406 HIS A C 1
ATOM 3322 O O . HIS A 1 406 ? -12.739 13.242 -43.005 1.00 36.91 406 HIS A O 1
ATOM 3328 N N . THR A 1 407 ? -12.387 11.790 -44.686 1.00 35.69 407 THR A N 1
ATOM 3329 C CA . THR A 1 407 ? -12.801 10.597 -43.932 1.00 35.69 407 THR A CA 1
ATOM 3330 C C . THR A 1 407 ? -11.628 9.658 -43.633 1.00 35.69 407 THR A C 1
ATOM 3332 O O . THR A 1 407 ? -11.211 8.868 -44.473 1.00 35.69 407 THR A O 1
ATOM 3335 N N . LEU A 1 408 ? -11.133 9.674 -42.390 1.00 37.12 408 LEU A N 1
ATOM 3336 C CA . LEU A 1 408 ? -10.111 8.734 -41.920 1.00 37.12 408 LEU A CA 1
ATOM 3337 C C . LEU A 1 408 ? -10.731 7.429 -41.389 1.00 37.12 408 LEU A C 1
ATOM 3339 O O . LEU A 1 408 ? -11.473 7.450 -40.407 1.00 37.12 408 LEU A O 1
ATOM 3343 N N . TYR A 1 409 ? -10.337 6.279 -41.943 1.00 37.38 409 TYR A N 1
ATOM 3344 C CA . TYR A 1 409 ? -10.577 4.960 -41.341 1.00 37.38 409 TYR A CA 1
ATOM 3345 C C . TYR A 1 409 ? -9.248 4.333 -40.911 1.00 37.38 409 TYR A C 1
ATOM 3347 O O . TYR A 1 409 ? -8.665 3.545 -41.648 1.00 37.38 409 TYR A O 1
ATOM 3355 N N . SER A 1 410 ? -8.764 4.639 -39.703 1.00 38.59 410 SER A N 1
ATOM 3356 C CA . SER A 1 410 ? -7.565 3.980 -39.171 1.00 38.59 410 SER A CA 1
ATOM 3357 C C . SER A 1 410 ? -7.901 3.025 -38.025 1.00 38.59 410 SER A C 1
ATOM 3359 O O . SER A 1 410 ? -8.473 3.388 -36.997 1.00 38.59 410 SER A O 1
ATOM 3361 N N . LYS A 1 411 ? -7.506 1.758 -38.178 1.00 38.16 411 LYS A N 1
ATOM 3362 C CA . LYS A 1 411 ? -7.410 0.813 -37.062 1.00 38.16 411 LYS A CA 1
ATOM 3363 C C . LYS A 1 411 ? -6.036 0.998 -36.430 1.00 38.16 411 LYS A C 1
ATOM 3365 O O . LYS A 1 411 ? -5.081 0.338 -36.818 1.00 38.16 411 LYS A O 1
ATOM 3370 N N . CYS A 1 412 ? -5.939 1.948 -35.503 1.00 40.19 412 CYS A N 1
ATOM 3371 C CA . CYS A 1 412 ? -4.688 2.243 -34.816 1.00 40.19 412 CYS A CA 1
ATOM 3372 C C . CYS A 1 412 ? -4.284 1.042 -33.953 1.00 40.19 412 CYS A C 1
ATOM 3374 O O . CYS A 1 412 ? -5.016 0.664 -33.032 1.00 40.19 412 CYS A O 1
ATOM 3376 N N . VAL A 1 413 ? -3.138 0.433 -34.253 1.00 41.78 413 VAL A N 1
ATOM 3377 C CA . VAL A 1 413 ? -2.512 -0.502 -33.320 1.00 41.78 413 VAL A CA 1
ATOM 3378 C C . VAL A 1 413 ? -1.457 0.268 -32.546 1.00 41.78 413 VAL A C 1
ATOM 3380 O O . VAL A 1 413 ? -0.393 0.570 -33.079 1.00 41.78 413 VAL A O 1
ATOM 3383 N N . ASP A 1 414 ? -1.791 0.623 -31.303 1.00 44.09 414 ASP A N 1
ATOM 3384 C CA . ASP A 1 414 ? -0.853 1.232 -30.361 1.00 44.09 414 ASP A CA 1
ATOM 3385 C C . ASP A 1 414 ? 0.304 0.253 -30.139 1.00 44.09 414 ASP A C 1
ATOM 3387 O O . ASP A 1 414 ? 0.148 -0.786 -29.490 1.00 44.09 414 ASP A O 1
ATOM 3391 N N . LEU A 1 415 ? 1.463 0.581 -30.697 1.00 45.12 415 LEU A N 1
ATOM 3392 C CA . LEU A 1 415 ? 2.656 -0.234 -30.565 1.00 45.12 415 LEU A CA 1
ATOM 3393 C C . LEU A 1 415 ? 3.526 0.290 -29.430 1.00 45.12 415 LEU A C 1
ATOM 3395 O O . LEU A 1 415 ? 4.223 1.285 -29.601 1.00 45.12 415 LEU A O 1
ATOM 3399 N N . ALA A 1 416 ? 3.436 -0.439 -28.309 1.00 41.78 416 ALA A N 1
ATOM 3400 C CA . ALA A 1 416 ? 4.197 -0.355 -27.057 1.00 41.78 416 ALA A CA 1
ATOM 3401 C C . ALA A 1 416 ? 4.315 1.035 -26.399 1.00 41.78 416 ALA A C 1
ATOM 3403 O O . ALA A 1 416 ? 4.139 2.078 -27.017 1.00 41.78 416 ALA A O 1
ATOM 3404 N N . GLU A 1 417 ? 4.591 1.053 -25.093 1.00 39.09 417 GLU A N 1
ATOM 3405 C CA . GLU A 1 417 ? 4.787 2.305 -24.349 1.00 39.09 417 GLU A CA 1
ATOM 3406 C C . GLU A 1 417 ? 6.194 2.894 -24.462 1.00 39.09 417 GLU A C 1
ATOM 3408 O O . GLU A 1 417 ? 6.357 4.047 -24.084 1.00 39.09 417 GLU A O 1
ATOM 3413 N N . ASP A 1 418 ? 7.161 2.192 -25.057 1.00 49.97 418 ASP A N 1
ATOM 3414 C CA . ASP A 1 418 ? 8.518 2.701 -25.255 1.00 49.97 418 ASP A CA 1
ATOM 3415 C C . ASP A 1 418 ? 9.161 2.034 -26.477 1.00 49.97 418 ASP A C 1
ATOM 3417 O O . ASP A 1 418 ? 9.874 1.038 -26.372 1.00 49.97 418 ASP A O 1
ATOM 3421 N N . ILE A 1 419 ? 8.903 2.602 -27.658 1.00 52.66 419 ILE A N 1
ATOM 3422 C CA . ILE A 1 419 ? 9.464 2.172 -28.955 1.00 52.66 419 ILE A CA 1
ATOM 3423 C C . ILE A 1 419 ? 10.995 1.949 -28.886 1.00 52.66 419 ILE A C 1
ATOM 3425 O O . ILE A 1 419 ? 11.524 1.029 -29.499 1.00 52.66 419 ILE A O 1
ATOM 3429 N N . TRP A 1 420 ? 11.692 2.753 -28.078 1.00 48.88 420 TRP A N 1
ATOM 3430 C CA . TRP A 1 420 ? 13.140 2.695 -27.839 1.00 48.88 420 TRP A CA 1
ATOM 3431 C C . TRP A 1 420 ? 13.639 1.382 -27.230 1.00 48.88 420 TRP A C 1
ATOM 3433 O O . TRP A 1 420 ? 14.797 1.023 -27.419 1.00 48.88 420 TRP A O 1
ATOM 3443 N N . LEU A 1 421 ? 12.786 0.673 -26.490 1.00 47.91 421 LEU A N 1
ATOM 3444 C CA . LEU A 1 421 ? 13.137 -0.589 -25.838 1.00 47.91 421 LEU A CA 1
ATOM 3445 C C . LEU A 1 421 ? 12.929 -1.804 -26.748 1.00 47.91 421 LEU A C 1
ATOM 3447 O O . LEU A 1 421 ? 13.234 -2.917 -26.333 1.00 47.91 421 LEU A O 1
ATOM 3451 N N . MET A 1 422 ? 12.432 -1.617 -27.979 1.00 52.34 422 MET A N 1
ATOM 3452 C CA . MET A 1 422 ? 12.211 -2.725 -28.916 1.00 52.34 422 MET A CA 1
ATOM 3453 C C . MET A 1 422 ? 13.509 -3.398 -29.390 1.00 52.34 422 MET A C 1
ATOM 3455 O O . MET A 1 422 ? 13.440 -4.474 -29.977 1.00 52.34 422 MET A O 1
ATOM 3459 N N . GLY A 1 423 ? 14.678 -2.821 -29.084 1.00 47.78 423 GLY A N 1
ATOM 3460 C CA . GLY A 1 423 ? 15.975 -3.381 -29.451 1.00 47.78 423 GLY A CA 1
ATOM 3461 C C . GLY A 1 423 ? 16.170 -3.469 -30.968 1.00 47.78 423 GLY A C 1
ATOM 3462 O O . GLY A 1 423 ? 15.256 -3.265 -31.762 1.00 47.78 423 GLY A O 1
ATOM 3463 N N . ASN A 1 424 ? 17.388 -3.789 -31.393 1.00 45.31 424 ASN A N 1
ATOM 3464 C CA . ASN A 1 424 ? 17.708 -4.029 -32.804 1.00 45.31 424 ASN A CA 1
ATOM 3465 C C . ASN A 1 424 ? 17.256 -5.422 -33.282 1.00 45.31 424 ASN A C 1
ATOM 3467 O O . ASN A 1 424 ? 17.734 -5.908 -34.304 1.00 45.31 424 ASN A O 1
ATOM 3471 N N . ASP A 1 425 ? 16.341 -6.080 -32.562 1.00 46.00 425 ASP A N 1
ATOM 3472 C CA . ASP A 1 425 ? 15.948 -7.467 -32.826 1.00 46.00 425 ASP A CA 1
ATOM 3473 C C . ASP A 1 425 ? 15.207 -7.646 -34.160 1.00 46.00 425 ASP A C 1
ATOM 3475 O O . ASP A 1 425 ? 14.817 -8.765 -34.489 1.00 46.00 425 ASP A O 1
ATOM 3479 N N . ASN A 1 426 ? 15.035 -6.577 -34.956 1.00 47.59 426 ASN A N 1
ATOM 3480 C CA . ASN A 1 426 ? 14.531 -6.601 -36.334 1.00 47.59 426 ASN A CA 1
ATOM 3481 C C . ASN A 1 426 ? 13.182 -7.330 -36.491 1.00 47.59 426 ASN A C 1
ATOM 3483 O O . ASN A 1 426 ? 12.780 -7.698 -37.595 1.00 47.59 426 ASN A O 1
ATOM 3487 N N . LYS A 1 427 ? 12.455 -7.552 -35.391 1.00 49.94 427 LYS A N 1
ATOM 3488 C CA . LYS A 1 427 ? 11.139 -8.180 -35.401 1.00 49.94 427 LYS A CA 1
ATOM 3489 C C . LYS A 1 427 ? 10.103 -7.086 -35.529 1.00 49.94 427 LYS A C 1
ATOM 3491 O O . LYS A 1 427 ? 9.786 -6.387 -34.568 1.00 49.94 427 LYS A O 1
ATOM 3496 N N . LEU A 1 428 ? 9.562 -6.962 -36.736 1.00 53.53 428 LEU A N 1
ATOM 3497 C CA . LEU A 1 428 ? 8.382 -6.147 -36.968 1.00 53.53 428 LEU A CA 1
ATOM 3498 C C . LEU A 1 428 ? 7.269 -6.589 -36.013 1.00 53.53 428 LEU A C 1
ATOM 3500 O O . LEU A 1 428 ? 7.045 -7.792 -35.840 1.00 53.53 428 LEU A O 1
ATOM 3504 N N . PRO A 1 429 ? 6.560 -5.645 -35.384 1.00 54.28 429 PRO A N 1
ATOM 3505 C CA . PRO A 1 429 ? 5.523 -6.005 -34.439 1.00 54.28 429 PRO A CA 1
ATOM 3506 C C . PRO A 1 429 ? 4.436 -6.890 -35.056 1.00 54.28 429 PRO A C 1
ATOM 3508 O O . PRO A 1 429 ? 4.053 -6.703 -36.209 1.00 54.28 429 PRO A O 1
ATOM 3511 N N . GLN A 1 430 ? 3.856 -7.803 -34.267 1.00 52.28 430 GLN A N 1
ATOM 3512 C CA . GLN A 1 430 ? 2.796 -8.723 -34.718 1.00 52.28 430 GLN A CA 1
ATOM 3513 C C . GLN A 1 430 ? 1.593 -8.000 -35.364 1.00 52.28 430 GLN A C 1
ATOM 3515 O O . GLN A 1 430 ? 0.869 -8.571 -36.176 1.00 52.28 430 GLN A O 1
ATOM 3520 N N . SER A 1 431 ? 1.372 -6.727 -35.028 1.00 50.50 431 SER A N 1
ATOM 3521 C CA . SER A 1 431 ? 0.351 -5.881 -35.650 1.00 50.50 431 SER A CA 1
ATOM 3522 C C . SER A 1 431 ? 0.630 -5.545 -37.117 1.00 50.50 431 SER A C 1
ATOM 3524 O O . SER A 1 431 ? -0.321 -5.434 -37.887 1.00 50.50 431 SER A O 1
ATOM 3526 N N . MET A 1 432 ? 1.904 -5.443 -37.510 1.00 51.22 432 MET A N 1
ATOM 3527 C CA . MET A 1 432 ? 2.340 -5.272 -38.899 1.00 51.22 432 MET A CA 1
ATOM 3528 C C . MET A 1 432 ? 2.177 -6.571 -39.698 1.00 51.22 432 MET A C 1
ATOM 3530 O O . MET A 1 432 ? 1.867 -6.527 -40.881 1.00 51.22 432 MET A O 1
ATOM 3534 N N . VAL A 1 433 ? 2.290 -7.740 -39.057 1.00 53.66 433 VAL A N 1
ATOM 3535 C CA . VAL A 1 433 ? 2.114 -9.052 -39.718 1.00 53.66 433 VAL A CA 1
ATOM 3536 C C . VAL A 1 433 ? 0.691 -9.226 -40.278 1.00 53.66 433 VAL A C 1
ATOM 3538 O O . VAL A 1 433 ? 0.491 -9.885 -41.296 1.00 53.66 433 VAL A O 1
ATOM 3541 N N . ASN A 1 434 ? -0.307 -8.567 -39.679 1.00 56.22 434 ASN A N 1
ATOM 3542 C CA . ASN A 1 434 ? -1.696 -8.587 -40.153 1.00 56.22 434 ASN A CA 1
ATOM 3543 C C . ASN A 1 434 ? -1.996 -7.574 -41.280 1.00 56.22 434 ASN A C 1
ATOM 3545 O O . ASN A 1 434 ? -3.137 -7.516 -41.748 1.00 56.22 434 ASN A O 1
ATOM 3549 N N . LEU A 1 435 ? -1.009 -6.783 -41.729 1.00 54.75 435 LEU A N 1
ATOM 3550 C CA . LEU A 1 435 ? -1.190 -5.791 -42.798 1.00 54.75 435 LEU A CA 1
ATOM 3551 C C . LEU A 1 435 ? -1.574 -6.437 -44.128 1.00 54.75 435 LEU A C 1
ATOM 3553 O O . LEU A 1 435 ? -2.411 -5.887 -44.834 1.00 54.75 435 LEU A O 1
ATOM 3557 N N . LYS A 1 436 ? -1.042 -7.623 -44.446 1.00 53.38 436 LYS A N 1
ATOM 3558 C CA . LYS A 1 436 ? -1.322 -8.312 -45.715 1.00 53.38 436 LYS A CA 1
ATOM 3559 C C . LYS A 1 436 ? -2.806 -8.638 -45.892 1.00 53.38 436 LYS A C 1
ATOM 3561 O O . LYS A 1 436 ? -3.404 -8.272 -46.899 1.00 53.38 436 LYS A O 1
ATOM 3566 N N . THR A 1 437 ? -3.420 -9.240 -44.874 1.00 58.22 437 THR A N 1
ATOM 3567 C CA . THR A 1 437 ? -4.856 -9.565 -44.857 1.00 58.22 437 THR A CA 1
ATOM 3568 C C . THR A 1 437 ? -5.725 -8.311 -44.943 1.00 58.22 437 THR A C 1
ATOM 3570 O O . THR A 1 437 ? -6.771 -8.319 -45.588 1.00 58.22 437 THR A O 1
ATOM 3573 N N . LEU A 1 438 ? -5.301 -7.225 -44.292 1.00 54.06 438 LEU A N 1
ATOM 3574 C CA . LEU A 1 438 ? -6.020 -5.955 -44.302 1.00 54.06 438 LEU A CA 1
ATOM 3575 C C . LEU A 1 438 ? -5.944 -5.274 -45.678 1.00 54.06 438 LEU A C 1
ATOM 3577 O O . LEU A 1 438 ? -6.974 -4.874 -46.209 1.00 54.06 438 LEU A O 1
ATOM 3581 N N . CYS A 1 439 ? -4.755 -5.213 -46.282 1.00 52.78 439 CYS A N 1
ATOM 3582 C CA . CYS A 1 439 ? -4.545 -4.666 -47.624 1.00 52.78 439 CYS A CA 1
ATOM 3583 C C . CYS A 1 439 ? -5.314 -5.461 -48.686 1.00 52.78 439 CYS A C 1
ATOM 3585 O O . CYS A 1 439 ? -5.935 -4.868 -49.560 1.00 52.78 439 CYS A O 1
ATOM 3587 N N . GLN A 1 440 ? -5.332 -6.794 -48.589 1.00 56.09 440 GLN A N 1
ATOM 3588 C CA . GLN A 1 440 ? -6.060 -7.646 -49.531 1.00 56.09 440 GLN A CA 1
ATOM 3589 C C . GLN A 1 440 ? -7.577 -7.425 -49.458 1.00 56.09 440 GLN A C 1
ATOM 3591 O O . GLN A 1 440 ? -8.226 -7.278 -50.488 1.00 56.09 440 GLN A O 1
ATOM 3596 N N . ARG A 1 441 ? -8.140 -7.290 -48.250 1.00 54.16 441 ARG A N 1
ATOM 3597 C CA . ARG A 1 441 ? -9.558 -6.933 -48.073 1.00 54.16 441 ARG A CA 1
ATOM 3598 C C . ARG A 1 441 ? -9.900 -5.564 -48.663 1.00 54.16 441 ARG A C 1
ATOM 3600 O O . ARG A 1 441 ? -10.965 -5.414 -49.254 1.00 54.16 441 ARG A O 1
ATOM 3607 N N . LEU A 1 442 ? -8.997 -4.592 -48.541 1.00 50.62 442 LEU A N 1
ATOM 3608 C CA . LEU A 1 442 ? -9.191 -3.250 -49.098 1.00 50.62 442 LEU A CA 1
ATOM 3609 C C . LEU A 1 442 ? -9.133 -3.244 -50.623 1.00 50.62 442 LEU A C 1
ATOM 3611 O O . LEU A 1 442 ? -10.013 -2.649 -51.235 1.00 50.62 442 LEU A O 1
ATOM 3615 N N . LYS A 1 443 ? -8.183 -3.973 -51.228 1.00 51.25 443 LYS A N 1
ATOM 3616 C CA . LYS A 1 443 ? -8.132 -4.188 -52.686 1.00 51.25 443 LYS A CA 1
ATOM 3617 C C . LYS A 1 443 ? -9.403 -4.877 -53.214 1.00 51.25 443 LYS A C 1
ATOM 3619 O O . LYS A 1 443 ? -9.812 -4.632 -54.338 1.00 51.25 443 LYS A O 1
ATOM 3624 N N . GLU A 1 444 ? -10.071 -5.689 -52.391 1.00 52.72 444 GLU A N 1
ATOM 3625 C CA . GLU A 1 444 ? -11.364 -6.324 -52.703 1.00 52.72 444 GLU A CA 1
ATOM 3626 C C . GLU A 1 444 ? -12.598 -5.427 -52.430 1.00 52.72 444 GLU A C 1
ATOM 3628 O O . GLU A 1 444 ? -13.734 -5.899 -52.535 1.00 52.72 444 GLU A O 1
ATOM 3633 N N . GLY A 1 445 ? -12.421 -4.163 -52.021 1.00 43.91 445 GLY A N 1
ATOM 3634 C CA . GLY A 1 445 ? -13.523 -3.251 -51.674 1.00 43.91 445 GLY A CA 1
ATOM 3635 C C . GLY A 1 445 ? -14.262 -3.612 -50.374 1.00 43.91 445 GLY A C 1
ATOM 3636 O O . GLY A 1 445 ? -15.385 -3.156 -50.137 1.00 43.91 445 GLY A O 1
ATOM 3637 N N . ARG A 1 446 ? -13.661 -4.449 -49.517 1.00 40.94 446 ARG A N 1
ATOM 3638 C CA . ARG A 1 446 ? -14.237 -4.932 -48.252 1.00 40.94 446 ARG A CA 1
ATOM 3639 C C . ARG A 1 446 ? -13.619 -4.181 -47.069 1.00 40.94 446 ARG A C 1
ATOM 3641 O O . ARG A 1 446 ? -12.447 -4.375 -46.755 1.00 40.94 446 ARG A O 1
ATOM 3648 N N . VAL A 1 447 ? -14.424 -3.354 -46.394 1.00 42.66 447 VAL A N 1
ATOM 3649 C CA . VAL A 1 447 ? -14.025 -2.621 -45.169 1.00 42.66 447 VAL A CA 1
ATOM 3650 C C . VAL A 1 447 ? -13.806 -3.566 -43.984 1.00 42.66 447 VAL A C 1
ATOM 3652 O O . VAL A 1 447 ? -14.506 -4.607 -43.879 1.00 42.66 447 VAL A O 1
#

Sequence (447 aa):
METETQIFKPTTSSWDTLFLSYQNYQQRRQNLIVQGINDYCLLGTVLKVHDETRLHSRFIASLLNSRGQHYKQGFFTELLLTLLPSELQKFEPNKVEVQLEVATGKLDNHLKKGFIDILASDGQQYWIIENKLNAKDQGKQMARYIDWARDELDSDISASQLTFIYLSNNKTRPSKSSRGDYDIVEKDGFGWVHDGQSKEPVCRYLNLHYHHHICDWLELILEALDKQDQMRPFITDYQTALNRYLKKDKSKVNTLIDFINCDNSIDRAEHLSMLKDIELSLPTVKAQWLTAFMQQCENYVVQQGLLDSEYENTKQTFKPDSHYSESDAVIWFKHASPNSSDKGKEKGIFLPLAEEVSRKNGIDGTVYLSILYGKRKLHVGLHIESDDSVTITLDKRKRWKSIPNHTLYSKCVDLAEDIWLMGNDNKLPQSMVNLKTLCQRLKEGRV

Secondary structure (DSSP, 8-state):
-----------HHHHHHHHHHHHHHHHHHHHHHHTT-S---HHHHHS-TT-IIIIIIHHHHHHH-TTSTT--TTHHHHHHHTTS-GGGTTS-GGG-EEEEEEE-S-TT-TTT--EEEEEEE-SS-EEEEEEESSPPPPTTHHHHHHHHHHHHT-TT--TTTEEEEEEESS--S--HHHHTTEEEEEETTEEEEEETTT--EEEEEEEEEIIIIIHHHHHHHHHHS-TT-THHHHHHHHHHHHHHHTT----SSPPHHHHHT-S-HHHHHHHHHHHHHHHHHHHHHHHHHHHHHHHHHHHHHHHTT-S-TTHHHHHHH---TTB--HHHHHHHHHH--TT-S---TT-EEEEEEES----TT----EEEEEEEE-SS-EEEEEEEE-SS-------SSS-----SS-------EEE-S-GGGGTT-----HHHHTHHHHHHHHHTT--

Mean predicted aligned error: 14.88 Å

pLDDT: mean 75.01, std 21.2, range [29.7, 98.5]